Protein AF-0000000084981444 (afdb_homodimer)

pLDDT: mean 94.71, std 4.65, range [71.19, 98.75]

Radius of gyration: 26.25 Å; Cα contacts (8 Å, |Δi|>4): 1243; chains: 2; bounding box: 57×78×50 Å

Solvent-accessible surface area (backbone atoms only — not comparable to full-atom values): 28716 Å² total; per-residue (Å²): 121,27,35,38,21,33,27,54,42,71,67,37,26,37,32,31,52,38,44,94,94,38,68,62,78,48,71,46,71,42,58,94,42,55,70,53,40,53,51,50,52,35,53,52,50,56,62,46,51,75,81,39,60,64,66,28,37,13,26,10,29,69,39,39,58,36,73,93,72,28,24,25,38,81,75,48,85,55,62,72,64,40,76,45,56,49,50,59,53,48,23,64,69,60,70,38,57,64,40,73,38,25,34,51,47,11,31,37,43,22,26,36,67,73,32,79,32,48,87,48,59,26,33,34,29,39,31,31,32,81,34,33,38,28,20,36,34,49,77,87,33,78,47,43,40,69,78,60,38,21,16,39,47,19,65,25,59,46,29,71,97,59,28,24,31,16,58,31,38,8,48,53,30,42,19,49,54,49,17,72,75,71,68,51,86,55,56,37,71,52,40,55,52,38,24,75,73,61,38,65,67,34,39,51,48,51,50,47,18,47,49,22,44,22,45,47,52,53,29,48,44,29,48,48,13,49,54,29,40,33,33,29,50,72,57,51,70,45,81,63,44,68,59,51,43,50,51,43,35,52,49,50,32,61,75,54,71,53,87,68,96,64,82,79,46,73,41,63,49,67,57,63,90,50,15,26,37,49,4,13,44,52,51,36,55,59,68,72,101,120,25,35,38,22,33,28,52,43,70,68,37,28,36,33,31,51,38,44,94,92,37,67,62,77,48,72,48,71,42,56,96,42,53,69,52,41,53,51,52,52,37,54,51,50,56,61,47,49,75,80,38,61,64,67,28,36,13,27,10,29,70,39,38,60,36,75,92,73,28,23,26,38,79,74,49,85,56,64,73,64,42,76,44,56,50,49,59,53,47,23,62,69,61,72,36,56,62,39,74,39,25,35,51,48,11,31,35,42,21,27,37,66,73,32,78,32,48,87,49,59,25,32,33,30,39,30,30,32,81,35,33,38,27,21,36,35,49,77,87,33,79,46,42,41,68,77,59,39,20,16,40,47,19,65,26,59,46,29,72,95,59,29,24,30,16,59,32,38,9,49,53,30,41,19,49,55,49,16,74,75,70,68,52,87,54,56,38,72,53,41,54,51,38,24,74,72,62,37,64,67,34,42,52,48,51,49,48,18,47,48,22,44,23,46,47,52,53,28,48,44,29,46,48,14,48,56,28,41,32,32,30,50,70,56,51,70,43,81,62,44,68,59,52,42,51,51,42,36,51,48,50,32,61,77,55,70,52,89,69,96,64,83,79,47,74,41,64,50,64,57,66,91,50,15,26,37,50,5,13,44,51,52,37,56,58,69,72,102

Sequence (578 aa):
MAILAFDIGGTSVKYGVWTDESITVQSFATPDTWAEMKETMVEIKESFAVDYDLEGVAISAPGTVDKRLGQIVGVSAIEYIHFFPIFDELEYALGLPVTIENDANCAALAEYWRGVGKDADSMLLVVIGTGIGGALIHQGKLYRGANLSAGEFGMMLVGQAGDNWSQSGSPVNLAKRYANRTGETVEATEVYKQAEQGDAVAIEEVAYQFESLARGLYNLTFVFDPEIIAIGGGFSNKPDLIDSLYDTMYDLVDRYNLLFPYRPNLQTCHFKNDANLIGAVYHFKQEQKMAILAFDIGGTSVKYGVWTDESITVQSFATPDTWAEMKETMVEIKESFAVDYDLEGVAISAPGTVDKRLGQIVGVSAIEYIHFFPIFDELEYALGLPVTIENDANCAALAEYWRGVGKDADSMLLVVIGTGIGGALIHQGKLYRGANLSAGEFGMMLVGQAGDNWSQSGSPVNLAKRYANRTGETVEATEVYKQAEQGDAVAIEEVAYQFESLARGLYNLTFVFDPEIIAIGGGFSNKPDLIDSLYDTMYDLVDRYNLLFPYRPNLQTCHFKNDANLIGAVYHFKQEQK

Nearest PDB structures (foldseek):
  4htl-assembly1_A  TM=8.744E-01  e=3.884E-28  Listeria monocytogenes EGD-e
  6jdb-assembly1_A-2  TM=8.104E-01  e=3.151E-23  Haemophilus influenzae 86-028NP
  6jdo-assembly1_A  TM=8.429E-01  e=1.468E-22  Pasteurella multocida
  5f7r-assembly1_E  TM=7.902E-01  e=3.381E-21  Listeria monocytogenes EGD-e
  1z6r-assembly1_A  TM=7.712E-01  e=3.399E-20  Escherichia coli

Foldseek 3Di:
DKEWEWEDDLFKIKIFIDDPNDTDIDIDGHDPAPVVVLVVVQVVLVVCVVPDDHQAYFYAYAAQQDVVQCFGDDDDSRRRRGDDNNQVVNCVSNVHHYDYDYQQQLLVLLCCVPNVNVPWQKEKEWEAALFTWIWIHHRNDTDQDPVRCPGRLQQCQQAPPRHGLRCQAHLNNLQVQLCVVPVDRDGSVVLCVVLVVPNPSSVVSVLRNLLSVLRSVVVCCVVPVTQEYEYAYPCLPDPCSVVSSQVSNVVVCVVVVHDDPDDHHYHYIDCHPCSSRSSSVSVVVVVVD/DKEWEWEDDLFKIKIFIDDPNDTDIDIDGHDPAPVVVLVVVQVVLVVCVVPDDHQAYFYAYAAQQDVVQCFGDDDDSRRRRGDDNNQVVNCVSNVHHYDYDYQQQLLVQLCCVPNVNVPWQKEKEWEAALFIWIWIHHRNDTDQDPVRCPGRLQQCQQAPPRHGLRCQAHLNNLQVQLCVVPVDRDGSVVLVVCLVVPNPSSVVSVLRNLLSVLRSVVVCCVVPVTQEYEYAYPCLPDPCSVVSSQVSNVVVCVVVVHDDPDDHHYHYIDCHPCSSRSSSVSVVVVVVD

Secondary structure (DSSP, 8-state):
-EEEEEEE-SSEEEEEEEETTEEEEEEEEPPSSHHHHHHHHHHHHHHHHTT--EEEEEEEESSEEETTTTEEES--S-GGGSSS-HHHHHHHHHTS-EEEEEHHHHHHHHHHHHSTTTT-SEEEEEEESSSEEEEEEETTEE---TTS-TT-GGGSB-SGGG-BHHHHH-HHHHHHHHHHHHS----HHHHHHHHHTT-HHHHHHHHHHHHHHHHHHHHHHHHH--SEEEEESGGGGSTTHHHHHHHHHHHHHHHHT----S---EEE-SSGGGHHHHHHHHHHHHHH-/-EEEEEEE-SSEEEEEEEETTEEEEEEEEPPSSHHHHHHHHHHHHHHHHTTS-EEEEEEEESSEEETTTTEEES--S-GGGSSS-HHHHHHHHHTS-EEEEEHHHHHHHHHHHHSTTTT-SEEEEEEESSSEEEEEEETTEE---TTS-TT-GGGSB-SGGG-BHHHHH-HHHHHHHHHHHHS----HHHHHHHHHTT-HHHHHHHHHHHHHHHHHHHHHHHHH--SEEEEESGGGGSTTHHHHHHHHHHHHHHHHT----S---EEE-SSGGGHHHHHHHHHHHHHH-

InterPro domains:
  IPR000600 ROK family [PF00480] (4-286)
  IPR000600 ROK family [PTHR18964] (3-284)
  IPR043129 ATPase, nucleotide binding domain [SSF53067] (1-286)

Structure (mmCIF, N/CA/C/O backbone):
data_AF-0000000084981444-model_v1
#
loop_
_entity.id
_entity.type
_entity.pdbx_description
1 polymer 'ROK family protein'
#
loop_
_atom_site.group_PDB
_atom_site.id
_atom_site.type_symbol
_atom_site.label_atom_id
_atom_site.label_alt_id
_atom_site.label_comp_id
_atom_site.label_asym_id
_atom_site.label_entity_id
_atom_site.label_seq_id
_atom_site.pdbx_PDB_ins_code
_atom_site.Cartn_x
_atom_site.Cartn_y
_atom_site.Cartn_z
_atom_site.occupancy
_atom_site.B_iso_or_equiv
_atom_site.auth_seq_id
_atom_site.auth_comp_id
_atom_site.auth_asym_id
_atom_site.auth_atom_id
_atom_site.pdbx_PDB_model_num
ATOM 1 N N . MET A 1 1 ? 25.797 25.281 13.516 1 86.31 1 MET A N 1
ATOM 2 C CA . MET A 1 1 ? 24.984 25.609 12.344 1 86.31 1 MET A CA 1
ATOM 3 C C . MET A 1 1 ? 23.516 25.328 12.609 1 86.31 1 MET A C 1
ATOM 5 O O . MET A 1 1 ? 23.172 24.438 13.391 1 86.31 1 MET A O 1
ATOM 9 N N . ALA A 1 2 ? 22.703 26.297 12.195 1 96.25 2 ALA A N 1
ATOM 10 C CA . ALA A 1 2 ? 21.281 26.281 12.523 1 96.25 2 ALA A CA 1
ATOM 11 C C . ALA A 1 2 ? 20.438 26.172 11.258 1 96.25 2 ALA A C 1
ATOM 13 O O . ALA A 1 2 ? 20.891 26.5 10.164 1 96.25 2 ALA A O 1
ATOM 14 N N . ILE A 1 3 ? 19.266 25.594 11.383 1 98 3 ILE A N 1
ATOM 15 C CA . ILE A 1 3 ? 18.312 25.484 10.281 1 98 3 ILE A CA 1
ATOM 16 C C . ILE A 1 3 ? 17.016 26.219 10.641 1 98 3 ILE A C 1
ATOM 18 O O . ILE A 1 3 ? 16.438 25.969 11.703 1 98 3 ILE A O 1
ATOM 22 N N . LEU A 1 4 ? 16.641 27.156 9.844 1 98.44 4 LEU A N 1
ATOM 23 C CA . LEU A 1 4 ? 15.344 27.812 10.008 1 98.44 4 LEU A CA 1
ATOM 24 C C . LEU A 1 4 ? 14.234 27 9.344 1 98.44 4 LEU A C 1
ATOM 26 O O . LEU A 1 4 ? 14.336 26.656 8.172 1 98.44 4 LEU A O 1
ATOM 30 N N . ALA A 1 5 ? 13.227 26.656 10.148 1 98.5 5 ALA A N 1
ATOM 31 C CA . ALA A 1 5 ? 12.148 25.812 9.633 1 98.5 5 ALA A CA 1
ATOM 32 C C . ALA A 1 5 ? 10.828 26.578 9.602 1 98.5 5 ALA A C 1
ATOM 34 O O . ALA A 1 5 ? 10.539 27.359 10.508 1 98.5 5 ALA A O 1
ATOM 35 N N . PHE A 1 6 ? 10.039 26.391 8.539 1 98.69 6 PHE A N 1
ATOM 36 C CA . PHE A 1 6 ? 8.68 26.906 8.414 1 98.69 6 PHE A CA 1
ATOM 37 C C . PHE A 1 6 ? 7.695 25.766 8.172 1 98.69 6 PHE A C 1
ATOM 39 O O . PHE A 1 6 ? 7.992 24.828 7.438 1 98.69 6 PHE A O 1
ATOM 46 N N . ASP A 1 7 ? 6.582 25.797 8.781 1 98 7 ASP A N 1
ATOM 47 C CA . ASP A 1 7 ? 5.418 24.953 8.5 1 98 7 ASP A CA 1
ATOM 48 C C . ASP A 1 7 ? 4.23 25.797 8.047 1 98 7 ASP A C 1
ATOM 50 O O . ASP A 1 7 ? 3.574 26.453 8.867 1 98 7 ASP A O 1
ATOM 54 N N . ILE A 1 8 ? 3.988 25.734 6.789 1 97.25 8 ILE A N 1
ATOM 55 C CA . ILE A 1 8 ? 2.975 26.594 6.195 1 97.25 8 ILE A CA 1
ATOM 56 C C . ILE A 1 8 ? 1.599 25.953 6.336 1 97.25 8 ILE A C 1
ATOM 58 O O . ILE A 1 8 ? 1.328 24.906 5.727 1 97.25 8 ILE A O 1
ATOM 62 N N . GLY A 1 9 ? 0.771 26.562 7.113 1 92.62 9 GLY A N 1
ATOM 63 C CA . GLY A 1 9 ? -0.615 26.141 7.254 1 92.62 9 GLY A CA 1
ATOM 64 C C . GLY A 1 9 ? -1.601 27.141 6.688 1 92.62 9 GLY A C 1
ATOM 65 O O . GLY A 1 9 ? -1.229 28.281 6.371 1 92.62 9 GLY A O 1
ATOM 66 N N . GLY A 1 10 ? -2.805 26.734 6.555 1 89.06 10 GLY A N 1
ATOM 67 C CA . GLY A 1 10 ? -3.838 27.594 5.996 1 89.06 10 GLY A CA 1
ATOM 68 C C . GLY A 1 10 ? -4.148 28.797 6.863 1 89.06 10 GLY A C 1
ATOM 69 O O . GLY A 1 10 ? -4.422 29.891 6.352 1 89.06 10 GLY A O 1
ATOM 70 N N . THR A 1 11 ? -4.098 28.641 8.156 1 90.25 11 THR A N 1
ATOM 71 C CA . THR A 1 11 ? -4.465 29.703 9.086 1 90.25 11 THR A CA 1
ATOM 72 C C . THR A 1 11 ? -3.221 30.359 9.68 1 90.25 11 THR A C 1
ATOM 74 O O . THR A 1 11 ? -3.18 31.578 9.852 1 90.25 11 THR A O 1
ATOM 77 N N . SER A 1 12 ? -2.256 29.578 9.922 1 95.38 12 SER A N 1
ATOM 78 C CA . SER A 1 12 ? -1.028 30.094 10.516 1 95.38 12 SER A CA 1
ATOM 79 C C . SER A 1 12 ? 0.203 29.406 9.93 1 95.38 12 SER A C 1
ATOM 81 O O . SER A 1 12 ? 0.104 28.312 9.375 1 95.38 12 SER A O 1
ATOM 83 N N . VAL A 1 13 ? 1.245 30.094 10 1 97.62 13 VAL A N 1
ATOM 84 C CA . VAL A 1 13 ? 2.559 29.562 9.664 1 97.62 13 VAL A CA 1
ATOM 85 C C . VAL A 1 13 ? 3.422 29.469 10.914 1 97.62 13 VAL A C 1
ATOM 87 O O . VAL A 1 13 ? 3.635 30.469 11.609 1 97.62 13 VAL A O 1
ATOM 90 N N . LYS A 1 14 ? 3.865 28.266 11.188 1 97.62 14 LYS A N 1
ATOM 91 C CA . LYS A 1 14 ? 4.781 28.062 12.305 1 97.62 14 LYS A CA 1
ATOM 92 C C . LYS A 1 14 ? 6.234 28.125 11.844 1 97.62 14 LYS A C 1
ATOM 94 O O . LYS A 1 14 ? 6.539 27.766 10.703 1 97.62 14 LYS A O 1
ATOM 99 N N . TYR A 1 15 ? 7.047 28.609 12.734 1 98.25 15 TYR A N 1
ATOM 100 C CA . TYR A 1 15 ? 8.461 28.656 12.383 1 98.25 15 TYR A CA 1
ATOM 101 C C . TYR A 1 15 ? 9.336 28.594 13.625 1 98.25 15 TYR A C 1
ATOM 103 O O . TYR A 1 15 ? 8.859 28.797 14.742 1 98.25 15 TYR A O 1
ATOM 111 N N . GLY A 1 16 ? 10.555 28.203 13.414 1 96.81 16 GLY A N 1
ATOM 112 C CA . GLY A 1 16 ? 11.547 28.125 14.469 1 96.81 16 GLY A CA 1
ATOM 113 C C . GLY A 1 16 ? 12.938 27.766 13.961 1 96.81 16 GLY A C 1
ATOM 114 O O . GLY A 1 16 ? 13.094 27.359 12.812 1 96.81 16 GLY A O 1
ATOM 115 N N . VAL A 1 17 ? 13.898 28.016 14.812 1 97.06 17 VAL A N 1
ATOM 116 C CA . VAL A 1 17 ? 15.281 27.688 14.477 1 97.06 17 VAL A CA 1
ATOM 117 C C . VAL A 1 17 ? 15.688 26.391 15.172 1 97.06 17 VAL A C 1
ATOM 119 O O . VAL A 1 17 ? 15.523 26.25 16.391 1 97.06 17 VAL A O 1
ATOM 122 N N . TRP A 1 18 ? 16.047 25.422 14.336 1 96.56 18 TRP A N 1
ATOM 123 C CA . TRP A 1 18 ? 16.578 24.172 14.859 1 96.56 18 TRP A CA 1
ATOM 124 C C . TRP A 1 18 ? 18.062 24.297 15.188 1 96.56 18 TRP A C 1
ATOM 126 O O . TRP A 1 18 ? 18.891 24.516 14.305 1 96.56 18 TRP A O 1
ATOM 136 N N . THR A 1 19 ? 18.328 24.188 16.484 1 92.56 19 THR A N 1
ATOM 137 C CA . THR A 1 19 ? 19.688 24.172 17 1 92.56 19 THR A CA 1
ATOM 138 C C . THR A 1 19 ? 19.812 23.188 18.156 1 92.56 19 THR A C 1
ATOM 140 O O . THR A 1 19 ? 18.891 23.047 18.969 1 92.56 19 THR A O 1
ATOM 143 N N . ASP A 1 20 ? 20.891 22.5 18.281 1 86.62 20 ASP A N 1
ATOM 144 C CA . ASP A 1 20 ? 21.156 21.625 19.406 1 86.62 20 ASP A CA 1
ATOM 145 C C . ASP A 1 20 ? 20.031 20.625 19.625 1 86.62 20 ASP A C 1
ATOM 147 O O . ASP A 1 20 ? 19.562 20.438 20.75 1 86.62 20 ASP A O 1
ATOM 151 N N . GLU A 1 21 ? 19.453 20.188 18.594 1 85.12 21 GLU A N 1
ATOM 152 C CA . GLU A 1 21 ? 18.453 19.141 18.594 1 85.12 21 GLU A CA 1
ATOM 153 C C . GLU A 1 21 ? 17.141 19.609 19.219 1 85.12 21 GLU A C 1
ATOM 155 O O . GLU A 1 21 ? 16.406 18.828 19.812 1 85.12 21 GLU A O 1
ATOM 160 N N . SER A 1 22 ? 16.969 20.859 19.156 1 88.25 22 SER A N 1
ATOM 161 C CA . SER A 1 22 ? 15.734 21.438 19.672 1 88.25 22 SER A CA 1
ATOM 162 C C . SER A 1 22 ? 15.227 22.562 18.766 1 88.25 22 SER A C 1
ATOM 164 O O . SER A 1 22 ? 15.977 23.094 17.953 1 88.25 22 SER A O 1
ATOM 166 N N . ILE A 1 23 ? 13.922 22.875 18.969 1 91.38 23 ILE A N 1
ATOM 167 C CA . ILE A 1 23 ? 13.328 23.953 18.188 1 91.38 23 ILE A CA 1
ATOM 168 C C . ILE A 1 23 ? 12.305 24.703 19.047 1 91.38 23 ILE A C 1
ATOM 170 O O . ILE A 1 23 ? 11.484 24.078 19.734 1 91.38 23 ILE A O 1
ATOM 174 N N . THR A 1 24 ? 12.453 26.047 19.141 1 90.75 24 THR A N 1
ATOM 175 C CA . THR A 1 24 ? 11.43 26.906 19.734 1 90.75 24 THR A CA 1
ATOM 176 C C . THR A 1 24 ? 10.492 27.438 18.656 1 90.75 24 THR A C 1
ATOM 178 O O . THR A 1 24 ? 10.938 28.141 17.734 1 90.75 24 THR A O 1
ATOM 181 N N . VAL A 1 25 ? 9.25 27.188 18.891 1 95.75 25 VAL A N 1
ATOM 182 C CA . VAL A 1 25 ? 8.297 27.422 17.797 1 95.75 25 VAL A CA 1
ATOM 183 C C . VAL A 1 25 ? 7.555 28.719 18.047 1 95.75 25 VAL A C 1
ATOM 185 O O . VAL A 1 25 ? 7.156 29.031 19.172 1 95.75 25 VAL A O 1
ATOM 188 N N . GLN A 1 26 ? 7.453 29.531 17.062 1 96.62 26 GLN A N 1
ATOM 189 C CA . GLN A 1 26 ? 6.617 30.719 16.953 1 96.62 26 GLN A CA 1
ATOM 190 C C . GLN A 1 26 ? 5.68 30.625 15.75 1 96.62 26 GLN A C 1
ATOM 192 O O . GLN A 1 26 ? 5.688 29.609 15.031 1 96.62 26 GLN A O 1
ATOM 197 N N . SER A 1 27 ? 4.766 31.594 15.68 1 97.62 27 SER A N 1
ATOM 198 C CA . SER A 1 27 ? 3.85 31.531 14.547 1 97.62 27 SER A CA 1
ATOM 199 C C . SER A 1 27 ? 3.416 32.906 14.109 1 97.62 27 SER A C 1
ATOM 201 O O . SER A 1 27 ? 3.594 33.906 14.852 1 97.62 27 SER A O 1
ATOM 203 N N . PHE A 1 28 ? 3.002 33.094 12.914 1 97.81 28 PHE A N 1
ATOM 204 C CA . PHE A 1 28 ? 2.33 34.25 12.375 1 97.81 28 PHE A CA 1
ATOM 205 C C . PHE A 1 28 ? 1.147 33.844 11.5 1 97.81 28 PHE A C 1
ATOM 207 O O . PHE A 1 28 ? 1.057 32.688 11.07 1 97.81 28 PHE A O 1
ATOM 214 N N . ALA A 1 29 ? 0.212 34.719 11.328 1 97.69 29 ALA A N 1
ATOM 215 C CA . ALA A 1 29 ? -0.963 34.469 10.508 1 97.69 29 ALA A CA 1
ATOM 216 C C . ALA A 1 29 ? -0.575 34.281 9.047 1 97.69 29 ALA A C 1
ATOM 218 O O . ALA A 1 29 ? 0.259 35 8.516 1 97.69 29 ALA A O 1
ATOM 219 N N . THR A 1 30 ? -1.136 33.281 8.422 1 97.56 30 THR A N 1
ATOM 220 C CA . THR A 1 30 ? -0.854 33.031 7.008 1 97.56 30 THR A CA 1
ATOM 221 C C . THR A 1 30 ? -1.272 34.25 6.172 1 97.56 30 THR A C 1
ATOM 223 O O . THR A 1 30 ? -2.443 34.625 6.172 1 97.56 30 THR A O 1
ATOM 226 N N . PRO A 1 31 ? -0.33 34.781 5.434 1 97.88 31 PRO A N 1
ATOM 227 C CA . PRO A 1 31 ? -0.663 35.969 4.621 1 97.88 31 PRO A CA 1
ATOM 228 C C . PRO A 1 31 ? -1.639 35.625 3.492 1 97.88 31 PRO A C 1
ATOM 230 O O . PRO A 1 31 ? -1.75 34.469 3.076 1 97.88 31 PRO A O 1
ATOM 233 N N . ASP A 1 32 ? -2.23 36.656 2.936 1 96.5 32 ASP A N 1
ATOM 234 C CA . ASP A 1 32 ? -3.223 36.5 1.875 1 96.5 32 ASP A CA 1
ATOM 235 C C . ASP A 1 32 ? -2.551 36.375 0.512 1 96.5 32 ASP A C 1
ATOM 237 O O . ASP A 1 32 ? -3.178 35.906 -0.448 1 96.5 32 ASP A O 1
ATOM 241 N N . THR A 1 33 ? -1.297 36.781 0.474 1 97.44 33 THR A N 1
ATOM 242 C CA . THR A 1 33 ? -0.64 36.781 -0.829 1 97.44 33 THR A CA 1
ATOM 243 C C . THR A 1 33 ? 0.752 36.156 -0.728 1 97.44 33 THR A C 1
ATOM 245 O O . THR A 1 33 ? 1.35 36.125 0.35 1 97.44 33 THR A O 1
ATOM 248 N N . TRP A 1 34 ? 1.216 35.719 -1.86 1 97.75 34 TRP A N 1
ATOM 249 C CA . TRP A 1 34 ? 2.562 35.156 -1.927 1 97.75 34 TRP A CA 1
ATOM 250 C C . TRP A 1 34 ? 3.605 36.219 -1.574 1 97.75 34 TRP A C 1
ATOM 252 O O . TRP A 1 34 ? 4.566 35.938 -0.855 1 97.75 34 TRP A O 1
ATOM 262 N N . ALA A 1 35 ? 3.422 37.438 -2.07 1 98.06 35 ALA A N 1
ATOM 263 C CA . ALA A 1 35 ? 4.359 38.531 -1.805 1 98.06 35 ALA A CA 1
ATOM 264 C C . ALA A 1 35 ? 4.512 38.75 -0.305 1 98.06 35 ALA A C 1
ATOM 266 O O . ALA A 1 35 ? 5.629 38.938 0.193 1 98.06 35 ALA A O 1
ATOM 267 N N . GLU A 1 36 ? 3.418 38.719 0.393 1 98.44 36 GLU A N 1
ATOM 268 C CA . GLU A 1 36 ? 3.432 38.938 1.839 1 98.44 36 GLU A CA 1
ATOM 269 C C . GLU A 1 36 ? 4.094 37.75 2.555 1 98.44 36 GLU A C 1
ATOM 271 O O . GLU A 1 36 ? 4.844 37.938 3.516 1 98.44 36 GLU A O 1
ATOM 276 N N . MET A 1 37 ? 3.775 36.594 2.127 1 98.5 37 MET A N 1
ATOM 277 C CA . MET A 1 37 ? 4.398 35.406 2.691 1 98.5 37 MET A CA 1
ATOM 278 C C . MET A 1 37 ? 5.918 35.469 2.568 1 98.5 37 MET A C 1
ATOM 280 O O . MET A 1 37 ? 6.633 35.312 3.561 1 98.5 37 MET A O 1
ATOM 284 N N . LYS A 1 38 ? 6.344 35.719 1.375 1 98.38 38 LYS A N 1
ATOM 285 C CA . LYS A 1 38 ? 7.773 35.781 1.082 1 98.38 38 LYS A CA 1
ATOM 286 C C . LYS A 1 38 ? 8.461 36.844 1.912 1 98.38 38 LYS A C 1
ATOM 288 O O . LYS A 1 38 ? 9.516 36.625 2.496 1 98.38 38 LYS A O 1
ATOM 293 N N . GLU A 1 39 ? 7.867 38.031 1.933 1 98.38 39 GLU A N 1
ATOM 294 C CA . GLU A 1 39 ? 8.422 39.125 2.691 1 98.38 39 GLU A CA 1
ATOM 295 C C . GLU A 1 39 ? 8.555 38.781 4.172 1 98.38 39 GLU A C 1
ATOM 297 O O . GLU A 1 39 ? 9.578 39.062 4.793 1 98.38 39 GLU A O 1
ATOM 302 N N . THR A 1 40 ? 7.5 38.188 4.699 1 98.62 40 THR A N 1
ATOM 303 C CA . THR A 1 40 ? 7.5 37.812 6.105 1 98.62 40 THR A CA 1
ATOM 304 C C . THR A 1 40 ? 8.594 36.781 6.387 1 98.62 40 THR A C 1
ATOM 306 O O . THR A 1 40 ? 9.297 36.875 7.395 1 98.62 40 THR A O 1
ATOM 309 N N . MET A 1 41 ? 8.742 35.812 5.527 1 98.75 41 MET A N 1
ATOM 310 C CA . MET A 1 41 ? 9.766 34.781 5.695 1 98.75 41 MET A CA 1
ATOM 311 C C . MET A 1 41 ? 11.156 35.406 5.672 1 98.75 41 MET A C 1
ATOM 313 O O . MET A 1 41 ? 12.031 35 6.441 1 98.75 41 MET A O 1
ATOM 317 N N . VAL A 1 42 ? 11.391 36.375 4.801 1 98.69 42 VAL A N 1
ATOM 318 C CA . VAL A 1 42 ? 12.68 37.031 4.699 1 98.69 42 VAL A CA 1
ATOM 319 C C . VAL A 1 42 ? 12.961 37.812 5.98 1 98.69 42 VAL A C 1
ATOM 321 O O . VAL A 1 42 ? 14.07 37.781 6.512 1 98.69 42 VAL A O 1
ATOM 324 N N . GLU A 1 43 ? 11.93 38.531 6.453 1 98.62 43 GLU A N 1
ATOM 325 C CA . GLU A 1 43 ? 12.078 39.281 7.688 1 98.62 43 GLU A CA 1
ATOM 326 C C . GLU A 1 43 ? 12.461 38.375 8.852 1 98.62 43 GLU A C 1
ATOM 328 O O . GLU A 1 43 ? 13.328 38.719 9.656 1 98.62 43 GLU A O 1
ATOM 333 N N . ILE A 1 44 ? 11.812 37.281 8.898 1 98.5 44 ILE A N 1
ATOM 334 C CA . ILE A 1 44 ? 12.07 36.312 9.969 1 98.5 44 ILE A CA 1
ATOM 335 C C . ILE A 1 44 ? 13.492 35.781 9.836 1 98.5 44 ILE A C 1
ATOM 337 O O . ILE A 1 44 ? 14.234 35.688 10.82 1 98.5 44 ILE A O 1
ATOM 341 N N . LYS A 1 45 ? 13.836 35.375 8.625 1 98.56 45 LYS A N 1
ATOM 342 C CA . LYS A 1 45 ? 15.188 34.875 8.383 1 98.56 45 LYS A CA 1
ATOM 343 C C . LYS A 1 45 ? 16.234 35.906 8.82 1 98.56 45 LYS A C 1
ATOM 345 O O . LYS A 1 45 ? 17.203 35.562 9.492 1 98.56 45 LYS A O 1
ATOM 350 N N . GLU A 1 46 ? 16.062 37.188 8.477 1 98.25 46 GLU A N 1
ATOM 351 C CA . GLU A 1 46 ? 17.016 38.25 8.812 1 98.25 46 GLU A CA 1
ATOM 352 C C . GLU A 1 46 ? 17.109 38.469 10.32 1 98.25 46 GLU A C 1
ATOM 354 O O . GLU A 1 46 ? 18.188 38.688 10.852 1 98.25 46 GLU A O 1
ATOM 359 N N . SER A 1 47 ? 15.953 38.375 10.922 1 97.81 47 SER A N 1
ATOM 360 C CA . SER A 1 47 ? 15.938 38.531 12.367 1 97.81 47 SER A CA 1
ATOM 361 C C . SER A 1 47 ? 16.75 37.438 13.062 1 97.81 47 SER A C 1
ATOM 363 O O . SER A 1 47 ? 17.469 37.719 14.031 1 97.81 47 SER A O 1
ATOM 365 N N . PHE A 1 48 ? 16.688 36.219 12.609 1 97 48 PHE A N 1
ATOM 366 C CA . PHE A 1 48 ? 17.375 35.094 13.242 1 97 48 PHE A CA 1
ATOM 367 C C . PHE A 1 48 ? 18.844 35.062 12.82 1 97 48 PHE A C 1
ATOM 369 O O . PHE A 1 48 ? 19.703 34.562 13.562 1 97 48 PHE A O 1
ATOM 376 N N . ALA A 1 49 ? 19.078 35.562 11.672 1 96.44 49 ALA A N 1
ATOM 377 C CA . ALA A 1 49 ? 20.453 35.531 11.148 1 96.44 49 ALA A CA 1
ATOM 378 C C . ALA A 1 49 ? 21.391 36.375 12.016 1 96.44 49 ALA A C 1
ATOM 380 O O . ALA A 1 49 ? 22.609 36.219 11.938 1 96.44 49 ALA A O 1
ATOM 381 N N . VAL A 1 50 ? 20.828 37.281 12.805 1 96.62 50 VAL A N 1
ATOM 382 C CA . VAL A 1 50 ? 21.609 38.094 13.719 1 96.62 50 VAL A CA 1
ATOM 383 C C . VAL A 1 50 ? 22.219 37.219 14.812 1 96.62 50 VAL A C 1
ATOM 385 O O . VAL A 1 50 ? 23.344 37.469 15.242 1 96.62 50 VAL A O 1
ATOM 388 N N . ASP A 1 51 ? 21.547 36.25 15.188 1 95.62 51 ASP A N 1
ATOM 389 C CA . ASP A 1 51 ? 21.922 35.438 16.359 1 95.62 51 ASP A CA 1
ATOM 390 C C . ASP A 1 51 ? 22.438 34.062 15.953 1 95.62 51 ASP A C 1
ATOM 392 O O . ASP A 1 51 ? 23.125 33.406 16.719 1 95.62 51 ASP A O 1
ATOM 396 N N . TYR A 1 52 ? 22.078 33.656 14.727 1 95.88 52 TYR A N 1
ATOM 397 C CA . TYR A 1 52 ? 22.406 32.281 14.32 1 95.88 52 TYR A CA 1
ATOM 398 C C . TYR A 1 52 ? 23.125 32.281 12.977 1 95.88 52 TYR A C 1
ATOM 400 O O . TYR A 1 52 ? 22.797 33.062 12.094 1 95.88 52 TYR A O 1
ATOM 408 N N . ASP A 1 53 ? 24.016 31.375 12.859 1 96.31 53 ASP A N 1
ATOM 409 C CA . ASP A 1 53 ? 24.578 31.016 11.555 1 96.31 53 ASP A CA 1
ATOM 410 C C . ASP A 1 53 ? 23.672 30.031 10.828 1 96.31 53 ASP A C 1
ATOM 412 O O . ASP A 1 53 ? 23.766 28.812 11.047 1 96.31 53 ASP A O 1
ATOM 416 N N . LEU A 1 54 ? 22.844 30.531 9.984 1 97.5 54 LEU A N 1
ATOM 417 C CA . LEU A 1 54 ? 21.844 29.719 9.305 1 97.5 54 LEU A CA 1
ATOM 418 C C . LEU A 1 54 ? 22.453 29 8.094 1 97.5 54 LEU A C 1
ATOM 420 O O . LEU A 1 54 ? 22.984 29.656 7.195 1 97.5 54 LEU A O 1
ATOM 424 N N . GLU A 1 55 ? 22.359 27.672 8.094 1 96.56 55 GLU A N 1
ATOM 425 C CA . GLU A 1 55 ? 22.891 26.906 6.969 1 96.56 55 GLU A CA 1
ATOM 426 C C . GLU A 1 55 ? 21.844 26.75 5.867 1 96.56 55 GLU A C 1
ATOM 428 O O . GLU A 1 55 ? 22.172 26.438 4.723 1 96.56 55 GLU A O 1
ATOM 433 N N . GLY A 1 56 ? 20.578 26.859 6.23 1 97.88 56 GLY A N 1
ATOM 434 C CA . GLY A 1 56 ? 19.516 26.719 5.254 1 97.88 56 GLY A CA 1
ATOM 435 C C . GLY A 1 56 ? 18.125 26.891 5.855 1 97.88 56 GLY A C 1
ATOM 436 O O . GLY A 1 56 ? 17.984 27.219 7.035 1 97.88 56 GLY A O 1
ATOM 437 N N . VAL A 1 57 ? 17.109 26.781 4.984 1 98.5 57 VAL A N 1
ATOM 438 C CA . VAL A 1 57 ? 15.703 26.906 5.355 1 98.5 57 VAL A CA 1
ATOM 439 C C . VAL A 1 57 ? 14.945 25.656 4.957 1 98.5 57 VAL A C 1
ATOM 441 O O . VAL A 1 57 ? 15.047 25.188 3.816 1 98.5 57 VAL A O 1
ATOM 444 N N . ALA A 1 58 ? 14.258 25.062 5.945 1 98.62 58 ALA A N 1
ATOM 445 C CA . ALA A 1 58 ? 13.438 23.859 5.738 1 98.62 58 ALA A CA 1
ATOM 446 C C . ALA A 1 58 ? 11.953 24.203 5.812 1 98.62 58 ALA A C 1
ATOM 448 O O . ALA A 1 58 ? 11.492 24.812 6.773 1 98.62 58 ALA A O 1
ATOM 449 N N . ILE A 1 59 ? 11.195 23.734 4.789 1 98.69 59 ILE A N 1
ATOM 450 C CA . ILE A 1 59 ? 9.812 24.172 4.723 1 98.69 59 ILE A CA 1
ATOM 451 C C . ILE A 1 59 ? 8.891 22.953 4.594 1 98.69 59 ILE A C 1
ATOM 453 O O . ILE A 1 59 ? 9.094 22.109 3.729 1 98.69 59 ILE A O 1
ATOM 457 N N . SER A 1 60 ? 7.973 22.797 5.48 1 98.25 60 SER A N 1
ATOM 458 C CA . SER A 1 60 ? 6.797 21.953 5.363 1 98.25 60 SER A CA 1
ATOM 459 C C . SER A 1 60 ? 5.625 22.703 4.738 1 98.25 60 SER A C 1
ATOM 461 O O . SER A 1 60 ? 5.27 23.797 5.195 1 98.25 60 SER A O 1
ATOM 463 N N . ALA A 1 61 ? 5.086 22.219 3.703 1 97.19 61 ALA A N 1
ATOM 464 C CA . ALA A 1 61 ? 4.023 22.938 2.998 1 97.19 61 ALA A CA 1
ATOM 465 C C . ALA A 1 61 ? 2.891 21.984 2.609 1 97.19 61 ALA A C 1
ATOM 467 O O . ALA A 1 61 ? 3.109 20.781 2.443 1 97.19 61 ALA A O 1
ATOM 468 N N . PRO A 1 62 ? 1.673 22.5 2.51 1 94.12 62 PRO A N 1
ATOM 469 C CA . PRO A 1 62 ? 0.599 21.688 1.933 1 94.12 62 PRO A CA 1
ATOM 470 C C . PRO A 1 62 ? 0.754 21.484 0.427 1 94.12 62 PRO A C 1
ATOM 472 O O . PRO A 1 62 ? 1.5 22.219 -0.223 1 94.12 62 PRO A O 1
ATOM 475 N N . GLY A 1 63 ? 0.116 20.484 -0.061 1 92 63 GLY A N 1
ATOM 476 C CA . GLY A 1 63 ? 0.151 20.219 -1.489 1 92 63 GLY A CA 1
ATOM 477 C C . GLY A 1 63 ? 1.176 19.156 -1.872 1 92 63 GLY A C 1
ATOM 478 O O . GLY A 1 63 ? 1.811 18.562 -1.003 1 92 63 GLY A O 1
ATOM 479 N N . THR A 1 64 ? 1.259 18.922 -3.127 1 93.06 64 THR A N 1
ATOM 480 C CA . THR A 1 64 ? 2.201 17.953 -3.676 1 93.06 64 THR A CA 1
ATOM 481 C C . THR A 1 64 ? 3.494 18.641 -4.105 1 93.06 64 THR A C 1
ATOM 483 O O . THR A 1 64 ? 3.498 19.422 -5.059 1 93.06 64 THR A O 1
ATOM 486 N N . VAL A 1 65 ? 4.582 18.328 -3.441 1 96.31 65 VAL A N 1
ATOM 487 C CA . VAL A 1 65 ? 5.867 18.953 -3.719 1 96.31 65 VAL A CA 1
ATOM 488 C C . VAL A 1 65 ? 6.598 18.188 -4.816 1 96.31 65 VAL A C 1
ATOM 490 O O . VAL A 1 65 ? 6.934 17.016 -4.645 1 96.31 65 VAL A O 1
ATOM 493 N N . ASP A 1 66 ? 6.762 18.812 -5.906 1 96.12 66 ASP A N 1
ATOM 494 C CA . ASP A 1 66 ? 7.508 18.234 -7.023 1 96.12 66 ASP A CA 1
ATOM 495 C C . ASP A 1 66 ? 8.906 18.828 -7.117 1 96.12 66 ASP A C 1
ATOM 497 O O . ASP A 1 66 ? 9.102 19.875 -7.75 1 96.12 66 ASP A O 1
ATOM 501 N N . LYS A 1 67 ? 9.805 18.141 -6.551 1 93.56 67 LYS A N 1
ATOM 502 C CA . LYS A 1 67 ? 11.18 18.641 -6.492 1 93.56 67 LYS A CA 1
ATOM 503 C C . LYS A 1 67 ? 11.781 18.766 -7.891 1 93.56 67 LYS A C 1
ATOM 505 O O . LYS A 1 67 ? 12.578 19.672 -8.148 1 93.56 67 LYS A O 1
ATOM 510 N N . ARG A 1 68 ? 11.453 17.875 -8.805 1 92.38 68 ARG A N 1
ATOM 511 C CA . ARG A 1 68 ? 11.992 17.891 -10.156 1 92.38 68 ARG A CA 1
ATOM 512 C C . ARG A 1 68 ? 11.594 19.172 -10.891 1 92.38 68 ARG A C 1
ATOM 514 O O . ARG A 1 68 ? 12.414 19.781 -11.586 1 92.38 68 ARG A O 1
ATOM 521 N N . LEU A 1 69 ? 10.406 19.594 -10.602 1 94.5 69 LEU A N 1
ATOM 522 C CA . LEU A 1 69 ? 9.891 20.797 -11.242 1 94.5 69 LEU A CA 1
ATOM 523 C C . LEU A 1 69 ? 10.242 22.047 -10.414 1 94.5 69 LEU A C 1
ATOM 525 O O . LEU A 1 69 ? 10.141 23.172 -10.906 1 94.5 69 LEU A O 1
ATOM 529 N N . GLY A 1 70 ? 10.57 21.781 -9.18 1 96.5 70 GLY A N 1
ATOM 530 C CA . GLY A 1 70 ? 10.773 22.891 -8.266 1 96.5 70 GLY A CA 1
ATOM 531 C C . GLY A 1 70 ? 9.492 23.625 -7.922 1 96.5 70 GLY A C 1
ATOM 532 O O . GLY A 1 70 ? 9.492 24.859 -7.777 1 96.5 70 GLY A O 1
ATOM 533 N N . GLN A 1 71 ? 8.359 22.875 -7.906 1 97.38 71 GLN A N 1
ATOM 534 C CA . GLN A 1 71 ? 7.039 23.469 -7.703 1 97.38 71 GLN A CA 1
ATOM 535 C C . GLN A 1 71 ? 6.219 22.641 -6.711 1 97.38 71 GLN A C 1
ATOM 537 O O . GLN A 1 71 ? 6.547 21.484 -6.434 1 97.38 71 GLN A O 1
ATOM 542 N N . ILE A 1 72 ? 5.316 23.281 -6.121 1 96.5 72 ILE A N 1
ATOM 543 C CA . ILE A 1 72 ? 4.215 22.609 -5.449 1 96.5 72 ILE A CA 1
ATOM 544 C C . ILE A 1 72 ? 3.016 22.516 -6.391 1 96.5 72 ILE A C 1
ATOM 546 O O . ILE A 1 72 ? 2.467 23.531 -6.812 1 96.5 72 ILE A O 1
ATOM 550 N N . VAL A 1 73 ? 2.689 21.328 -6.668 1 92.62 73 VAL A N 1
ATOM 551 C CA . VAL A 1 73 ? 1.58 21.156 -7.602 1 92.62 73 VAL A CA 1
ATOM 552 C C . VAL A 1 73 ? 0.317 20.766 -6.836 1 92.62 73 VAL A C 1
ATOM 554 O O . VAL A 1 73 ? 0.312 20.75 -5.602 1 92.62 73 VAL A O 1
ATOM 557 N N . GLY A 1 74 ? -0.707 20.594 -7.609 1 85 74 GLY A N 1
ATOM 558 C CA . GLY A 1 74 ? -1.971 20.266 -6.977 1 8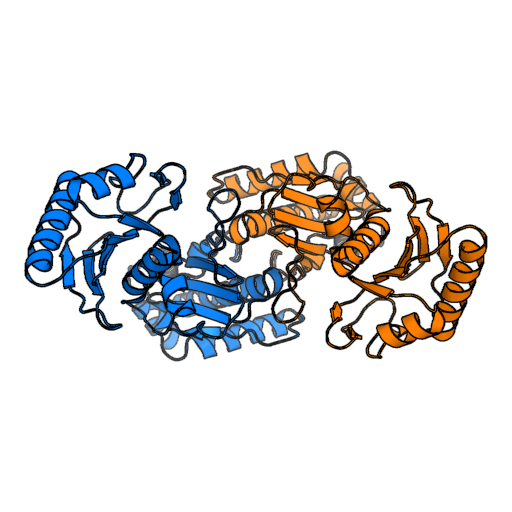5 74 GLY A CA 1
ATOM 559 C C . GLY A 1 74 ? -2.666 21.453 -6.352 1 85 74 GLY A C 1
ATOM 560 O O . GLY A 1 74 ? -2.523 22.578 -6.828 1 85 74 GLY A O 1
ATOM 561 N N . VAL A 1 75 ? -3.576 21.078 -5.359 1 79.75 75 VAL A N 1
ATOM 562 C CA . VAL A 1 75 ? -4.367 22.125 -4.723 1 79.75 75 VAL A CA 1
ATOM 563 C C . VAL A 1 75 ? -4.297 21.984 -3.205 1 79.75 75 VAL A C 1
ATOM 565 O O . VAL A 1 75 ? -4.133 20.875 -2.691 1 79.75 75 VAL A O 1
ATOM 568 N N . SER A 1 76 ? -4.266 23.109 -2.596 1 86.69 76 SER A N 1
ATOM 569 C CA . SER A 1 76 ? -4.316 23.156 -1.138 1 86.69 76 SER A CA 1
ATOM 570 C C . SER A 1 76 ? -5.07 24.391 -0.652 1 86.69 76 SER A C 1
ATOM 572 O O . SER A 1 76 ? -5.652 25.125 -1.454 1 86.69 76 SER A O 1
ATOM 574 N N . ALA A 1 77 ? -5.094 24.5 0.695 1 82.81 77 ALA A N 1
ATOM 575 C CA . ALA A 1 77 ? -5.777 25.641 1.301 1 82.81 77 ALA A CA 1
ATOM 576 C C . ALA A 1 77 ? -5.074 26.953 0.95 1 82.81 77 ALA A C 1
ATOM 578 O O . ALA A 1 77 ? -5.668 28.031 1.056 1 82.81 77 ALA A O 1
ATOM 579 N N . ILE A 1 78 ? -3.834 26.812 0.605 1 93.56 78 ILE A N 1
ATOM 580 C CA . ILE A 1 78 ? -3.064 27.984 0.22 1 93.56 78 ILE A CA 1
ATOM 581 C C . ILE A 1 78 ? -2.836 27.984 -1.29 1 93.56 78 ILE A C 1
ATOM 583 O O . ILE A 1 78 ? -1.839 27.438 -1.771 1 93.56 78 ILE A O 1
ATOM 587 N N . GLU A 1 79 ? -3.596 28.656 -1.988 1 93.69 79 GLU A N 1
ATOM 588 C CA . GLU A 1 79 ? -3.66 28.547 -3.443 1 93.69 79 GLU A CA 1
ATOM 589 C C . GLU A 1 79 ? -2.43 29.172 -4.098 1 93.69 79 GLU A C 1
ATOM 591 O O . GLU A 1 79 ? -1.938 28.672 -5.109 1 93.69 79 GLU A O 1
ATOM 596 N N . TYR A 1 80 ? -1.913 30.203 -3.465 1 96.5 80 TYR A N 1
ATOM 597 C CA . TYR A 1 80 ? -0.928 31.016 -4.16 1 96.5 80 TYR A CA 1
ATOM 598 C C . TYR A 1 80 ? 0.462 30.406 -4.062 1 96.5 80 TYR A C 1
ATOM 600 O O . TYR A 1 80 ? 1.43 30.953 -4.598 1 96.5 80 TYR A O 1
ATOM 608 N N . ILE A 1 81 ? 0.589 29.219 -3.514 1 97 81 ILE A N 1
ATOM 609 C CA . ILE A 1 81 ? 1.921 28.641 -3.416 1 97 81 ILE A CA 1
ATOM 610 C C . ILE A 1 81 ? 2.117 27.609 -4.535 1 97 81 ILE A C 1
ATOM 612 O O . ILE A 1 81 ? 3.146 26.938 -4.59 1 97 81 ILE A O 1
ATOM 616 N N . HIS A 1 82 ? 1.162 27.547 -5.445 1 96.44 82 HIS A N 1
ATOM 617 C CA . HIS A 1 82 ? 1.16 26.469 -6.422 1 96.44 82 HIS A CA 1
ATOM 618 C C . HIS A 1 82 ? 1.614 26.953 -7.793 1 96.44 82 HIS A C 1
ATOM 620 O O . HIS A 1 82 ? 1.376 28.109 -8.156 1 96.44 82 HIS A O 1
ATOM 626 N N . PHE A 1 83 ? 2.355 26.047 -8.516 1 96.44 83 PHE A N 1
ATOM 627 C CA . PHE A 1 83 ? 2.551 26.094 -9.961 1 96.44 83 PHE A CA 1
ATOM 628 C C . PHE A 1 83 ? 3.451 27.25 -10.352 1 96.44 83 PHE A C 1
ATOM 630 O O . PHE A 1 83 ? 3.182 27.953 -11.336 1 96.44 83 PHE A O 1
ATOM 637 N N . PHE A 1 84 ? 4.418 27.547 -9.656 1 97.06 84 PHE A N 1
ATOM 638 C CA . PHE A 1 84 ? 5.52 28.438 -9.984 1 97.06 84 PHE A CA 1
ATOM 639 C C . PHE A 1 84 ? 6.816 27.969 -9.336 1 97.06 84 PHE A C 1
ATOM 641 O O . PHE A 1 84 ? 6.797 27.125 -8.438 1 97.06 84 PHE A O 1
ATOM 648 N N . PRO A 1 85 ? 7.961 28.375 -9.805 1 97.88 85 PRO A N 1
ATOM 649 C CA . PRO A 1 85 ? 9.242 27.891 -9.281 1 97.88 85 PRO A CA 1
ATOM 650 C C . PRO A 1 85 ? 9.516 28.375 -7.859 1 97.88 85 PRO A C 1
ATOM 652 O O . PRO A 1 85 ? 10.438 29.172 -7.637 1 97.88 85 PRO A O 1
ATOM 655 N N . ILE A 1 86 ? 8.828 27.844 -6.957 1 98.38 86 ILE A N 1
ATOM 656 C CA . ILE A 1 86 ? 8.812 28.328 -5.578 1 98.38 86 ILE A CA 1
ATOM 657 C C . ILE A 1 86 ? 10.164 28.047 -4.922 1 98.38 86 ILE A C 1
ATOM 659 O O . ILE A 1 86 ? 10.617 28.812 -4.066 1 98.38 86 ILE A O 1
ATOM 663 N N . PHE A 1 87 ? 10.82 27.016 -5.273 1 97.81 87 PHE A N 1
ATOM 664 C CA . PHE A 1 87 ? 12.133 26.703 -4.73 1 97.81 87 PHE A CA 1
ATOM 665 C C . PHE A 1 87 ? 13.133 27.812 -5.066 1 97.81 87 PHE A C 1
ATOM 667 O O . PHE A 1 87 ? 13.781 28.359 -4.172 1 97.81 87 PHE A O 1
ATOM 674 N N . ASP A 1 88 ? 13.148 28.125 -6.316 1 97.75 88 ASP A N 1
ATOM 675 C CA . ASP A 1 88 ? 14.062 29.156 -6.785 1 97.75 88 ASP A CA 1
ATOM 676 C C . ASP A 1 88 ? 13.734 30.516 -6.164 1 97.75 88 ASP A C 1
ATOM 678 O O . ASP A 1 88 ? 14.633 31.25 -5.766 1 97.75 88 ASP A O 1
ATOM 682 N N . GLU A 1 89 ? 12.469 30.766 -6.113 1 98 89 GLU A N 1
ATOM 683 C CA . GLU A 1 89 ? 12.031 32.062 -5.57 1 98 89 GLU A CA 1
ATOM 684 C C . GLU A 1 89 ? 12.453 32.219 -4.113 1 98 89 GLU A C 1
ATOM 686 O O . GLU A 1 89 ? 12.945 33.281 -3.715 1 98 89 GLU A O 1
ATOM 691 N N . LEU A 1 90 ? 12.297 31.156 -3.393 1 98.56 90 LEU A N 1
ATOM 692 C CA . LEU A 1 90 ? 12.609 31.219 -1.968 1 98.56 90 LEU A CA 1
ATOM 693 C C . LEU A 1 90 ? 14.117 31.203 -1.738 1 98.56 90 LEU A C 1
ATOM 695 O O . LEU A 1 90 ? 14.617 31.906 -0.854 1 98.56 90 LEU A O 1
ATOM 699 N N . GLU A 1 91 ? 14.805 30.406 -2.475 1 98.25 91 GLU A N 1
ATOM 700 C CA . GLU A 1 91 ? 16.25 30.406 -2.354 1 98.25 91 GLU A CA 1
ATOM 701 C C . GLU A 1 91 ? 16.844 31.781 -2.65 1 98.25 91 GLU A C 1
ATOM 703 O O . GLU A 1 91 ? 17.75 32.25 -1.956 1 98.25 91 GLU A O 1
ATOM 708 N N . TYR A 1 92 ? 16.328 32.375 -3.707 1 98.25 92 TYR A N 1
ATOM 709 C CA . TYR A 1 92 ? 16.781 33.719 -4.078 1 98.25 92 TYR A CA 1
ATOM 710 C C . TYR A 1 92 ? 16.469 34.719 -2.984 1 98.25 92 TYR A C 1
ATOM 712 O O . TYR A 1 92 ? 17.328 35.5 -2.564 1 98.25 92 TYR A O 1
ATOM 720 N N . ALA A 1 93 ? 15.258 34.75 -2.508 1 98.38 93 ALA A N 1
ATOM 721 C CA . ALA A 1 93 ? 14.781 35.719 -1.537 1 98.38 93 ALA A CA 1
ATOM 722 C C . ALA A 1 93 ? 15.484 35.531 -0.193 1 98.38 93 ALA A C 1
ATOM 724 O O . ALA A 1 93 ? 15.789 36.531 0.483 1 98.38 93 ALA A O 1
ATOM 725 N N . LEU A 1 94 ? 15.727 34.312 0.174 1 98.56 94 LEU A N 1
ATOM 726 C CA . LEU A 1 94 ? 16.25 34 1.501 1 98.56 94 LEU A CA 1
ATOM 727 C C . LEU A 1 94 ? 17.781 33.969 1.479 1 98.56 94 LEU A C 1
ATOM 729 O O . LEU A 1 94 ? 18.422 34.062 2.525 1 98.56 94 LEU A O 1
ATOM 733 N N . GLY A 1 95 ? 18.359 33.75 0.381 1 98.06 95 GLY A N 1
ATOM 734 C CA . GLY A 1 95 ? 19.812 33.719 0.24 1 98.06 95 GLY A CA 1
ATOM 735 C C . GLY A 1 95 ? 20.422 32.5 0.871 1 98.06 95 GLY A C 1
ATOM 736 O O . GLY A 1 95 ? 21.562 32.531 1.334 1 98.06 95 GLY A O 1
ATOM 737 N N . LEU A 1 96 ? 19.734 31.453 0.996 1 98.06 96 LEU A N 1
ATOM 738 C CA . LEU A 1 96 ? 20.141 30.188 1.613 1 98.06 96 LEU A CA 1
ATOM 739 C C . LEU A 1 96 ? 19.578 29 0.851 1 98.06 96 LEU A C 1
ATOM 741 O O . LEU A 1 96 ? 18.578 29.141 0.137 1 98.06 96 LEU A O 1
ATOM 745 N N . PRO A 1 97 ? 20.25 27.766 0.979 1 97.75 97 PRO A N 1
ATOM 746 C CA . PRO A 1 97 ? 19.609 26.562 0.466 1 97.75 97 PRO A CA 1
ATOM 747 C C . PRO A 1 97 ? 18.219 26.328 1.071 1 97.75 97 PRO A C 1
ATOM 749 O O . PRO A 1 97 ? 18.016 26.578 2.266 1 97.75 97 PRO A O 1
ATOM 752 N N . VAL A 1 98 ? 17.234 25.953 0.217 1 98.38 98 VAL A N 1
ATOM 753 C CA . VAL A 1 98 ? 15.852 25.75 0.658 1 98.38 98 VAL A CA 1
ATOM 754 C C . VAL A 1 98 ? 15.383 24.344 0.283 1 98.38 98 VAL A C 1
ATOM 756 O O . VAL A 1 98 ? 15.656 23.875 -0.824 1 98.38 98 VAL A O 1
ATOM 759 N N . THR A 1 99 ? 14.812 23.625 1.256 1 98.25 99 THR A N 1
ATOM 760 C CA . THR A 1 99 ? 14.086 22.391 0.964 1 98.25 99 THR A CA 1
ATOM 761 C C . THR A 1 99 ? 12.609 22.531 1.319 1 98.25 99 THR A C 1
ATOM 763 O O . THR A 1 99 ? 12.258 23.234 2.266 1 98.25 99 THR A O 1
ATOM 766 N N . ILE A 1 100 ? 11.75 21.984 0.506 1 98.31 100 ILE A N 1
ATOM 767 C CA . ILE A 1 100 ? 10.305 21.969 0.723 1 98.31 100 ILE A CA 1
ATOM 768 C C . ILE A 1 100 ? 9.789 20.531 0.634 1 98.31 100 ILE A C 1
ATOM 770 O O . ILE A 1 100 ? 10.203 19.781 -0.243 1 98.31 100 ILE A O 1
ATOM 774 N N . GLU A 1 101 ? 8.984 20.156 1.58 1 97.38 101 GLU A N 1
ATOM 775 C CA . GLU A 1 101 ? 8.32 18.859 1.566 1 97.38 101 GLU A CA 1
ATOM 776 C C . GLU A 1 101 ? 6.879 18.969 2.059 1 97.38 101 GLU A C 1
ATOM 778 O O . GLU A 1 101 ? 6.535 19.922 2.77 1 97.38 101 GLU A O 1
ATOM 783 N N . ASN A 1 102 ? 6.059 18.062 1.595 1 96.12 102 ASN A N 1
ATOM 784 C CA . ASN A 1 102 ? 4.66 18 2.012 1 96.12 102 ASN A CA 1
ATOM 785 C C . ASN A 1 102 ? 4.535 17.844 3.525 1 96.12 102 ASN A C 1
ATOM 787 O O . ASN A 1 102 ? 5.336 17.141 4.148 1 96.12 102 ASN A O 1
ATOM 791 N N . ASP A 1 103 ? 3.5 18.406 4.043 1 94.88 103 ASP A N 1
ATOM 792 C CA . ASP A 1 103 ? 3.314 18.453 5.488 1 94.88 103 ASP A CA 1
ATOM 793 C C . ASP A 1 103 ? 3.174 17.047 6.074 1 94.88 103 ASP A C 1
ATOM 795 O O . ASP A 1 103 ? 3.822 16.719 7.07 1 94.88 103 ASP A O 1
ATOM 799 N N . ALA A 1 104 ? 2.381 16.172 5.457 1 94.5 104 ALA A N 1
ATOM 800 C CA . ALA A 1 104 ? 2.246 14.805 5.953 1 94.5 104 ALA A CA 1
ATOM 801 C C . ALA A 1 104 ? 3.574 14.055 5.879 1 94.5 104 ALA A C 1
ATOM 803 O O . ALA A 1 104 ? 3.908 13.273 6.773 1 94.5 104 ALA A O 1
ATOM 804 N N . ASN A 1 105 ? 4.289 14.273 4.844 1 97 105 ASN A N 1
ATOM 805 C CA . ASN A 1 105 ? 5.609 13.68 4.695 1 97 105 ASN A CA 1
ATOM 806 C C . ASN A 1 105 ? 6.57 14.172 5.777 1 97 105 ASN A C 1
ATOM 808 O O . ASN A 1 105 ? 7.324 13.383 6.348 1 97 105 ASN A O 1
ATOM 812 N N . CYS A 1 106 ? 6.531 15.453 6.043 1 97.12 106 CYS A N 1
ATOM 813 C CA . CYS A 1 106 ? 7.375 16 7.102 1 97.12 106 CYS A CA 1
ATOM 814 C C . CYS A 1 106 ? 7.016 15.383 8.453 1 97.12 106 CYS A C 1
ATOM 816 O O . CYS A 1 106 ? 7.898 15.023 9.234 1 97.12 106 CYS A O 1
ATOM 818 N N . ALA A 1 107 ? 5.711 15.297 8.688 1 96.88 107 ALA A N 1
ATOM 819 C CA . ALA A 1 107 ? 5.277 14.68 9.938 1 96.88 107 ALA A CA 1
ATOM 820 C C . ALA A 1 107 ? 5.809 13.258 10.062 1 96.88 107 ALA A C 1
ATOM 822 O O . ALA A 1 107 ? 6.293 12.852 11.125 1 96.88 107 ALA A O 1
ATOM 823 N N . ALA A 1 108 ? 5.727 12.539 8.992 1 97.81 108 ALA A N 1
ATOM 824 C CA . ALA A 1 108 ? 6.238 11.172 8.984 1 97.81 108 ALA A CA 1
ATOM 825 C C . ALA A 1 108 ? 7.742 11.148 9.234 1 97.81 108 ALA A C 1
ATOM 827 O O . ALA A 1 108 ? 8.234 10.32 10.008 1 97.81 108 ALA A O 1
ATOM 828 N N . LEU A 1 109 ? 8.414 12.031 8.617 1 97.62 109 LEU A N 1
ATOM 829 C CA . LEU A 1 109 ? 9.867 12.086 8.75 1 97.62 109 LEU A CA 1
ATOM 830 C C . LEU A 1 109 ? 10.266 12.383 10.188 1 97.62 109 LEU A C 1
ATOM 832 O O . LEU A 1 109 ? 11.234 11.812 10.695 1 97.62 109 LEU A O 1
ATOM 836 N N . ALA A 1 110 ? 9.539 13.281 10.836 1 96.94 110 ALA A N 1
ATOM 837 C CA . ALA A 1 110 ? 9.828 13.594 12.227 1 96.94 110 ALA A CA 1
ATOM 838 C C . ALA A 1 110 ? 9.711 12.352 13.102 1 96.94 110 ALA A C 1
ATOM 840 O O . ALA A 1 110 ? 10.609 12.055 13.898 1 96.94 110 ALA A O 1
ATOM 841 N N . GLU A 1 111 ? 8.617 11.641 12.922 1 97.88 111 GLU A N 1
ATOM 842 C CA . GLU A 1 111 ? 8.336 10.461 13.727 1 97.88 111 GLU A CA 1
ATOM 843 C C . GLU A 1 111 ? 9.328 9.344 13.438 1 97.88 111 GLU A C 1
ATOM 845 O O . GLU A 1 111 ? 9.688 8.57 14.328 1 97.88 111 GLU A O 1
ATOM 850 N N . TYR A 1 112 ? 9.727 9.258 12.203 1 97.62 112 TYR A N 1
ATOM 851 C CA . TYR A 1 112 ? 10.711 8.25 11.82 1 97.62 112 TYR A CA 1
ATOM 852 C C . TYR A 1 112 ? 12.086 8.594 12.383 1 97.62 112 TYR A C 1
ATOM 854 O O . TYR A 1 112 ? 12.828 7.707 12.812 1 97.62 112 TYR A O 1
ATOM 862 N N . TRP A 1 113 ? 12.406 9.82 12.383 1 96.06 113 TRP A N 1
ATOM 863 C CA . TRP A 1 113 ? 13.719 10.312 12.797 1 96.06 113 TRP A CA 1
ATOM 864 C C . TRP A 1 113 ? 13.883 10.203 14.305 1 96.06 113 TRP A C 1
ATOM 866 O O . TRP A 1 113 ? 14.875 9.648 14.789 1 96.06 113 TRP A O 1
ATOM 876 N N . ARG A 1 114 ? 12.852 10.656 15.094 1 95.69 114 ARG A N 1
ATOM 877 C CA . ARG A 1 114 ? 13.047 10.773 16.531 1 95.69 114 ARG A CA 1
ATOM 878 C C . ARG A 1 114 ? 11.773 10.406 17.297 1 95.69 114 ARG A C 1
ATOM 880 O O . ARG A 1 114 ? 11.727 10.516 18.516 1 95.69 114 ARG A O 1
ATOM 887 N N . GLY A 1 115 ? 10.781 10.062 16.609 1 96.75 115 GLY A N 1
ATOM 888 C CA . GLY A 1 115 ? 9.508 9.766 17.25 1 96.75 115 GLY A CA 1
ATOM 889 C C . GLY A 1 115 ? 9.242 8.281 17.391 1 96.75 115 GLY A C 1
ATOM 890 O O . GLY A 1 115 ? 10.133 7.516 17.781 1 96.75 115 GLY A O 1
ATOM 891 N N . VAL A 1 116 ? 8.078 7.832 17.094 1 97 116 VAL A N 1
ATOM 892 C CA . VAL A 1 116 ? 7.613 6.48 17.375 1 97 116 VAL A CA 1
ATOM 893 C C . VAL A 1 116 ? 8.211 5.504 16.375 1 97 116 VAL A C 1
ATOM 895 O O . VAL A 1 116 ? 8.273 4.297 16.625 1 97 116 VAL A O 1
ATOM 898 N N . GLY A 1 117 ? 8.688 6 15.234 1 96.81 117 GLY A N 1
ATOM 899 C CA . GLY A 1 117 ? 9.219 5.148 14.18 1 96.81 117 GLY A CA 1
ATOM 900 C C . GLY A 1 117 ? 10.734 5.066 14.18 1 96.81 117 GLY A C 1
ATOM 901 O O . GLY A 1 117 ? 11.328 4.543 13.242 1 96.81 117 GLY A O 1
ATOM 902 N N . LYS A 1 118 ? 11.453 5.609 15.156 1 95.62 118 LYS A N 1
ATOM 903 C CA . LYS A 1 118 ? 12.898 5.793 15.133 1 95.62 118 LYS A CA 1
ATOM 904 C C . LYS A 1 118 ? 13.617 4.453 15.016 1 95.62 118 LYS A C 1
ATOM 906 O O . LYS A 1 118 ? 14.742 4.395 14.516 1 95.62 118 LYS A O 1
ATOM 911 N N . ASP A 1 119 ? 13.125 3.293 15.32 1 94.69 119 ASP A N 1
ATOM 912 C CA . ASP A 1 119 ? 13.789 1.997 15.25 1 94.69 119 ASP A CA 1
ATOM 913 C C . ASP A 1 119 ? 13.133 1.095 14.211 1 94.69 119 ASP A C 1
ATOM 915 O O . ASP A 1 119 ? 13.484 -0.08 14.086 1 94.69 119 ASP A O 1
ATOM 919 N N . ALA A 1 120 ? 12.266 1.68 13.422 1 95.31 120 ALA A N 1
ATOM 920 C CA . ALA A 1 120 ? 11.516 0.875 12.461 1 95.31 120 ALA A CA 1
ATOM 921 C C . ALA A 1 120 ? 12.133 0.96 11.07 1 95.31 120 ALA A C 1
ATOM 923 O O . ALA A 1 120 ? 12.656 2.006 10.68 1 95.31 120 ALA A O 1
ATOM 924 N N . ASP A 1 121 ? 12.102 -0.1 10.328 1 93.69 121 ASP A N 1
ATOM 925 C CA . ASP A 1 121 ? 12.547 -0.11 8.938 1 93.69 121 ASP A CA 1
ATOM 926 C C . ASP A 1 121 ? 11.461 0.45 8.008 1 93.69 121 ASP A C 1
ATOM 928 O O . ASP A 1 121 ? 11.766 0.97 6.934 1 93.69 121 ASP A O 1
ATOM 932 N N . SER A 1 122 ? 10.203 0.249 8.438 1 95.62 122 SER A N 1
ATOM 933 C CA . SER A 1 122 ? 9.062 0.726 7.668 1 95.62 122 SER A CA 1
ATOM 934 C C . SER A 1 122 ? 7.988 1.316 8.57 1 95.62 122 SER A C 1
ATOM 936 O O . SER A 1 122 ? 7.738 0.799 9.664 1 95.62 122 SER A O 1
ATOM 938 N N . MET A 1 123 ? 7.406 2.443 8.086 1 97.62 123 MET A N 1
ATOM 939 C CA . MET A 1 123 ? 6.391 3.139 8.875 1 97.62 123 MET A CA 1
ATOM 940 C C . MET A 1 123 ? 5.359 3.803 7.965 1 97.62 123 MET A C 1
ATOM 942 O O . MET A 1 123 ? 5.715 4.391 6.941 1 97.62 123 MET A O 1
ATOM 946 N N . LEU A 1 124 ? 4.133 3.613 8.344 1 98.06 124 LEU A N 1
ATOM 947 C CA . LEU A 1 124 ? 3.066 4.438 7.785 1 98.06 124 LEU A CA 1
ATOM 948 C C . LEU A 1 124 ? 2.646 5.523 8.773 1 98.06 124 LEU A C 1
ATOM 950 O O . LEU A 1 124 ? 2.562 5.277 9.977 1 98.06 124 LEU A O 1
ATOM 954 N N . LEU A 1 125 ? 2.486 6.684 8.281 1 98.19 125 LEU A N 1
ATOM 955 C CA . LEU A 1 125 ? 1.798 7.73 9.023 1 98.19 125 LEU A CA 1
ATOM 956 C C . LEU A 1 125 ? 0.373 7.914 8.516 1 98.19 125 LEU A C 1
ATOM 958 O O . LEU A 1 125 ? 0.151 8.031 7.305 1 98.19 125 LEU A O 1
ATOM 962 N N . VAL A 1 126 ? -0.562 7.836 9.398 1 97.94 126 VAL A N 1
ATOM 963 C CA . VAL A 1 126 ? -1.954 8.172 9.117 1 97.94 126 VAL A CA 1
ATOM 964 C C . VAL A 1 126 ? -2.369 9.398 9.922 1 97.94 126 VAL A C 1
ATOM 966 O O . VAL A 1 126 ? -2.389 9.359 11.156 1 97.94 126 VAL A O 1
ATOM 969 N N . VAL A 1 127 ? -2.617 10.461 9.203 1 95.88 127 VAL A N 1
ATOM 970 C CA . VAL A 1 127 ? -3.031 11.703 9.852 1 95.88 127 VAL A CA 1
ATOM 971 C C . VAL A 1 127 ? -4.551 11.836 9.781 1 95.88 127 VAL A C 1
ATOM 973 O O . VAL A 1 127 ? -5.133 11.828 8.695 1 95.88 127 VAL A O 1
ATOM 976 N N . ILE A 1 128 ? -5.203 11.961 10.938 1 95.81 128 ILE A N 1
ATOM 977 C CA . ILE A 1 128 ? -6.656 12.031 11 1 95.81 128 ILE A CA 1
ATOM 978 C C . ILE A 1 128 ? -7.086 13.391 11.547 1 95.81 128 ILE A C 1
ATOM 980 O O . ILE A 1 128 ? -6.793 13.719 12.703 1 95.81 128 ILE A O 1
ATOM 984 N N . GLY A 1 129 ? -7.75 14.227 10.828 1 91.94 129 GLY A N 1
ATOM 985 C CA . GLY A 1 129 ? -8.25 15.539 11.195 1 91.94 129 GLY A CA 1
ATOM 986 C C . GLY A 1 129 ? -9.383 16.016 10.305 1 91.94 129 GLY A C 1
ATOM 987 O O . GLY A 1 129 ? -10.453 15.406 10.273 1 91.94 129 GLY A O 1
ATOM 988 N N . THR A 1 130 ? -9.055 17.078 9.453 1 88.69 130 THR A N 1
ATOM 989 C CA . THR A 1 130 ? -10.047 17.531 8.484 1 88.69 130 THR A CA 1
ATOM 990 C C . THR A 1 130 ? -10.352 16.422 7.477 1 88.69 130 THR A C 1
ATOM 992 O O . THR A 1 130 ? -11.508 16.266 7.059 1 88.69 130 THR A O 1
ATOM 995 N N . GLY A 1 131 ? -9.445 15.727 7.141 1 92.69 131 GLY A N 1
ATOM 996 C CA . GLY A 1 131 ? -9.453 14.5 6.359 1 92.69 131 GLY A CA 1
ATOM 997 C C . GLY A 1 131 ? -8.461 13.461 6.863 1 92.69 131 GLY A C 1
ATOM 998 O O . GLY A 1 131 ? -8.055 13.5 8.023 1 92.69 131 GLY A O 1
ATOM 999 N N . ILE A 1 132 ? -8.25 12.531 6.043 1 95.12 132 ILE A N 1
ATOM 1000 C CA . ILE A 1 132 ? -7.234 11.523 6.344 1 95.12 132 ILE A CA 1
ATOM 1001 C C . ILE A 1 132 ? -6.113 11.602 5.309 1 95.12 132 ILE A C 1
ATOM 1003 O O . ILE A 1 132 ? -6.371 11.656 4.105 1 95.12 132 ILE A O 1
ATOM 1007 N N . GLY A 1 133 ? -4.926 11.805 5.754 1 93.88 133 GLY A N 1
ATOM 1008 C CA . GLY A 1 133 ? -3.729 11.766 4.93 1 93.88 133 GLY A CA 1
ATOM 1009 C C . GLY A 1 133 ? -2.732 10.719 5.375 1 93.88 133 GLY A C 1
ATOM 1010 O O . GLY A 1 133 ? -3.016 9.922 6.277 1 93.88 133 GLY A O 1
ATOM 1011 N N . GLY A 1 134 ? -1.64 10.766 4.691 1 96.19 134 GLY A N 1
ATOM 1012 C CA . GLY A 1 134 ? -0.657 9.781 5.113 1 96.19 134 GLY A CA 1
ATOM 1013 C C . GLY A 1 134 ? 0.667 9.906 4.383 1 96.19 134 GLY A C 1
ATOM 1014 O O . GLY A 1 134 ? 0.854 10.828 3.584 1 96.19 134 GLY A O 1
ATOM 1015 N N . ALA A 1 135 ? 1.534 9.109 4.797 1 97.5 135 ALA A N 1
ATOM 1016 C CA . ALA A 1 135 ? 2.875 8.984 4.23 1 97.5 135 ALA A CA 1
ATOM 1017 C C . ALA A 1 135 ? 3.465 7.602 4.52 1 97.5 135 ALA A C 1
ATOM 1019 O O . ALA A 1 135 ? 3.035 6.918 5.449 1 97.5 135 ALA A O 1
ATOM 1020 N N . LEU A 1 136 ? 4.344 7.262 3.664 1 96.19 136 LEU A N 1
ATOM 1021 C CA . LEU A 1 136 ? 5.016 5.973 3.783 1 96.19 136 LEU A CA 1
ATOM 1022 C C . LEU A 1 136 ? 6.531 6.148 3.801 1 96.19 136 LEU A C 1
ATOM 1024 O O . LEU A 1 136 ? 7.086 6.855 2.957 1 96.19 136 LEU A O 1
ATOM 1028 N N . ILE A 1 137 ? 7.145 5.59 4.809 1 96.38 137 ILE A N 1
ATOM 1029 C CA . ILE A 1 137 ? 8.602 5.547 4.887 1 96.38 137 ILE A CA 1
ATOM 1030 C C . ILE A 1 137 ? 9.078 4.098 4.836 1 96.38 137 ILE A C 1
ATOM 1032 O O . ILE A 1 137 ? 8.555 3.24 5.547 1 96.38 137 ILE A O 1
ATOM 1036 N N . HIS A 1 138 ? 9.961 3.84 3.969 1 92.06 138 HIS A N 1
ATOM 1037 C CA . HIS A 1 138 ? 10.586 2.529 3.836 1 92.06 138 HIS A CA 1
ATOM 1038 C C . HIS A 1 138 ? 12.109 2.654 3.738 1 92.06 138 HIS A C 1
ATOM 1040 O O . HIS A 1 138 ? 12.617 3.389 2.891 1 92.06 138 HIS A O 1
ATOM 1046 N N . GLN A 1 139 ? 12.797 1.928 4.535 1 88.19 139 GLN A N 1
ATOM 1047 C CA . GLN A 1 139 ? 14.258 1.923 4.57 1 88.19 139 GLN A CA 1
ATOM 1048 C C . GLN A 1 139 ? 14.812 3.342 4.688 1 88.19 139 GLN A C 1
ATOM 1050 O O . GLN A 1 139 ? 15.711 3.729 3.938 1 88.19 139 GLN A O 1
ATOM 1055 N N . GLY A 1 140 ? 14.141 4.145 5.441 1 86.12 140 GLY A N 1
ATOM 1056 C CA . GLY A 1 140 ? 14.617 5.469 5.816 1 86.12 140 GLY A CA 1
ATOM 1057 C C . GLY A 1 140 ? 14.281 6.535 4.789 1 86.12 140 GLY A C 1
ATOM 1058 O O . GLY A 1 140 ? 14.648 7.699 4.957 1 86.12 140 GLY A O 1
ATOM 1059 N N . LYS A 1 141 ? 13.586 6.129 3.799 1 91.31 141 LYS A N 1
ATO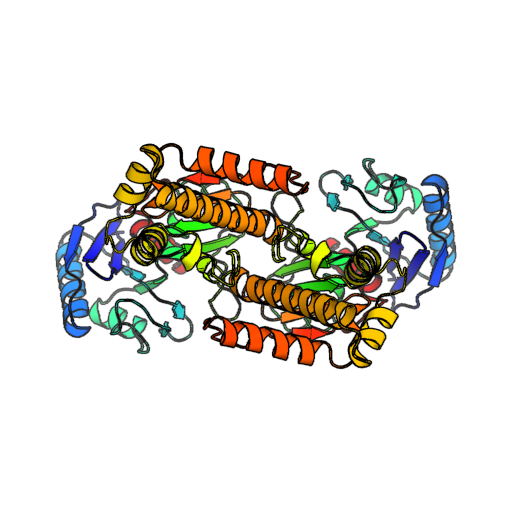M 1060 C CA . LYS A 1 141 ? 13.258 7.09 2.754 1 91.31 141 LYS A CA 1
ATOM 1061 C C . LYS A 1 141 ? 11.742 7.207 2.574 1 91.31 141 LYS A C 1
ATOM 1063 O O . LYS A 1 141 ? 11.016 6.223 2.738 1 91.31 141 LYS A O 1
ATOM 1068 N N . LEU A 1 142 ? 11.352 8.422 2.203 1 95.31 142 LEU A N 1
ATOM 1069 C CA . LEU A 1 142 ? 9.961 8.633 1.82 1 95.31 142 LEU A CA 1
ATOM 1070 C C . LEU A 1 142 ? 9.633 7.895 0.525 1 95.31 142 LEU A C 1
ATOM 1072 O O . LEU A 1 142 ? 10.414 7.938 -0.43 1 95.31 142 LEU A O 1
ATOM 1076 N N . TYR A 1 143 ? 8.602 7.199 0.577 1 94 143 TYR A N 1
ATOM 1077 C CA . TYR A 1 143 ? 8.055 6.625 -0.649 1 94 143 TYR A CA 1
ATOM 1078 C C . TYR A 1 143 ? 6.992 7.535 -1.252 1 94 143 TYR A C 1
ATOM 1080 O O . TYR A 1 143 ? 5.891 7.656 -0.712 1 94 143 TYR A O 1
ATOM 1088 N N . ARG A 1 144 ? 7.27 8.109 -2.393 1 93.19 144 ARG A N 1
ATOM 1089 C CA . ARG A 1 144 ? 6.41 9.164 -2.928 1 93.19 144 ARG A CA 1
ATOM 1090 C C . ARG A 1 144 ? 5.508 8.625 -4.031 1 93.19 144 ARG A C 1
ATOM 1092 O O . ARG A 1 144 ? 4.477 9.219 -4.344 1 93.19 144 ARG A O 1
ATOM 1099 N N . GLY A 1 145 ? 5.898 7.48 -4.645 1 92.94 145 GLY A N 1
ATOM 1100 C CA . GLY A 1 145 ? 5.145 6.914 -5.75 1 92.94 145 GLY A CA 1
ATOM 1101 C C . GLY A 1 145 ? 5.504 7.527 -7.094 1 92.94 145 GLY A C 1
ATOM 1102 O O . GLY A 1 145 ? 6.262 8.492 -7.156 1 92.94 145 GLY A O 1
ATOM 1103 N N . ALA A 1 146 ? 4.996 6.965 -8.148 1 92.5 146 ALA A N 1
ATOM 1104 C CA . ALA A 1 146 ? 5.34 7.332 -9.523 1 92.5 146 ALA A CA 1
ATOM 1105 C C . ALA A 1 146 ? 4.824 8.727 -9.859 1 92.5 146 ALA A C 1
ATOM 1107 O O . ALA A 1 146 ? 5.441 9.453 -10.641 1 92.5 146 ALA A O 1
ATOM 1108 N N . ASN A 1 147 ? 3.713 9.109 -9.25 1 91.62 147 ASN A N 1
ATOM 1109 C CA . ASN A 1 147 ? 3.072 10.383 -9.555 1 91.62 147 ASN A CA 1
ATOM 1110 C C . ASN A 1 147 ? 2.986 11.273 -8.32 1 91.62 147 ASN A C 1
ATOM 1112 O O . ASN A 1 147 ? 2.148 12.18 -8.258 1 91.62 147 ASN A O 1
ATOM 1116 N N . LEU A 1 148 ? 3.754 10.922 -7.273 1 91.44 148 LEU A N 1
ATOM 1117 C CA . LEU A 1 148 ? 3.836 11.688 -6.031 1 91.44 148 LEU A CA 1
ATOM 1118 C C . LEU A 1 148 ? 2.525 11.609 -5.258 1 91.44 148 LEU A C 1
ATOM 1120 O O . LEU A 1 148 ? 2.143 12.562 -4.582 1 91.44 148 LEU A O 1
ATOM 1124 N N . SER A 1 149 ? 1.832 10.477 -5.414 1 91.06 149 SER A N 1
ATOM 1125 C CA . SER A 1 149 ? 0.511 10.359 -4.805 1 91.06 149 SER A CA 1
ATOM 1126 C C . SER A 1 149 ? 0.483 9.258 -3.752 1 91.06 149 SER A C 1
ATOM 1128 O O . SER A 1 149 ? -0.548 9.023 -3.119 1 91.06 149 SER A O 1
ATOM 1130 N N . ALA A 1 150 ? 1.655 8.648 -3.559 1 93 150 ALA A N 1
ATOM 1131 C CA . ALA A 1 150 ? 1.679 7.598 -2.539 1 93 150 ALA A CA 1
ATOM 1132 C C . ALA A 1 150 ? 1.317 8.156 -1.168 1 93 150 ALA A C 1
ATOM 1134 O O . ALA A 1 150 ? 1.761 9.25 -0.8 1 93 150 ALA A O 1
ATOM 1135 N N . GLY A 1 151 ? 0.458 7.43 -0.458 1 93.31 151 GLY A N 1
ATOM 1136 C CA . GLY A 1 151 ? 0.11 7.844 0.891 1 93.31 151 GLY A CA 1
ATOM 1137 C C . GLY A 1 151 ? -1.186 8.633 0.958 1 93.31 151 GLY A C 1
ATOM 1138 O O . GLY A 1 151 ? -1.628 9.016 2.043 1 93.31 151 GLY A O 1
ATOM 1139 N N . GLU A 1 152 ? -1.767 8.898 -0.161 1 92.5 152 GLU A N 1
ATOM 1140 C CA . GLU A 1 152 ? -3.08 9.531 -0.15 1 92.5 152 GLU A CA 1
ATOM 1141 C C . GLU A 1 152 ? -4.156 8.57 0.338 1 92.5 152 GLU A C 1
ATOM 1143 O O . GLU A 1 152 ? -5.152 8.344 -0.354 1 92.5 152 GLU A O 1
ATOM 1148 N N . PHE A 1 153 ? -3.988 8.125 1.549 1 96 153 PHE A N 1
ATOM 1149 C CA . PHE A 1 153 ? -4.824 7.086 2.133 1 96 153 PHE A CA 1
ATOM 1150 C C . PHE A 1 153 ? -6.277 7.539 2.209 1 96 153 PHE A C 1
ATOM 1152 O O . PHE A 1 153 ? -7.195 6.719 2.105 1 96 153 PHE A O 1
ATOM 1159 N N . GLY A 1 154 ? -6.461 8.797 2.369 1 95 154 GLY A N 1
ATOM 1160 C CA . GLY A 1 154 ? -7.801 9.344 2.516 1 95 154 GLY A CA 1
ATOM 1161 C C . GLY A 1 154 ? -8.688 9.086 1.31 1 95 154 GLY A C 1
ATOM 1162 O O . GLY A 1 154 ? -9.914 9.141 1.411 1 95 154 GLY A O 1
ATOM 1163 N N . MET A 1 155 ? -8.094 8.766 0.212 1 93.25 155 MET A N 1
ATOM 1164 C CA . MET A 1 155 ? -8.836 8.562 -1.032 1 93.25 155 MET A CA 1
ATOM 1165 C C . MET A 1 155 ? -9.344 7.129 -1.136 1 93.25 155 MET A C 1
ATOM 1167 O O . MET A 1 155 ? -10.18 6.82 -1.986 1 93.25 155 MET A O 1
ATOM 1171 N N . MET A 1 156 ? -8.898 6.25 -0.288 1 93.75 156 MET A N 1
ATOM 1172 C CA . MET A 1 156 ? -9.32 4.855 -0.354 1 93.75 156 MET A CA 1
ATOM 1173 C C . MET A 1 156 ? -10.836 4.738 -0.208 1 93.75 156 MET A C 1
ATOM 1175 O O . MET A 1 156 ? -11.438 5.422 0.62 1 93.75 156 MET A O 1
ATOM 1179 N N . LEU A 1 157 ? -11.328 3.926 -1.018 1 92.62 157 LEU A N 1
ATOM 1180 C CA . LEU A 1 157 ? -12.742 3.588 -0.883 1 92.62 157 LEU A CA 1
ATOM 1181 C C . LEU A 1 157 ? -12.945 2.529 0.195 1 92.62 157 LEU A C 1
ATOM 1183 O O . LEU A 1 157 ? -12.844 1.331 -0.077 1 92.62 157 LEU A O 1
ATOM 1187 N N . VAL A 1 158 ? -13.273 2.945 1.465 1 89.56 158 VAL A N 1
ATOM 1188 C CA . VAL A 1 158 ? -13.414 2.035 2.598 1 89.56 158 VAL A CA 1
ATOM 1189 C C . VAL A 1 158 ? -14.828 2.129 3.164 1 89.56 158 VAL A C 1
ATOM 1191 O O . VAL A 1 158 ? -15.297 1.209 3.84 1 89.56 158 VAL A O 1
ATOM 1194 N N . GLY A 1 159 ? -15.492 3.242 3.023 1 78.12 159 GLY A N 1
ATOM 1195 C CA . GLY A 1 159 ? -16.797 3.49 3.602 1 78.12 159 GLY A CA 1
ATOM 1196 C C . GLY A 1 159 ? -17.922 2.836 2.828 1 78.12 159 GLY A C 1
ATOM 1197 O O . GLY A 1 159 ? -17.703 2.229 1.779 1 78.12 159 GLY A O 1
ATOM 1198 N N . GLN A 1 160 ? -19.047 2.99 3.488 1 77.44 160 GLN A N 1
ATOM 1199 C CA . GLN A 1 160 ? -20.266 2.523 2.834 1 77.44 160 GLN A CA 1
ATOM 1200 C C . GLN A 1 160 ? -20.625 3.422 1.657 1 77.44 160 GLN A C 1
ATOM 1202 O O . GLN A 1 160 ? -20.188 4.57 1.582 1 77.44 160 GLN A O 1
ATOM 1207 N N . ALA A 1 161 ? -21.297 2.963 0.76 1 71.19 161 ALA A N 1
ATOM 1208 C CA . ALA A 1 161 ? -21.953 3.68 -0.328 1 71.19 161 ALA A CA 1
ATOM 1209 C C . ALA A 1 161 ? -20.938 4.449 -1.172 1 71.19 161 ALA A C 1
ATOM 1211 O O . ALA A 1 161 ? -21.25 5.508 -1.72 1 71.19 161 ALA A O 1
ATOM 1212 N N . GLY A 1 162 ? -19.594 4.223 -1.004 1 83.81 162 GLY A N 1
ATOM 1213 C CA . GLY A 1 162 ? -18.688 4.898 -1.91 1 83.81 162 GLY A CA 1
ATOM 1214 C C . GLY A 1 162 ? -17.891 6.004 -1.241 1 83.81 162 GLY A C 1
ATOM 1215 O O . GLY A 1 162 ? -17.125 6.715 -1.899 1 83.81 162 GLY A O 1
ATOM 1216 N N . ASP A 1 163 ? -18.141 6.203 0.022 1 91.06 163 ASP A N 1
ATOM 1217 C CA . ASP A 1 163 ? -17.344 7.188 0.755 1 91.06 163 ASP A CA 1
ATOM 1218 C C . ASP A 1 163 ? -15.875 6.797 0.786 1 91.06 163 ASP A C 1
ATOM 1220 O O . ASP A 1 163 ? -15.539 5.652 1.1 1 91.06 163 ASP A O 1
ATOM 1224 N N . ASN A 1 164 ? -15.078 7.762 0.462 1 93.69 164 ASN A N 1
ATOM 1225 C CA . ASN A 1 164 ? -13.656 7.508 0.688 1 93.69 164 ASN A CA 1
ATOM 1226 C C . ASN A 1 164 ? -13.297 7.621 2.166 1 93.69 164 ASN A C 1
ATOM 1228 O O . ASN A 1 164 ? -14.141 7.965 2.992 1 93.69 164 ASN A O 1
ATOM 1232 N N . TRP A 1 165 ? -12.195 7.312 2.482 1 96.12 165 TRP A N 1
ATOM 1233 C CA . TRP A 1 165 ? -11.781 7.152 3.873 1 96.12 165 TRP A CA 1
ATOM 1234 C C . TRP A 1 165 ? -11.852 8.477 4.621 1 96.12 165 TRP A C 1
ATOM 1236 O O . TRP A 1 165 ? -12.195 8.516 5.805 1 96.12 165 TRP A O 1
ATOM 1246 N N . SER A 1 166 ? -11.508 9.648 3.971 1 95.38 166 SER A N 1
ATOM 1247 C CA . SER A 1 166 ? -11.648 10.961 4.594 1 95.38 166 SER A CA 1
ATOM 1248 C C . SER A 1 166 ? -13.102 11.258 4.938 1 95.38 166 SER A C 1
ATOM 1250 O O . SER A 1 166 ? -13.414 11.703 6.043 1 95.38 166 SER A O 1
ATOM 1252 N N . GLN A 1 167 ? -13.977 10.953 4.039 1 94.62 167 GLN A N 1
ATOM 1253 C CA . GLN A 1 167 ? -15.398 11.242 4.199 1 94.62 167 GLN A CA 1
ATOM 1254 C C . GLN A 1 167 ? -16 10.391 5.316 1 94.62 167 GLN A C 1
ATOM 1256 O O . GLN A 1 167 ? -16.859 10.867 6.062 1 94.62 167 GLN A O 1
ATOM 1261 N N . SER A 1 168 ? -15.547 9.195 5.441 1 96.06 168 SER A N 1
ATOM 1262 C CA . SER A 1 168 ? -16.172 8.273 6.383 1 96.06 168 SER A CA 1
ATOM 1263 C C . SER A 1 168 ? -15.453 8.273 7.727 1 96.06 168 SER A C 1
ATOM 1265 O O . SER A 1 168 ? -16.047 7.984 8.758 1 96.06 168 SER A O 1
ATOM 1267 N N . GLY A 1 169 ? -14.18 8.594 7.719 1 96.62 169 GLY A N 1
ATOM 1268 C CA . GLY A 1 169 ? -13.391 8.305 8.898 1 96.62 169 GLY A CA 1
ATOM 1269 C C . GLY A 1 169 ? -12.977 9.547 9.672 1 96.62 169 GLY A C 1
ATOM 1270 O O . GLY A 1 169 ? -12.586 9.461 10.836 1 96.62 169 GLY A O 1
ATOM 1271 N N . SER A 1 170 ? -13.031 10.75 9.094 1 96.62 170 SER A N 1
ATOM 1272 C CA . SER A 1 170 ? -12.523 11.961 9.734 1 96.62 170 SER A CA 1
ATOM 1273 C C . SER A 1 170 ? -13.547 12.547 10.695 1 96.62 170 SER A C 1
ATOM 1275 O O . SER A 1 170 ? -14.75 12.523 10.422 1 96.62 170 SER A O 1
ATOM 1277 N N . PRO A 1 171 ? -13.094 13.141 11.789 1 96.75 171 PRO A N 1
ATOM 1278 C CA . PRO A 1 171 ? -14.023 13.758 12.742 1 96.75 171 PRO A CA 1
ATOM 1279 C C . PRO A 1 171 ? -14.797 14.922 12.133 1 96.75 171 PRO A C 1
ATOM 1281 O O . PRO A 1 171 ? -15.969 15.133 12.461 1 96.75 171 PRO A O 1
ATOM 1284 N N . VAL A 1 172 ? -14.125 15.711 11.289 1 95.69 172 VAL A N 1
ATOM 1285 C CA . VAL A 1 172 ? -14.797 16.828 10.641 1 95.69 172 VAL A CA 1
ATOM 1286 C C . VAL A 1 172 ? -15.961 16.312 9.789 1 95.69 172 VAL A C 1
ATOM 1288 O O . VAL A 1 172 ? -17.062 16.859 9.836 1 95.69 172 VAL A O 1
ATOM 1291 N N . ASN A 1 173 ? -15.711 15.258 9.094 1 96.12 173 ASN A N 1
ATOM 1292 C CA . ASN A 1 173 ? -16.766 14.703 8.25 1 96.12 173 ASN A CA 1
ATOM 1293 C C . ASN A 1 173 ? -17.812 13.969 9.078 1 96.12 173 ASN A C 1
ATOM 1295 O O . ASN A 1 173 ? -18.984 13.875 8.68 1 96.12 173 ASN A O 1
ATOM 1299 N N . LEU A 1 174 ? -17.438 13.422 10.242 1 97.56 174 LEU A N 1
ATOM 1300 C CA . LEU A 1 174 ? -18.422 12.906 11.188 1 97.56 174 LEU A CA 1
ATOM 1301 C C . LEU A 1 174 ? -19.438 13.984 11.562 1 97.56 174 LEU A C 1
ATOM 1303 O O . LEU A 1 174 ? -20.641 13.742 11.539 1 97.56 174 LEU A O 1
ATOM 1307 N N . ALA A 1 175 ? -18.891 15.148 11.898 1 98 175 ALA A N 1
ATOM 1308 C CA . ALA A 1 175 ? -19.75 16.266 12.281 1 98 175 ALA A CA 1
ATOM 1309 C C . ALA A 1 175 ? -20.672 16.656 11.133 1 98 175 ALA A C 1
ATOM 1311 O O . ALA A 1 175 ? -21.859 16.938 11.336 1 98 175 ALA A O 1
ATOM 1312 N N . LYS A 1 176 ? -20.156 16.656 9.953 1 97.5 176 LYS A N 1
ATOM 1313 C CA . LYS A 1 176 ? -20.938 17 8.773 1 97.5 176 LYS A CA 1
ATOM 1314 C C . LYS A 1 176 ? -22.062 15.992 8.539 1 97.5 176 LYS A C 1
ATOM 1316 O O . LYS A 1 176 ? -23.203 16.359 8.258 1 97.5 176 LYS A O 1
ATOM 1321 N N . ARG A 1 177 ? -21.734 14.711 8.609 1 96.38 177 ARG A N 1
ATOM 1322 C CA . ARG A 1 177 ? -22.734 13.672 8.422 1 96.38 177 ARG A CA 1
ATOM 1323 C C . ARG A 1 177 ? -23.844 13.773 9.469 1 96.38 177 ARG A C 1
ATOM 1325 O O . ARG A 1 177 ? -25.016 13.633 9.148 1 96.38 177 ARG A O 1
ATOM 1332 N N . TYR A 1 178 ? -23.438 14.016 10.727 1 98.25 178 TYR A N 1
ATOM 1333 C CA . TYR A 1 178 ? -24.406 14.203 11.797 1 98.25 178 TYR A CA 1
ATOM 1334 C C . TYR A 1 178 ? -25.312 15.398 11.516 1 98.25 178 TYR A C 1
ATOM 1336 O O . TYR A 1 178 ? -26.531 15.297 11.664 1 98.25 178 TYR A O 1
ATOM 1344 N N . ALA A 1 179 ? -24.734 16.484 11.102 1 98.19 179 ALA A N 1
ATOM 1345 C CA . ALA A 1 179 ? -25.484 17.703 10.773 1 98.19 179 ALA A CA 1
ATOM 1346 C C . ALA A 1 179 ? -26.484 17.438 9.648 1 98.19 179 ALA A C 1
ATOM 1348 O O . ALA A 1 179 ? -27.609 17.938 9.68 1 98.19 179 ALA A O 1
ATOM 1349 N N . ASN A 1 180 ? -26.062 16.734 8.68 1 97.44 180 ASN A N 1
ATOM 1350 C CA . ASN A 1 180 ? -26.938 16.422 7.547 1 97.44 180 ASN A CA 1
ATOM 1351 C C . ASN A 1 180 ? -28.156 15.633 7.98 1 97.44 180 ASN A C 1
ATOM 1353 O O . ASN A 1 180 ? -29.234 15.781 7.398 1 97.44 180 ASN A O 1
ATOM 1357 N N . ARG A 1 181 ? -28 14.797 8.992 1 97.5 181 ARG A N 1
ATOM 1358 C CA . ARG A 1 181 ? -29.078 13.922 9.43 1 97.5 181 ARG A CA 1
ATOM 1359 C C . ARG A 1 181 ? -29.969 14.609 10.453 1 97.5 181 ARG A C 1
ATOM 1361 O O . ARG A 1 181 ? -31.156 14.312 10.555 1 97.5 181 ARG A O 1
ATOM 1368 N N . THR A 1 182 ? -29.422 15.562 11.227 1 97.62 182 THR A N 1
ATOM 1369 C CA . THR A 1 182 ? -30.172 16.109 12.359 1 97.62 182 THR A CA 1
ATOM 1370 C C . THR A 1 182 ? -30.5 17.578 12.133 1 97.62 182 THR A C 1
ATOM 1372 O O . THR A 1 182 ? -31.375 18.141 12.805 1 97.62 182 THR A O 1
ATOM 1375 N N . GLY A 1 183 ? -29.672 18.219 11.281 1 97.25 183 GLY A N 1
ATOM 1376 C CA . GLY A 1 183 ? -29.797 19.656 11.094 1 97.25 183 GLY A CA 1
ATOM 1377 C C . GLY A 1 183 ? -29 20.453 12.086 1 97.25 183 GLY A C 1
ATOM 1378 O O . GLY A 1 183 ? -28.938 21.688 12.008 1 97.25 183 GLY A O 1
ATOM 1379 N N . GLU A 1 184 ? -28.344 19.812 12.992 1 96.69 184 GLU A N 1
ATOM 1380 C CA . GLU A 1 184 ? -27.547 20.484 14.016 1 96.69 184 GLU A CA 1
ATOM 1381 C C . GLU A 1 184 ? -26.078 20.547 13.617 1 96.69 184 GLU A C 1
ATOM 1383 O O . GLU A 1 184 ? -25.422 19.516 13.469 1 96.69 184 GLU A O 1
ATOM 1388 N N . THR A 1 185 ? -25.609 21.766 13.461 1 97.06 185 THR A N 1
ATOM 1389 C CA . THR A 1 185 ? -24.203 21.969 13.133 1 97.06 185 THR A CA 1
ATOM 1390 C C . THR A 1 185 ? -23.359 22.094 14.398 1 97.06 185 THR A C 1
ATOM 1392 O O . THR A 1 185 ? -23.406 23.125 15.078 1 97.06 185 THR A O 1
ATOM 1395 N N . VAL A 1 186 ? -22.672 21.047 14.742 1 96.62 186 VAL A N 1
ATOM 1396 C CA . VAL A 1 186 ? -21.828 21.016 15.93 1 96.62 186 VAL A CA 1
ATOM 1397 C C . VAL A 1 186 ? -20.453 20.438 15.578 1 96.62 186 VAL A C 1
ATOM 1399 O O . VAL A 1 186 ? -20.266 19.891 14.484 1 96.62 186 VAL A O 1
ATOM 1402 N N . GLU A 1 187 ? -19.5 20.609 16.453 1 96.44 187 GLU A N 1
ATOM 1403 C CA . GLU A 1 187 ? -18.188 20 16.281 1 96.44 187 GLU A CA 1
ATOM 1404 C C . GLU A 1 187 ? -18.219 18.5 16.609 1 96.44 187 GLU A C 1
ATOM 1406 O O . GLU A 1 187 ? -19.125 18.031 17.297 1 96.44 187 GLU A O 1
ATOM 1411 N N . ALA A 1 188 ? -17.203 17.844 16.156 1 96.5 188 ALA A N 1
ATOM 1412 C CA . ALA A 1 188 ? -17.125 16.406 16.359 1 96.5 188 ALA A CA 1
ATOM 1413 C C . ALA A 1 188 ? -17.172 16.047 17.844 1 96.5 188 ALA A C 1
ATOM 1415 O O . ALA A 1 188 ? -17.781 15.062 18.234 1 96.5 188 ALA A O 1
ATOM 1416 N N . THR A 1 189 ? -16.531 16.844 18.641 1 95.69 189 THR A N 1
ATOM 1417 C CA . THR A 1 189 ? -16.469 16.594 20.078 1 95.69 189 THR A CA 1
ATOM 1418 C C . THR A 1 189 ? -17.891 16.531 20.656 1 95.69 189 THR A C 1
ATOM 1420 O O . THR A 1 189 ? -18.156 15.719 21.547 1 95.69 189 THR A O 1
ATOM 1423 N N . GLU A 1 190 ? -18.703 17.328 20.141 1 97.31 190 GLU A N 1
ATOM 1424 C CA . GLU A 1 190 ? -20.094 17.328 20.609 1 97.31 190 GLU A CA 1
ATOM 1425 C C . GLU A 1 190 ? -20.844 16.094 20.109 1 97.31 190 GLU A C 1
ATOM 1427 O O . GLU A 1 190 ? -21.688 15.547 20.812 1 97.31 190 GLU A O 1
ATOM 1432 N N . VAL A 1 191 ? -20.562 15.648 18.938 1 97.94 191 VAL A N 1
ATOM 1433 C CA . VAL A 1 191 ? -21.188 14.438 18.406 1 97.94 191 VAL A CA 1
ATOM 1434 C C . VAL A 1 191 ? -20.828 13.242 19.281 1 97.94 191 VAL A C 1
ATOM 1436 O O . VAL A 1 191 ? -21.688 12.414 19.609 1 97.94 191 VAL A O 1
ATOM 1439 N N . TYR A 1 192 ? -19.562 13.148 19.688 1 96.56 192 TYR A N 1
ATOM 1440 C CA . TYR A 1 192 ? -19.125 12.07 20.562 1 96.56 192 TYR A CA 1
ATOM 1441 C C . TYR A 1 192 ? -19.875 12.117 21.891 1 96.56 192 TYR A C 1
ATOM 1443 O O . TYR A 1 192 ? -20.328 11.086 22.406 1 96.56 192 TYR A O 1
ATOM 1451 N N . LYS A 1 193 ? -20 13.32 22.391 1 96.94 193 LYS A N 1
ATOM 1452 C CA . LYS A 1 193 ? -20.734 13.492 23.656 1 96.94 193 LYS A CA 1
ATOM 1453 C C . LYS A 1 193 ? -22.188 13.039 23.516 1 96.94 193 LYS A C 1
ATOM 1455 O O . LYS A 1 193 ? -22.719 12.367 24.406 1 96.94 193 LYS A O 1
ATOM 1460 N N . GLN A 1 194 ? -22.812 13.422 22.453 1 97.75 194 GLN A N 1
ATOM 1461 C CA . GLN A 1 194 ? -24.203 13.047 22.203 1 97.75 194 GLN A CA 1
ATOM 1462 C C . GLN A 1 194 ? -24.344 11.531 22.078 1 97.75 194 GLN A C 1
ATOM 1464 O O . GLN A 1 194 ? -25.344 10.953 22.516 1 97.75 194 GLN A O 1
ATOM 1469 N N . ALA A 1 195 ? -23.391 10.883 21.469 1 97.81 195 ALA A N 1
ATOM 1470 C CA . ALA A 1 195 ? -23.406 9.43 21.359 1 97.81 195 ALA A CA 1
ATOM 1471 C C . ALA A 1 195 ? -23.359 8.781 22.75 1 97.81 195 ALA A C 1
ATOM 1473 O O . ALA A 1 195 ? -24.094 7.84 23.031 1 97.81 195 ALA A O 1
ATOM 1474 N N . GLU A 1 196 ? -22.516 9.305 23.547 1 96.5 196 GLU A N 1
ATOM 1475 C CA . GLU A 1 196 ? -22.391 8.797 24.922 1 96.5 196 GLU A CA 1
ATOM 1476 C C . GLU A 1 196 ? -23.688 8.984 25.703 1 96.5 196 GLU A C 1
ATOM 1478 O O . GLU A 1 196 ? -24 8.188 26.594 1 96.5 196 GLU A O 1
ATOM 1483 N N . GLN A 1 197 ? -24.359 9.945 25.359 1 97.81 197 GLN A N 1
ATOM 1484 C CA . GLN A 1 197 ? -25.594 10.273 26.047 1 97.81 197 GLN A CA 1
ATOM 1485 C C . GLN A 1 197 ? -26.781 9.523 25.453 1 97.81 197 GLN A C 1
ATOM 1487 O O . GLN A 1 197 ? -27.922 9.695 25.891 1 97.81 197 GLN A O 1
ATOM 1492 N N . GLY A 1 198 ? -26.531 8.789 24.359 1 97.75 198 GLY A N 1
ATOM 1493 C CA . GLY A 1 198 ? -27.547 7.883 23.875 1 97.75 198 GLY A CA 1
ATOM 1494 C C . GLY A 1 198 ? -28.266 8.391 22.641 1 97.75 198 GLY A C 1
ATOM 1495 O O . GLY A 1 198 ? -29.266 7.809 22.219 1 97.75 198 GLY A O 1
ATOM 1496 N N . ASP A 1 199 ? -27.812 9.492 22.078 1 97.88 199 ASP A N 1
ATOM 1497 C CA . ASP A 1 199 ? -28.406 9.953 20.812 1 97.88 199 ASP A CA 1
ATOM 1498 C C . ASP A 1 199 ? -28.219 8.914 19.719 1 97.88 199 ASP A C 1
ATOM 1500 O O . ASP A 1 199 ? -27.078 8.562 19.375 1 97.88 199 ASP A O 1
ATOM 1504 N N . ALA A 1 200 ? -29.266 8.516 19.109 1 98.25 200 ALA A N 1
ATOM 1505 C CA . ALA A 1 200 ? -29.234 7.391 18.172 1 98.25 200 ALA A CA 1
ATOM 1506 C C . ALA A 1 200 ? -28.438 7.734 16.922 1 98.25 200 ALA A C 1
ATOM 1508 O O . ALA A 1 200 ? -27.672 6.91 16.422 1 98.25 200 ALA A O 1
ATOM 1509 N N . VAL A 1 201 ? -28.672 8.93 16.453 1 98.25 201 VAL A N 1
ATOM 1510 C CA . VAL A 1 201 ? -27.984 9.344 15.234 1 98.25 201 VAL A CA 1
ATOM 1511 C C . VAL A 1 201 ? -26.484 9.453 15.5 1 98.25 201 VAL A C 1
ATOM 1513 O O . VAL A 1 201 ? -25.656 8.992 14.703 1 98.25 201 VAL A O 1
ATOM 1516 N N . ALA A 1 202 ? -26.094 10.023 16.625 1 98.44 202 ALA A N 1
ATOM 1517 C CA . ALA A 1 202 ? -24.688 10.164 17 1 98.44 202 ALA A CA 1
ATOM 1518 C C . ALA A 1 202 ? -24.016 8.797 17.156 1 98.44 202 ALA A C 1
ATOM 1520 O O . ALA A 1 202 ? -22.906 8.594 16.688 1 98.44 202 ALA A O 1
ATOM 1521 N N . ILE A 1 203 ? -24.75 7.91 17.781 1 98.31 203 ILE A N 1
ATOM 1522 C CA . ILE A 1 203 ? -24.234 6.566 18 1 98.31 203 ILE A CA 1
ATOM 1523 C C . ILE A 1 203 ? -23.938 5.906 16.641 1 98.31 203 ILE A C 1
ATOM 1525 O O . ILE A 1 203 ? -22.875 5.332 16.438 1 98.31 203 ILE A O 1
ATOM 1529 N N . GLU A 1 204 ? -24.844 6.031 15.734 1 97.94 204 GLU A N 1
ATOM 1530 C CA . GLU A 1 204 ? -24.688 5.43 14.414 1 97.94 204 GLU A CA 1
ATOM 1531 C C . GLU A 1 204 ? -23.516 6.047 13.648 1 97.94 204 GLU A C 1
ATOM 1533 O O . GLU A 1 204 ? -22.734 5.332 13.039 1 97.94 204 GLU A O 1
ATOM 1538 N N . GLU A 1 205 ? -23.422 7.355 13.711 1 97.75 205 GLU A N 1
ATOM 1539 C CA . GLU A 1 205 ? -22.375 8.047 12.953 1 97.75 205 GLU A CA 1
ATOM 1540 C C . GLU A 1 205 ? -21 7.777 13.539 1 97.75 205 GLU A C 1
ATOM 1542 O O . GLU A 1 205 ? -20.016 7.645 12.805 1 97.75 205 GLU A O 1
ATOM 1547 N N . VAL A 1 206 ? -20.938 7.691 14.82 1 97.75 206 VAL A N 1
ATOM 1548 C CA . VAL A 1 206 ? -19.672 7.387 15.477 1 97.75 206 VAL A CA 1
ATOM 1549 C C . VAL A 1 206 ? -19.266 5.953 15.164 1 97.75 206 VAL A C 1
ATOM 1551 O O . VAL A 1 206 ? -18.094 5.688 14.852 1 97.75 206 VAL A O 1
ATOM 1554 N N . ALA A 1 207 ? -20.188 5.086 15.188 1 96.81 207 ALA A N 1
ATOM 1555 C CA . ALA A 1 207 ? -19.922 3.693 14.844 1 96.81 207 ALA A CA 1
ATOM 1556 C C . ALA A 1 207 ? -19.422 3.574 13.398 1 96.81 207 ALA A C 1
ATOM 1558 O O . ALA A 1 207 ? -18.484 2.83 13.117 1 96.81 207 ALA A O 1
ATOM 1559 N N . TYR A 1 208 ? -20.078 4.305 12.57 1 95.94 208 TYR A N 1
ATOM 1560 C CA . TYR A 1 208 ? -19.688 4.312 11.164 1 95.94 208 TYR A CA 1
ATOM 1561 C C . TYR A 1 208 ? -18.266 4.832 10.984 1 95.94 208 TYR A C 1
ATOM 1563 O O . TYR A 1 208 ? -17.484 4.262 10.227 1 95.94 208 TYR A O 1
ATOM 1571 N N . GLN A 1 209 ? -17.922 5.879 11.656 1 96.94 209 GLN A N 1
ATOM 1572 C CA . GLN A 1 209 ? -16.578 6.449 11.594 1 96.94 209 GLN A CA 1
ATOM 1573 C C . GLN A 1 209 ? -15.531 5.43 12.031 1 96.94 209 GLN A C 1
ATOM 1575 O O . GLN A 1 209 ? -14.547 5.203 11.328 1 96.94 209 GLN A O 1
ATOM 1580 N N . PHE A 1 210 ? -15.758 4.82 13.148 1 97.06 210 PHE A N 1
ATOM 1581 C CA . PHE A 1 210 ? -14.766 3.914 13.719 1 97.06 210 PHE A CA 1
ATOM 1582 C C . PHE A 1 210 ? -14.641 2.648 12.875 1 97.06 210 PHE A C 1
ATOM 1584 O O . PHE A 1 210 ? -13.547 2.109 12.711 1 97.06 210 PHE A O 1
ATOM 1591 N N . GLU A 1 211 ? -15.734 2.207 12.375 1 95.31 211 GLU A N 1
ATOM 1592 C CA . GLU A 1 211 ? -15.648 1.064 11.469 1 95.31 211 GLU A CA 1
ATOM 1593 C C . GLU A 1 211 ? -14.828 1.401 10.227 1 95.31 211 GLU A C 1
ATOM 1595 O O . GLU A 1 211 ? -14.016 0.591 9.773 1 95.31 211 GLU A O 1
ATOM 1600 N N . SER A 1 212 ? -15.102 2.564 9.719 1 95.75 212 SER A N 1
ATOM 1601 C CA . SER A 1 212 ? -14.344 3.027 8.562 1 95.75 212 SER A CA 1
ATOM 1602 C C . SER A 1 212 ? -12.852 3.109 8.875 1 95.75 212 SER A C 1
ATOM 1604 O O . SER A 1 212 ? -12.023 2.637 8.094 1 95.75 212 SER A O 1
ATOM 1606 N N . LEU A 1 213 ? -12.539 3.678 9.992 1 97 213 LEU A N 1
ATOM 1607 C CA . LEU A 1 213 ? -11.148 3.785 10.414 1 97 213 LEU A CA 1
ATOM 1608 C C . LEU A 1 213 ? -10.516 2.404 10.547 1 97 213 LEU A C 1
ATOM 1610 O O . LEU A 1 213 ? -9.406 2.178 10.07 1 97 213 LEU A O 1
ATOM 1614 N N . ALA A 1 214 ? -11.227 1.527 11.141 1 95.06 214 ALA A N 1
ATOM 1615 C CA . ALA A 1 214 ? -10.734 0.166 11.336 1 95.06 214 ALA A CA 1
ATOM 1616 C C . ALA A 1 214 ? -10.508 -0.528 9.992 1 95.06 214 ALA A C 1
ATOM 1618 O O . ALA A 1 214 ? -9.492 -1.19 9.797 1 95.06 214 ALA A O 1
ATOM 1619 N N . ARG A 1 215 ? -11.414 -0.393 9.086 1 94.69 215 ARG A N 1
ATOM 1620 C CA . ARG A 1 215 ? -11.297 -1.004 7.766 1 94.69 215 ARG A CA 1
ATOM 1621 C C . ARG A 1 215 ? -10.062 -0.487 7.027 1 94.69 215 ARG A C 1
ATOM 1623 O O . ARG A 1 215 ? -9.32 -1.266 6.426 1 94.69 215 ARG A O 1
ATOM 1630 N N . GLY A 1 216 ? -9.898 0.824 7.051 1 96.06 216 GLY A N 1
ATOM 1631 C CA . GLY A 1 216 ? -8.734 1.405 6.402 1 96.06 216 GLY A CA 1
ATOM 1632 C C . GLY A 1 216 ? -7.426 0.905 6.977 1 96.06 216 GLY A C 1
ATOM 1633 O O . GLY A 1 216 ? -6.516 0.534 6.227 1 96.06 216 GLY A O 1
ATOM 1634 N N . LEU A 1 217 ? -7.367 0.873 8.281 1 96.5 217 LEU A N 1
ATOM 1635 C CA . LEU A 1 217 ? -6.156 0.411 8.953 1 96.5 217 LEU A CA 1
ATOM 1636 C C . LEU A 1 217 ? -5.922 -1.072 8.688 1 96.5 217 LEU A C 1
ATOM 1638 O O . LEU A 1 217 ? -4.781 -1.499 8.492 1 96.5 217 LEU A O 1
ATOM 1642 N N . TYR A 1 218 ? -6.977 -1.818 8.711 1 94.62 218 TYR A N 1
ATOM 1643 C CA . TYR A 1 218 ? -6.906 -3.234 8.375 1 94.62 218 TYR A CA 1
ATOM 1644 C C . TYR A 1 218 ? -6.344 -3.428 6.969 1 94.62 218 TYR A C 1
ATOM 1646 O O . TYR A 1 218 ? -5.426 -4.23 6.766 1 94.62 218 TYR A O 1
ATOM 1654 N N . ASN A 1 219 ? -6.824 -2.697 6.027 1 94.81 219 ASN A N 1
ATOM 1655 C CA . ASN A 1 219 ? -6.363 -2.797 4.648 1 94.81 219 ASN A CA 1
ATOM 1656 C C . ASN A 1 219 ? -4.887 -2.438 4.523 1 94.81 219 ASN A C 1
ATOM 1658 O O . ASN A 1 219 ? -4.117 -3.158 3.883 1 94.81 219 ASN A O 1
ATOM 1662 N N . LEU A 1 220 ? -4.469 -1.372 5.16 1 96 220 LEU A N 1
ATOM 1663 C CA . LEU A 1 220 ? -3.08 -0.925 5.086 1 96 220 LEU A CA 1
ATOM 1664 C C . LEU A 1 220 ? -2.141 -1.965 5.688 1 96 220 LEU A C 1
ATOM 1666 O O . LEU A 1 220 ? -1.003 -2.113 5.234 1 96 220 LEU A O 1
ATOM 1670 N N . THR A 1 221 ? -2.637 -2.727 6.676 1 94.25 221 THR A N 1
ATOM 1671 C CA . THR A 1 221 ? -1.847 -3.764 7.328 1 94.25 221 THR A CA 1
ATOM 1672 C C . THR A 1 221 ? -1.474 -4.863 6.34 1 94.25 221 THR A C 1
ATOM 1674 O O . THR A 1 221 ? -0.331 -5.324 6.316 1 94.25 221 THR A O 1
ATOM 1677 N N . PHE A 1 222 ? -2.373 -5.184 5.461 1 91.44 222 PHE A N 1
ATOM 1678 C CA . PHE A 1 222 ? -2.119 -6.281 4.535 1 91.44 222 PHE A CA 1
ATOM 1679 C C . PHE A 1 222 ? -1.47 -5.773 3.254 1 91.44 222 PHE A C 1
ATOM 1681 O O . PHE A 1 222 ? -0.693 -6.492 2.619 1 91.44 222 PHE A O 1
ATOM 1688 N N . VAL A 1 223 ? -1.735 -4.57 2.947 1 93.5 223 VAL A N 1
ATOM 1689 C CA . VAL A 1 223 ? -1.198 -4.016 1.709 1 93.5 223 VAL A CA 1
ATOM 1690 C C . VAL A 1 223 ? 0.296 -3.744 1.87 1 93.5 223 VAL A C 1
ATOM 1692 O O . VAL A 1 223 ? 1.104 -4.176 1.044 1 93.5 223 VAL A O 1
ATOM 1695 N N . PHE A 1 224 ? 0.659 -3.18 3.041 1 93.88 224 PHE A N 1
ATOM 1696 C CA . PHE A 1 224 ? 2.039 -2.736 3.199 1 93.88 224 PHE A CA 1
ATOM 1697 C C . PHE A 1 224 ? 2.758 -3.57 4.254 1 93.88 224 PHE A C 1
ATOM 1699 O O . PHE A 1 224 ? 3.984 -3.682 4.234 1 93.88 224 PHE A O 1
ATOM 1706 N N . ASP A 1 225 ? 2.064 -4.043 5.23 1 95.06 225 ASP A N 1
ATOM 1707 C CA . ASP A 1 225 ? 2.652 -4.77 6.355 1 95.06 225 ASP A CA 1
ATOM 1708 C C . ASP A 1 225 ? 3.803 -3.982 6.973 1 95.06 225 ASP A C 1
ATOM 1710 O O . ASP A 1 225 ? 4.926 -4.488 7.074 1 95.06 225 ASP A O 1
ATOM 1714 N N . PRO A 1 226 ? 3.514 -2.75 7.406 1 95.75 226 PRO A N 1
ATOM 1715 C CA . PRO A 1 226 ? 4.566 -1.932 8.016 1 95.75 226 PRO A CA 1
ATOM 1716 C C . PRO A 1 226 ? 4.934 -2.393 9.422 1 95.75 226 PRO A C 1
ATOM 1718 O O . PRO A 1 226 ? 4.137 -3.064 10.086 1 95.75 226 PRO A O 1
ATOM 1721 N N . GLU A 1 227 ? 6.086 -2.02 9.867 1 96.94 227 GLU A N 1
ATOM 1722 C CA . GLU A 1 227 ? 6.473 -2.301 11.25 1 96.94 227 GLU A CA 1
ATOM 1723 C C . GLU A 1 227 ? 5.637 -1.483 12.227 1 96.94 227 GLU A C 1
ATOM 1725 O O . GLU A 1 227 ? 5.309 -1.958 13.32 1 96.94 227 GLU A O 1
ATOM 1730 N N . ILE A 1 228 ? 5.285 -0.272 11.75 1 97.5 228 ILE A N 1
ATOM 1731 C CA . ILE A 1 228 ? 4.516 0.611 12.625 1 97.5 228 ILE A CA 1
ATOM 1732 C C . ILE A 1 228 ? 3.531 1.427 11.781 1 97.5 228 ILE A C 1
ATOM 1734 O O . ILE A 1 228 ? 3.857 1.857 10.68 1 97.5 228 ILE A O 1
ATOM 1738 N N . ILE A 1 229 ? 2.35 1.595 12.32 1 98 229 ILE A N 1
ATOM 1739 C CA . ILE A 1 229 ? 1.41 2.602 11.844 1 98 229 ILE A CA 1
ATOM 1740 C C . ILE A 1 229 ? 1.258 3.705 12.883 1 98 229 ILE A C 1
ATOM 1742 O O . ILE A 1 229 ? 0.651 3.494 13.938 1 98 229 ILE A O 1
ATOM 1746 N N . ALA A 1 230 ? 1.843 4.875 12.586 1 97.94 230 ALA A N 1
ATOM 1747 C CA . ALA A 1 230 ? 1.737 6.035 13.469 1 97.94 230 ALA A CA 1
ATOM 1748 C C . ALA A 1 230 ? 0.466 6.828 13.18 1 97.94 230 ALA A C 1
ATOM 1750 O O . ALA A 1 230 ? 0.184 7.164 12.031 1 97.94 230 ALA A O 1
ATOM 1751 N N . ILE A 1 231 ? -0.313 7.062 14.211 1 97.88 231 ILE A N 1
ATOM 1752 C CA . ILE A 1 231 ? -1.555 7.82 14.086 1 97.88 231 ILE A CA 1
ATOM 1753 C C . ILE A 1 231 ? -1.342 9.25 14.578 1 97.88 231 ILE A C 1
ATOM 1755 O O . ILE A 1 231 ? -1.009 9.461 15.75 1 97.88 231 ILE A O 1
ATOM 1759 N N . GLY A 1 232 ? -1.497 10.172 13.641 1 96.19 232 GLY A N 1
ATOM 1760 C CA . GLY A 1 232 ? -1.362 11.578 13.984 1 96.19 232 GLY A CA 1
ATOM 1761 C C . GLY A 1 232 ? -2.609 12.391 13.688 1 96.19 232 GLY A C 1
ATOM 1762 O O . GLY A 1 232 ? -3.682 11.828 13.453 1 96.19 232 GLY A O 1
ATOM 1763 N N . GLY A 1 233 ? -2.465 13.734 13.805 1 92.31 233 GLY A N 1
ATOM 1764 C CA . GLY A 1 233 ? -3.594 14.625 13.625 1 92.31 233 GLY A CA 1
ATOM 1765 C C . GLY A 1 233 ? -4.352 14.898 14.914 1 92.31 233 GLY A C 1
ATOM 1766 O O . GLY A 1 233 ? -4.109 14.25 15.93 1 92.31 233 GLY A O 1
ATOM 1767 N N . GLY A 1 234 ? -5.195 15.867 14.844 1 88.75 234 GLY A N 1
ATOM 1768 C CA . GLY A 1 234 ? -5.938 16.266 16.031 1 88.75 234 GLY A CA 1
ATOM 1769 C C . GLY A 1 234 ? -6.723 15.133 16.656 1 88.75 234 GLY A C 1
ATOM 1770 O O . GLY A 1 234 ? -6.871 15.078 17.875 1 88.75 234 GLY A O 1
ATOM 1771 N N . PHE A 1 235 ? -7.176 14.203 15.898 1 90.88 235 PHE A N 1
ATOM 1772 C CA . PHE A 1 235 ? -7.988 13.086 16.359 1 90.88 235 PHE A CA 1
ATOM 1773 C C . PHE A 1 235 ? -7.168 12.148 17.25 1 90.88 235 PHE A C 1
ATOM 1775 O O . PHE A 1 235 ? -7.723 11.422 18.078 1 90.88 235 PHE A O 1
ATOM 1782 N N . SER A 1 236 ? -5.875 12.156 17.031 1 91.5 236 SER A N 1
ATOM 1783 C CA . SER A 1 236 ? -5 11.258 17.781 1 91.5 236 SER A CA 1
ATOM 1784 C C . SER A 1 236 ? -4.941 11.641 19.25 1 91.5 236 SER A C 1
ATOM 1786 O O . SER A 1 236 ? -4.453 10.867 20.078 1 91.5 236 SER A O 1
ATOM 1788 N N . ASN A 1 237 ? -5.492 12.812 19.578 1 87.88 237 ASN A N 1
ATOM 1789 C CA . ASN A 1 237 ? -5.52 13.273 20.953 1 87.88 237 ASN A CA 1
ATOM 1790 C C . ASN A 1 237 ? -6.691 12.664 21.734 1 87.88 237 ASN A C 1
ATOM 1792 O O . ASN A 1 237 ? -6.785 12.82 22.953 1 87.88 237 ASN A O 1
ATOM 1796 N N . LYS A 1 238 ? -7.582 12.039 21.047 1 87.56 238 LYS A N 1
ATOM 1797 C CA . LYS A 1 238 ? -8.695 11.367 21.719 1 87.56 238 LYS A CA 1
ATOM 1798 C C . LYS A 1 238 ? -8.188 10.305 22.688 1 87.56 238 LYS A C 1
ATOM 1800 O O . LYS A 1 238 ? -7.375 9.453 22.328 1 87.56 238 LYS A O 1
ATOM 1805 N N . PRO A 1 239 ? -8.766 10.422 23.891 1 88.31 239 PRO A N 1
ATOM 1806 C CA . PRO A 1 239 ? -8.359 9.398 24.859 1 88.31 239 PRO A CA 1
ATOM 1807 C C . PRO A 1 239 ? -8.719 7.984 24.422 1 88.31 239 PRO A C 1
ATOM 1809 O O . PRO A 1 239 ? -9.773 7.777 23.812 1 88.31 239 PRO A O 1
ATOM 1812 N N . ASP A 1 240 ? -7.91 7.047 24.562 1 92.88 240 ASP A N 1
ATOM 1813 C CA . ASP A 1 240 ? -8.125 5.621 24.328 1 92.88 240 ASP A CA 1
ATOM 1814 C C . ASP A 1 240 ? -8.328 5.328 22.844 1 92.88 240 ASP A C 1
ATOM 1816 O O . ASP A 1 240 ? -9.008 4.363 22.484 1 92.88 240 ASP A O 1
ATOM 1820 N N . LEU A 1 241 ? -7.93 6.238 22.031 1 94.94 241 LEU A N 1
ATOM 1821 C CA . LEU A 1 241 ? -8.125 6.09 20.594 1 94.94 241 LEU A CA 1
ATOM 1822 C C . LEU A 1 241 ? -7.59 4.75 20.109 1 94.94 241 LEU A C 1
ATOM 1824 O O . LEU A 1 241 ? -8.305 3.996 19.438 1 94.94 241 LEU A O 1
ATOM 1828 N N . ILE A 1 242 ? -6.383 4.41 20.484 1 97 242 ILE A N 1
ATOM 1829 C CA . ILE A 1 242 ? -5.711 3.211 20 1 97 242 ILE A CA 1
ATOM 1830 C C . ILE A 1 242 ? -6.488 1.973 20.453 1 97 242 ILE A C 1
ATOM 1832 O O . ILE A 1 242 ? -6.746 1.073 19.641 1 97 242 ILE A O 1
ATOM 1836 N N . ASP A 1 243 ? -6.879 1.985 21.688 1 96.94 243 ASP A N 1
ATOM 1837 C CA . ASP A 1 243 ? -7.656 0.86 22.188 1 96.94 243 ASP A CA 1
ATOM 1838 C C . ASP A 1 243 ? -8.984 0.726 21.438 1 96.94 243 ASP A C 1
ATOM 1840 O O . ASP A 1 243 ? -9.391 -0.382 21.094 1 96.94 243 ASP A O 1
ATOM 1844 N N . SER A 1 244 ? -9.602 1.852 21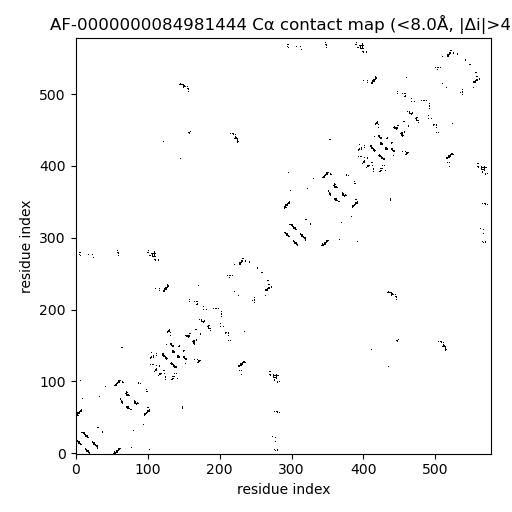.234 1 96.31 244 SER A N 1
ATOM 1845 C CA . SER A 1 244 ? -10.875 1.853 20.531 1 96.31 244 SER A CA 1
ATOM 1846 C C . SER A 1 244 ? -10.711 1.336 19.094 1 96.31 244 SER A C 1
ATOM 1848 O O . SER A 1 244 ? -11.578 0.626 18.594 1 96.31 244 SER A O 1
ATOM 1850 N N . LEU A 1 245 ? -9.602 1.693 18.5 1 97.19 245 LEU A N 1
ATOM 1851 C CA . LEU A 1 245 ? -9.328 1.229 17.141 1 97.19 245 LEU A CA 1
ATOM 1852 C C . LEU A 1 245 ? -9.094 -0.278 17.125 1 97.19 245 LEU A C 1
ATOM 1854 O O . LEU A 1 245 ? -9.633 -0.981 16.266 1 97.19 245 LEU A O 1
ATOM 1858 N N . TYR A 1 246 ? -8.336 -0.795 18.094 1 96.75 246 TYR A N 1
ATOM 1859 C CA . TYR A 1 246 ? -8.117 -2.234 18.188 1 96.75 246 TYR A CA 1
ATOM 1860 C C . TYR A 1 246 ? -9.43 -2.975 18.391 1 96.75 246 TYR A C 1
ATOM 1862 O O . TYR A 1 246 ? -9.711 -3.961 17.703 1 96.75 246 TYR A O 1
ATOM 1870 N N . ASP A 1 247 ? -10.195 -2.441 19.281 1 96.62 247 ASP A N 1
ATOM 1871 C CA . ASP A 1 247 ? -11.477 -3.074 19.594 1 96.62 247 ASP A CA 1
ATOM 1872 C C . ASP A 1 247 ? -12.352 -3.156 18.344 1 96.62 247 ASP A C 1
ATOM 1874 O O . ASP A 1 247 ? -12.945 -4.199 18.062 1 96.62 247 ASP A O 1
ATOM 1878 N N . THR A 1 248 ? -12.438 -2.059 17.672 1 95.94 248 THR A N 1
ATOM 1879 C CA . THR A 1 248 ? -13.266 -2.008 16.469 1 95.94 248 THR A CA 1
ATOM 1880 C C . THR A 1 248 ? -12.727 -2.953 15.398 1 95.94 248 THR A C 1
ATOM 1882 O O . THR A 1 248 ? -13.5 -3.621 14.703 1 95.94 248 THR A O 1
ATOM 1885 N N . MET A 1 249 ? -11.406 -3.021 15.188 1 94.44 249 MET A N 1
ATOM 1886 C CA . MET A 1 249 ? -10.797 -3.922 14.211 1 94.44 249 MET A CA 1
ATOM 1887 C C . MET A 1 249 ? -11.102 -5.379 14.555 1 94.44 249 MET A C 1
ATOM 1889 O O . MET A 1 249 ? -11.445 -6.164 13.672 1 94.44 249 MET A O 1
ATOM 1893 N N . TYR A 1 250 ? -10.984 -5.715 15.797 1 94.19 250 TYR A N 1
ATOM 1894 C CA . TYR A 1 250 ? -11.234 -7.094 16.203 1 94.19 250 TYR A CA 1
ATOM 1895 C C . TYR A 1 250 ? -12.711 -7.441 16.078 1 94.19 250 TYR A C 1
ATOM 1897 O O . TYR A 1 250 ? -13.062 -8.57 15.719 1 94.19 250 TYR A O 1
ATOM 1905 N N . ASP A 1 251 ? -13.539 -6.484 16.375 1 94.12 251 ASP A N 1
ATOM 1906 C CA . ASP A 1 251 ? -14.969 -6.68 16.141 1 94.12 251 ASP A CA 1
ATOM 1907 C C . ASP A 1 251 ? -15.25 -6.973 14.672 1 94.12 251 ASP A C 1
ATOM 1909 O O . ASP A 1 251 ? -16.062 -7.844 14.352 1 94.12 251 ASP A O 1
ATOM 1913 N N . LEU A 1 252 ? -14.625 -6.203 13.828 1 89.44 252 LEU A N 1
ATOM 1914 C CA . LEU A 1 252 ? -14.773 -6.402 12.391 1 89.44 252 LEU A CA 1
ATOM 1915 C C . LEU A 1 252 ? -14.32 -7.801 11.984 1 89.44 252 LEU A C 1
ATOM 1917 O O . LEU A 1 252 ? -15.016 -8.484 11.219 1 89.44 252 LEU A O 1
ATOM 1921 N N . VAL A 1 253 ? -13.156 -8.219 12.469 1 90.38 253 VAL A N 1
ATOM 1922 C CA . VAL A 1 253 ? -12.578 -9.516 12.156 1 90.38 253 VAL A CA 1
ATOM 1923 C C . VAL A 1 253 ? -13.516 -10.625 12.617 1 90.38 253 VAL A C 1
ATOM 1925 O O . VAL A 1 253 ? -13.75 -11.594 11.891 1 90.38 253 VAL A O 1
ATOM 1928 N N . ASP A 1 254 ? -14.07 -10.422 13.766 1 92.06 254 ASP A N 1
ATOM 1929 C CA . ASP A 1 254 ? -14.992 -11.414 14.312 1 92.06 254 ASP A CA 1
ATOM 1930 C C . ASP A 1 254 ? -16.297 -11.453 13.531 1 92.06 254 ASP A C 1
ATOM 1932 O O . ASP A 1 254 ? -16.781 -12.531 13.164 1 92.06 254 ASP A O 1
ATOM 1936 N N . ARG A 1 255 ? -16.828 -10.32 13.273 1 90.88 255 ARG A N 1
ATOM 1937 C CA . ARG A 1 255 ? -18.125 -10.195 12.609 1 90.88 255 ARG A CA 1
ATOM 1938 C C . ARG A 1 255 ? -18.094 -10.828 11.219 1 90.88 255 ARG A C 1
ATOM 1940 O O . ARG A 1 255 ? -19.078 -11.43 10.781 1 90.88 255 ARG A O 1
ATOM 1947 N N . TYR A 1 256 ? -16.938 -10.688 10.578 1 87.75 256 TYR A N 1
ATOM 1948 C CA . TYR A 1 256 ? -16.875 -11.117 9.188 1 87.75 256 TYR A CA 1
ATOM 1949 C C . TYR A 1 256 ? -15.992 -12.344 9.031 1 87.75 256 TYR A C 1
ATOM 1951 O O . TYR A 1 256 ? -15.648 -12.734 7.91 1 87.75 256 TYR A O 1
ATOM 1959 N N . ASN A 1 257 ? -15.484 -12.953 10.117 1 86.62 257 ASN A N 1
ATOM 1960 C CA . ASN A 1 257 ? -14.656 -14.156 10.133 1 86.62 257 ASN A CA 1
ATOM 1961 C C . ASN A 1 257 ? -13.414 -13.992 9.266 1 86.62 257 ASN A C 1
ATOM 1963 O O . ASN A 1 257 ? -13.141 -14.828 8.398 1 86.62 257 ASN A O 1
ATOM 1967 N N . LEU A 1 258 ? -12.82 -12.906 9.5 1 84.75 258 LEU A N 1
ATOM 1968 C CA . LEU A 1 258 ? -11.609 -12.578 8.75 1 84.75 258 LEU A CA 1
ATOM 1969 C C . LEU A 1 258 ? -10.375 -13.156 9.43 1 84.75 258 LEU A C 1
ATOM 1971 O O . LEU A 1 258 ? -10.438 -13.57 10.594 1 84.75 258 LEU A O 1
ATOM 1975 N N . LEU A 1 259 ? -9.305 -13.289 8.617 1 78.25 259 LEU A N 1
ATOM 1976 C CA . LEU A 1 259 ? -8 -13.68 9.148 1 78.25 259 LEU A CA 1
ATOM 1977 C C . LEU A 1 259 ? -7.18 -12.453 9.531 1 78.25 259 LEU A C 1
ATOM 1979 O O . LEU A 1 259 ? -7.137 -11.469 8.789 1 78.25 259 LEU A O 1
ATOM 1983 N N . PHE A 1 260 ? -6.727 -12.422 10.727 1 78.19 260 PHE A N 1
ATOM 1984 C CA . PHE A 1 260 ? -5.836 -11.383 11.234 1 78.19 260 PHE A CA 1
ATOM 1985 C C . PHE A 1 260 ? -4.637 -12 11.945 1 78.19 260 PHE A C 1
ATOM 1987 O O . PHE A 1 260 ? -4.598 -12.055 13.18 1 78.19 260 PHE A O 1
ATOM 1994 N N . PRO A 1 261 ? -3.699 -12.422 11.148 1 72.06 261 PRO A N 1
ATOM 1995 C CA . PRO A 1 261 ? -2.639 -13.281 11.688 1 72.06 261 PRO A CA 1
ATOM 1996 C C . PRO A 1 261 ? -1.776 -12.562 12.727 1 72.06 261 PRO A C 1
ATOM 1998 O O . PRO A 1 261 ? -1.068 -13.211 13.5 1 72.06 261 PRO A O 1
ATOM 2001 N N . TYR A 1 262 ? -1.793 -11.281 12.734 1 82 262 TYR A N 1
ATOM 2002 C CA . TYR A 1 262 ? -1.029 -10.531 13.727 1 82 262 TYR A CA 1
ATOM 2003 C C . TYR A 1 262 ? -1.702 -9.203 14.039 1 82 262 TYR A C 1
ATOM 2005 O O . TYR A 1 262 ? -2.475 -8.68 13.234 1 82 262 TYR A O 1
ATOM 2013 N N . ARG A 1 263 ? -1.422 -8.703 15.164 1 88.94 263 ARG A N 1
ATOM 2014 C CA . ARG A 1 263 ? -1.88 -7.375 15.578 1 88.94 263 ARG A CA 1
ATOM 2015 C C . ARG A 1 263 ? -0.965 -6.285 15.023 1 88.94 263 ARG A C 1
ATOM 2017 O O . ARG A 1 263 ? 0.23 -6.262 15.328 1 88.94 263 ARG A O 1
ATOM 2024 N N . PRO A 1 264 ? -1.555 -5.371 14.195 1 94.25 264 PRO A N 1
ATOM 2025 C CA . PRO A 1 264 ? -0.69 -4.285 13.719 1 94.25 264 PRO A CA 1
ATOM 2026 C C . PRO A 1 264 ? -0.179 -3.402 14.859 1 94.25 264 PRO A C 1
ATOM 2028 O O . PRO A 1 264 ? -0.849 -3.262 15.883 1 94.25 264 PRO A O 1
ATOM 2031 N N . ASN A 1 265 ? 0.979 -2.883 14.75 1 96.81 265 ASN A N 1
ATOM 2032 C CA . ASN A 1 265 ? 1.562 -1.979 15.734 1 96.81 265 ASN A CA 1
ATOM 2033 C C . ASN A 1 265 ? 1.095 -0.542 15.531 1 96.81 265 ASN A C 1
ATOM 2035 O O . ASN A 1 265 ? 1.725 0.219 14.789 1 96.81 265 ASN A O 1
ATOM 2039 N N . LEU A 1 266 ? -0.01 -0.199 16.172 1 97.5 266 LEU A N 1
ATOM 2040 C CA . LEU A 1 266 ? -0.545 1.158 16.141 1 97.5 266 LEU A CA 1
ATOM 2041 C C . LEU A 1 266 ? 0.018 1.995 17.281 1 97.5 266 LEU A C 1
ATOM 2043 O O . LEU A 1 266 ? -0.003 1.567 18.438 1 97.5 266 LEU A O 1
ATOM 2047 N N . GLN A 1 267 ? 0.51 3.186 16.922 1 96.75 267 GLN A N 1
ATOM 2048 C CA . GLN A 1 267 ? 1.002 4.109 17.953 1 96.75 267 GLN A CA 1
ATOM 2049 C C . GLN A 1 267 ? 0.582 5.543 17.641 1 96.75 267 GLN A C 1
ATOM 2051 O O . GLN A 1 267 ? 0.584 5.961 16.484 1 96.75 267 GLN A O 1
ATOM 2056 N N . THR A 1 268 ? 0.278 6.281 18.703 1 96.88 268 THR A N 1
ATOM 2057 C CA . THR A 1 268 ? 0.042 7.711 18.516 1 96.88 268 THR A CA 1
ATOM 2058 C C . THR A 1 268 ? 1.357 8.453 18.297 1 96.88 268 THR A C 1
ATOM 2060 O O . THR A 1 268 ? 2.355 8.164 18.953 1 96.88 268 THR A O 1
ATOM 2063 N N . CYS A 1 269 ? 1.35 9.383 17.438 1 96.44 269 CYS A N 1
ATOM 2064 C CA . CYS A 1 269 ? 2.541 10.164 17.125 1 96.44 269 CYS A CA 1
ATOM 2065 C C . CYS A 1 269 ? 3.092 10.828 18.375 1 96.44 269 CYS A C 1
ATOM 2067 O O . CYS A 1 269 ? 2.33 11.211 19.266 1 96.44 269 CYS A O 1
ATOM 2069 N N . HIS A 1 270 ? 4.348 10.992 18.391 1 94.56 270 HIS A N 1
ATOM 2070 C CA . HIS A 1 270 ? 5.074 11.555 19.531 1 94.56 270 HIS A CA 1
ATOM 2071 C C . HIS A 1 270 ? 5.086 13.078 19.469 1 94.56 270 HIS A C 1
ATOM 2073 O O . HIS A 1 270 ? 4.789 13.742 20.469 1 94.56 270 HIS A O 1
ATOM 2079 N N . PHE A 1 271 ? 5.375 13.727 18.328 1 91.31 271 PHE A N 1
ATOM 2080 C CA . PHE A 1 271 ? 5.723 15.141 18.234 1 91.31 271 PHE A CA 1
ATOM 2081 C C . PHE A 1 271 ? 4.469 16 18.078 1 91.31 271 PHE A C 1
ATOM 2083 O O . PHE A 1 271 ? 4.5 17.203 18.344 1 91.31 271 PHE A O 1
ATOM 2090 N N . LYS A 1 272 ? 3.342 15.422 17.641 1 87.69 272 LYS A N 1
ATOM 2091 C CA . LYS A 1 272 ? 2.064 16.109 17.5 1 87.69 272 LYS A CA 1
ATOM 2092 C C . LYS A 1 272 ? 2.221 17.391 16.672 1 87.69 272 LYS A C 1
ATOM 2094 O O . LYS A 1 272 ? 2.715 17.359 15.547 1 87.69 272 LYS A O 1
ATOM 2099 N N . ASN A 1 273 ? 2.107 18.562 17.312 1 83.62 273 ASN A N 1
ATOM 2100 C CA . ASN A 1 273 ? 2.02 19.828 16.609 1 83.62 273 ASN A CA 1
ATOM 2101 C C . ASN A 1 273 ? 3.381 20.266 16.062 1 83.62 273 ASN A C 1
ATOM 2103 O O . ASN A 1 273 ? 3.459 21.109 15.172 1 83.62 273 ASN A O 1
ATOM 2107 N N . ASP A 1 274 ? 4.41 19.719 16.531 1 90.31 274 ASP A N 1
ATOM 2108 C CA . ASP A 1 274 ? 5.75 20.141 16.125 1 90.31 274 ASP A CA 1
ATOM 2109 C C . ASP A 1 274 ? 6.309 19.234 15.031 1 90.31 274 ASP A C 1
ATOM 2111 O O . ASP A 1 274 ? 7.379 19.5 14.477 1 90.31 274 ASP A O 1
ATOM 2115 N N . ALA A 1 275 ? 5.598 18.234 14.688 1 94.12 275 ALA A N 1
ATOM 2116 C CA . ALA A 1 275 ? 6.113 17.188 13.805 1 94.12 275 ALA A CA 1
ATOM 2117 C C . ALA A 1 275 ? 6.547 17.75 12.461 1 94.12 275 ALA A C 1
ATOM 2119 O O . ALA A 1 275 ? 7.629 17.438 11.961 1 94.12 275 ALA A O 1
ATOM 2120 N N . ASN A 1 276 ? 5.727 18.625 11.953 1 96.62 276 ASN A N 1
ATOM 2121 C CA . ASN A 1 276 ? 5.977 19.141 10.609 1 96.62 276 ASN A CA 1
ATOM 2122 C C . ASN A 1 276 ? 7.285 19.922 10.539 1 96.62 276 ASN A C 1
ATOM 2124 O O . ASN A 1 276 ? 8.07 19.75 9.609 1 96.62 276 ASN A O 1
ATOM 2128 N N . LEU A 1 277 ? 7.555 20.766 11.57 1 97.19 277 LEU A N 1
ATOM 2129 C CA . LEU A 1 277 ? 8.781 21.547 11.609 1 97.19 277 LEU A CA 1
ATOM 2130 C C . LEU A 1 277 ? 10 20.641 11.758 1 97.19 277 LEU A C 1
ATOM 2132 O O . LEU A 1 277 ? 10.984 20.797 11.031 1 97.19 277 LEU A O 1
ATOM 2136 N N . ILE A 1 278 ? 9.883 19.75 12.633 1 96.44 278 ILE A N 1
ATOM 2137 C CA . ILE A 1 278 ? 10.977 18.828 12.906 1 96.44 278 ILE A CA 1
ATOM 2138 C C . ILE A 1 278 ? 11.25 17.969 11.68 1 96.44 278 ILE A C 1
ATOM 2140 O O . ILE A 1 278 ? 12.406 17.75 11.312 1 96.44 278 ILE A O 1
ATOM 2144 N N . GLY A 1 279 ? 10.164 17.516 11.078 1 97.38 279 GLY A N 1
ATOM 2145 C CA . GLY A 1 279 ? 10.305 16.719 9.867 1 97.38 279 GLY A CA 1
ATOM 2146 C C . GLY A 1 279 ? 10.945 17.5 8.719 1 97.38 279 GLY A C 1
ATOM 2147 O O . GLY A 1 279 ? 11.727 16.938 7.949 1 97.38 279 GLY A O 1
ATOM 2148 N N . ALA A 1 280 ? 10.578 18.719 8.609 1 98 280 ALA A N 1
ATOM 2149 C CA . ALA A 1 280 ? 11.188 19.578 7.59 1 98 280 ALA A CA 1
ATOM 2150 C C . ALA A 1 280 ? 12.695 19.672 7.797 1 98 280 ALA A C 1
ATOM 2152 O O . ALA A 1 280 ? 13.469 19.609 6.84 1 98 280 ALA A O 1
ATOM 2153 N N . VAL A 1 281 ? 13.109 19.828 9.039 1 97.56 281 VAL A N 1
ATOM 2154 C CA . VAL A 1 281 ? 14.523 19.906 9.375 1 97.56 281 VAL A CA 1
ATOM 2155 C C . VAL A 1 281 ? 15.227 18.609 8.961 1 97.56 281 VAL A C 1
ATOM 2157 O O . VAL A 1 281 ? 16.281 18.656 8.328 1 97.56 281 VAL A O 1
ATOM 2160 N N . TYR A 1 282 ? 14.625 17.547 9.328 1 96.81 282 TYR A N 1
ATOM 2161 C CA . TYR A 1 282 ? 15.219 16.266 8.977 1 96.81 282 TYR A CA 1
ATOM 2162 C C . TYR A 1 282 ? 15.328 16.109 7.461 1 96.81 282 TYR A C 1
ATOM 2164 O O . TYR A 1 282 ? 16.328 15.617 6.953 1 96.81 282 TYR A O 1
ATOM 2172 N N . HIS A 1 283 ? 14.281 16.484 6.766 1 97.25 283 HIS A N 1
ATOM 2173 C CA . HIS A 1 283 ? 14.305 16.469 5.305 1 97.25 283 HIS A CA 1
ATOM 2174 C C . HIS A 1 283 ? 15.477 17.266 4.758 1 97.25 283 HIS A C 1
ATOM 2176 O O . HIS A 1 283 ? 16.172 16.812 3.854 1 97.25 283 HIS A O 1
ATOM 2182 N N . PHE A 1 284 ? 15.688 18.438 5.27 1 97.56 284 PHE A N 1
ATOM 2183 C CA . PHE A 1 284 ? 16.797 19.297 4.859 1 97.56 284 PHE A CA 1
ATOM 2184 C C . PHE A 1 284 ? 18.125 18.594 5.078 1 97.56 284 PHE A C 1
ATOM 2186 O O . PHE A 1 284 ? 18.984 18.594 4.195 1 97.56 284 PHE A O 1
ATOM 2193 N N . LYS A 1 285 ? 18.281 18 6.199 1 95.75 285 LYS A N 1
ATOM 2194 C CA . LYS A 1 285 ? 19.516 17.312 6.539 1 95.75 285 LYS A CA 1
ATOM 2195 C C . LYS A 1 285 ? 19.781 16.156 5.574 1 95.75 285 LYS A C 1
ATOM 2197 O O . LYS A 1 285 ? 20.922 15.93 5.168 1 95.75 285 LYS A O 1
ATOM 2202 N N . GLN A 1 286 ? 18.75 15.43 5.211 1 94.44 286 GLN A N 1
ATOM 2203 C CA . GLN A 1 286 ? 18.906 14.305 4.297 1 94.44 286 GLN A CA 1
ATOM 2204 C C . GLN A 1 286 ? 19.328 14.773 2.908 1 94.44 286 GLN A C 1
ATOM 2206 O O . GLN A 1 286 ? 20.078 14.086 2.219 1 94.44 286 GLN A O 1
ATOM 2211 N N . GLU A 1 287 ? 18.812 15.906 2.553 1 92.69 287 GLU A N 1
ATOM 2212 C CA . GLU A 1 287 ? 19.078 16.422 1.215 1 92.69 287 GLU A CA 1
ATOM 2213 C C . GLU A 1 287 ? 20.5 16.984 1.111 1 92.69 287 GLU A C 1
ATOM 2215 O O . GLU A 1 287 ? 21.016 17.156 0.009 1 92.69 287 GLU A O 1
ATOM 2220 N N . GLN A 1 288 ? 21.047 17.359 2.223 1 86.62 288 GLN A N 1
ATOM 2221 C CA . GLN A 1 288 ? 22.422 17.875 2.225 1 86.62 288 GLN A CA 1
ATOM 2222 C C . GLN A 1 288 ? 23.438 16.734 2.176 1 86.62 288 GLN A C 1
ATOM 2224 O O . GLN A 1 288 ? 24.609 16.953 1.879 1 86.62 288 GLN A O 1
ATOM 2229 N N . LYS A 1 289 ? 23.125 15.547 2.41 1 73.12 289 LYS A N 1
ATOM 2230 C CA . LYS A 1 289 ? 24.031 14.414 2.344 1 73.12 289 LYS A CA 1
ATOM 2231 C C . LYS A 1 289 ? 24.141 13.867 0.921 1 73.12 289 LYS A C 1
ATOM 2233 O O . LYS A 1 289 ? 23.188 13.969 0.143 1 73.12 289 LYS A O 1
ATOM 2238 N N . MET B 1 1 ? 26.25 -22.094 -17.719 1 86.31 1 MET B N 1
ATOM 2239 C CA . MET B 1 1 ? 25.688 -22.516 -16.438 1 86.31 1 MET B CA 1
ATOM 2240 C C . MET B 1 1 ? 24.172 -22.422 -16.453 1 86.31 1 MET B C 1
ATOM 2242 O O . MET B 1 1 ? 23.609 -21.594 -17.172 1 86.31 1 MET B O 1
ATOM 2246 N N . ALA B 1 2 ? 23.578 -23.5 -15.922 1 96.19 2 ALA B N 1
ATOM 2247 C CA . ALA B 1 2 ? 22.125 -23.656 -16.016 1 96.19 2 ALA B CA 1
ATOM 2248 C C . ALA B 1 2 ? 21.469 -23.656 -14.641 1 96.19 2 ALA B C 1
ATOM 2250 O O . ALA B 1 2 ? 22.141 -23.891 -13.633 1 96.19 2 ALA B O 1
ATOM 2251 N N . ILE B 1 3 ? 20.234 -23.219 -14.57 1 98 3 ILE B N 1
ATOM 2252 C CA . ILE B 1 3 ? 19.469 -23.203 -13.336 1 98 3 ILE B CA 1
ATOM 2253 C C . ILE B 1 3 ? 18.234 -24.094 -13.492 1 98 3 ILE B C 1
ATOM 2255 O O . ILE B 1 3 ? 17.469 -23.953 -14.445 1 98 3 ILE B O 1
ATOM 2259 N N . LEU B 1 4 ? 18.094 -25.078 -12.648 1 98.44 4 LEU B N 1
ATOM 2260 C CA . LEU B 1 4 ? 16.875 -25.891 -12.617 1 98.44 4 LEU B CA 1
ATOM 2261 C C . LEU B 1 4 ? 15.797 -25.219 -11.781 1 98.44 4 LEU B C 1
ATOM 2263 O O . LEU B 1 4 ? 16.031 -24.828 -10.633 1 98.44 4 LEU B O 1
ATOM 2267 N N . ALA B 1 5 ? 14.648 -25 -12.414 1 98.56 5 ALA B N 1
ATOM 2268 C CA . ALA B 1 5 ? 13.57 -24.297 -11.727 1 98.56 5 ALA B CA 1
ATOM 2269 C C . ALA B 1 5 ? 12.367 -25.219 -11.5 1 98.56 5 ALA B C 1
ATOM 2271 O O . ALA B 1 5 ? 12.039 -26.047 -12.359 1 98.56 5 ALA B O 1
ATOM 2272 N N . PHE B 1 6 ? 11.734 -25.125 -10.328 1 98.69 6 PHE B N 1
ATOM 2273 C CA . PHE B 1 6 ? 10.492 -25.812 -9.992 1 98.69 6 PHE B CA 1
ATOM 2274 C C . PHE B 1 6 ? 9.422 -24.797 -9.594 1 98.69 6 PHE B C 1
ATOM 2276 O O . PHE B 1 6 ? 9.711 -23.828 -8.906 1 98.69 6 PHE B O 1
ATOM 2283 N N . ASP B 1 7 ? 8.242 -24.969 -10.023 1 97.94 7 ASP B N 1
ATOM 2284 C CA . ASP B 1 7 ? 7.039 -24.297 -9.555 1 97.94 7 ASP B CA 1
ATOM 2285 C C . ASP B 1 7 ? 6.055 -25.281 -8.93 1 97.94 7 ASP B C 1
ATOM 2287 O O . ASP B 1 7 ? 5.367 -26.016 -9.641 1 97.94 7 ASP B O 1
ATOM 2291 N N . ILE B 1 8 ? 5.996 -25.219 -7.656 1 97.25 8 ILE B N 1
ATOM 2292 C CA . ILE B 1 8 ? 5.203 -26.188 -6.918 1 97.25 8 ILE B CA 1
ATOM 2293 C C . ILE B 1 8 ? 3.754 -25.719 -6.836 1 97.25 8 ILE B C 1
ATOM 2295 O O . ILE B 1 8 ? 3.457 -24.719 -6.191 1 97.25 8 ILE B O 1
ATOM 2299 N N . GLY B 1 9 ? 2.896 -26.453 -7.48 1 92.69 9 GLY B N 1
ATOM 2300 C CA . GLY B 1 9 ? 1.465 -26.203 -7.398 1 92.69 9 GLY B CA 1
ATOM 2301 C C . GLY B 1 9 ? 0.713 -27.328 -6.691 1 92.69 9 GLY B C 1
ATOM 2302 O O . GLY B 1 9 ? 1.269 -28.391 -6.449 1 92.69 9 GLY B O 1
ATOM 2303 N N . GLY B 1 10 ? -0.492 -27.078 -6.367 1 89.25 10 GLY B N 1
ATOM 2304 C CA . GLY B 1 10 ? -1.308 -28.047 -5.66 1 89.25 10 GLY B CA 1
ATOM 2305 C C . GLY B 1 10 ? -1.597 -29.297 -6.48 1 89.25 10 GLY B C 1
ATOM 2306 O O . GLY B 1 10 ? -1.65 -30.391 -5.941 1 89.25 10 GLY B O 1
ATOM 2307 N N . THR B 1 11 ? -1.778 -29.141 -7.758 1 90.44 11 THR B N 1
ATOM 2308 C CA . THR B 1 11 ? -2.152 -30.234 -8.633 1 90.44 11 THR B CA 1
ATOM 2309 C C . THR B 1 11 ? -0.944 -30.734 -9.422 1 90.44 11 THR B C 1
ATOM 2311 O O . THR B 1 11 ? -0.775 -31.953 -9.602 1 90.44 11 THR B O 1
ATOM 2314 N N . SER B 1 12 ? -0.128 -29.844 -9.797 1 95.38 12 SER B N 1
ATOM 2315 C CA . SER B 1 12 ? 1.046 -30.219 -10.586 1 95.38 12 SER B CA 1
ATOM 2316 C C . SER B 1 12 ? 2.256 -29.375 -10.195 1 95.38 12 SER B C 1
ATOM 2318 O O . SER B 1 12 ? 2.109 -28.297 -9.617 1 95.38 12 SER B O 1
ATOM 2320 N N . VAL B 1 13 ? 3.359 -29.938 -10.43 1 97.69 13 VAL B N 1
ATOM 2321 C CA . VAL B 1 13 ? 4.633 -29.234 -10.297 1 97.69 13 VAL B CA 1
ATOM 2322 C C . VAL B 1 13 ? 5.27 -29.047 -11.672 1 97.69 13 VAL B C 1
ATOM 2324 O O . VAL B 1 13 ? 5.488 -30.016 -12.398 1 97.69 13 VAL B O 1
ATOM 2327 N N . LYS B 1 14 ? 5.5 -27.797 -12 1 97.62 14 LYS B N 1
ATOM 2328 C CA . LYS B 1 14 ? 6.199 -27.5 -13.242 1 97.62 14 LYS B CA 1
ATOM 2329 C C . LYS B 1 14 ? 7.703 -27.359 -13.016 1 97.62 14 LYS B C 1
ATOM 2331 O O . LYS B 1 14 ? 8.133 -26.953 -11.93 1 97.62 14 LYS B O 1
ATOM 2336 N N . TYR B 1 15 ? 8.43 -27.75 -14.023 1 98.25 15 TYR B N 1
ATOM 2337 C CA . TYR B 1 15 ? 9.875 -27.625 -13.891 1 98.25 15 TYR B CA 1
ATOM 2338 C C . TYR B 1 15 ? 10.531 -27.453 -15.258 1 98.25 15 TYR B C 1
ATOM 2340 O O . TYR B 1 15 ? 9.914 -27.719 -16.281 1 98.25 15 TYR B O 1
ATOM 2348 N N . GLY B 1 16 ? 11.703 -26.906 -15.234 1 96.75 16 GLY B N 1
ATOM 2349 C CA . GLY B 1 16 ? 12.508 -26.719 -16.438 1 96.75 16 GLY B CA 1
ATOM 2350 C C . GLY B 1 16 ? 13.898 -26.188 -16.141 1 96.75 16 GLY B C 1
ATOM 2351 O O . GLY B 1 16 ? 14.18 -25.75 -15.031 1 96.75 16 GLY B O 1
ATOM 2352 N N . VAL B 1 17 ? 14.742 -26.312 -17.141 1 97.06 17 VAL B N 1
ATOM 2353 C CA . VAL B 1 17 ? 16.109 -25.812 -17.016 1 97.06 17 VAL B CA 1
ATOM 2354 C C . VAL B 1 17 ? 16.234 -24.5 -17.766 1 97.06 17 VAL B C 1
ATOM 2356 O O . VAL B 1 17 ? 15.867 -24.391 -18.938 1 97.06 17 VAL B O 1
ATOM 2359 N N . TRP B 1 18 ? 16.594 -23.484 -16.984 1 96.56 18 TRP B N 1
ATOM 2360 C CA . TRP B 1 18 ? 16.875 -22.172 -17.578 1 96.56 18 TRP B CA 1
ATOM 2361 C C . TRP B 1 18 ? 18.297 -22.125 -18.125 1 96.56 18 TRP B C 1
ATOM 2363 O O . TRP B 1 18 ? 19.266 -22.234 -17.391 1 96.56 18 TRP B O 1
ATOM 2373 N N . THR B 1 19 ? 18.344 -22 -19.438 1 92.56 19 THR B N 1
ATOM 2374 C CA . THR B 1 19 ? 19.609 -21.828 -20.172 1 92.56 19 THR B CA 1
ATOM 2375 C C . THR B 1 19 ? 19.422 -20.844 -21.328 1 92.56 19 THR B C 1
ATOM 2377 O O . THR B 1 19 ? 18.375 -20.828 -21.969 1 92.56 19 THR B O 1
ATOM 2380 N N . ASP B 1 20 ? 20.375 -20.016 -21.609 1 86.62 20 ASP B N 1
ATOM 2381 C CA . ASP B 1 20 ? 20.359 -19.125 -22.766 1 86.62 20 ASP B CA 1
ATOM 2382 C C . ASP B 1 20 ? 19.078 -18.281 -22.781 1 86.62 20 ASP B C 1
ATOM 2384 O O . ASP B 1 20 ? 18.422 -18.172 -23.828 1 86.62 20 ASP B O 1
ATOM 2388 N N . GLU B 1 21 ? 18.625 -17.906 -21.656 1 85.06 21 GLU B N 1
ATOM 2389 C CA . GLU B 1 21 ? 17.516 -16.984 -21.484 1 85.06 21 GLU B CA 1
ATOM 2390 C C . GLU B 1 21 ? 16.203 -17.625 -21.906 1 85.06 21 GLU B C 1
ATOM 2392 O O . GLU B 1 21 ? 15.289 -16.938 -22.391 1 85.06 21 GLU B O 1
ATOM 2397 N N . SER B 1 22 ? 16.203 -18.891 -21.828 1 88.19 22 SER B N 1
ATOM 2398 C CA . SER B 1 22 ? 14.977 -19.609 -22.156 1 88.19 22 SER B CA 1
ATOM 2399 C C . SER B 1 22 ? 14.75 -20.781 -21.203 1 88.19 22 SER B C 1
ATOM 2401 O O . SER B 1 22 ? 15.68 -21.219 -20.516 1 88.19 22 SER B O 1
ATOM 2403 N N . ILE B 1 23 ? 13.484 -21.25 -21.203 1 91.38 23 ILE B N 1
ATOM 2404 C CA . ILE B 1 23 ? 13.156 -22.391 -20.344 1 91.38 23 ILE B CA 1
ATOM 2405 C C . ILE B 1 23 ? 12.117 -23.266 -21.031 1 91.38 23 ILE B C 1
ATOM 2407 O O . ILE B 1 23 ? 11.125 -22.766 -21.562 1 91.38 23 ILE B O 1
ATOM 2411 N N . THR B 1 24 ? 12.414 -24.594 -21.172 1 90.69 24 THR B N 1
ATOM 2412 C CA . THR B 1 24 ? 11.422 -25.562 -21.609 1 90.69 24 THR B CA 1
ATOM 2413 C C . THR B 1 24 ? 10.75 -26.219 -20.406 1 90.69 24 THR B C 1
ATOM 2415 O O . THR B 1 24 ? 11.414 -26.828 -19.562 1 90.69 24 THR B O 1
ATOM 2418 N N . VAL B 1 25 ? 9.461 -26.109 -20.422 1 95.75 25 VAL B N 1
ATOM 2419 C CA . VAL B 1 25 ? 8.727 -26.453 -19.203 1 95.75 25 VAL B CA 1
ATOM 2420 C C . VAL B 1 25 ? 8.125 -27.859 -19.344 1 95.75 25 VAL B C 1
ATOM 2422 O O . VAL B 1 25 ? 7.594 -28.203 -20.391 1 95.75 25 VAL B O 1
ATOM 2425 N N . GLN B 1 26 ? 8.273 -28.656 -18.375 1 96.56 26 GLN B N 1
ATOM 2426 C CA . GLN B 1 26 ? 7.617 -29.938 -18.141 1 96.56 26 GLN B CA 1
ATOM 2427 C C . GLN B 1 26 ? 6.871 -29.953 -16.812 1 96.56 26 GLN B C 1
ATOM 2429 O O . GLN B 1 26 ? 6.859 -28.938 -16.094 1 96.56 26 GLN B O 1
ATOM 2434 N N . SER B 1 27 ? 6.117 -31.016 -16.609 1 97.62 27 SER B N 1
ATOM 2435 C CA . SER B 1 27 ? 5.387 -31.062 -15.352 1 97.62 27 SER B CA 1
ATOM 2436 C C . SER B 1 27 ? 5.207 -32.5 -14.867 1 97.62 27 SER B C 1
ATOM 2438 O O . SER B 1 27 ? 5.383 -33.438 -15.633 1 97.62 27 SER B O 1
ATOM 2440 N N . PHE B 1 28 ? 4.996 -32.688 -13.617 1 97.88 28 PHE B N 1
ATOM 2441 C CA . PHE B 1 28 ? 4.57 -33.938 -12.984 1 97.88 28 PHE B CA 1
ATOM 2442 C C . PHE B 1 28 ? 3.498 -33.656 -11.938 1 97.88 28 PHE B C 1
ATOM 2444 O O . PHE B 1 28 ? 3.334 -32.531 -11.484 1 97.88 28 PHE B O 1
ATOM 2451 N N . ALA B 1 29 ? 2.719 -34.656 -11.625 1 97.69 29 ALA B N 1
ATOM 2452 C CA . ALA B 1 29 ? 1.663 -34.531 -10.625 1 97.69 29 ALA B CA 1
ATOM 2453 C C . ALA B 1 29 ? 2.25 -34.281 -9.242 1 97.69 29 ALA B C 1
ATOM 2455 O O . ALA B 1 29 ? 3.244 -34.906 -8.859 1 97.69 29 ALA B O 1
ATOM 2456 N N . THR B 1 30 ? 1.666 -33.344 -8.523 1 97.56 30 THR B N 1
ATOM 2457 C CA . THR B 1 30 ? 2.137 -33.094 -7.172 1 97.56 30 THR B CA 1
ATOM 2458 C C . THR B 1 30 ? 2.012 -34.312 -6.293 1 97.56 30 THR B C 1
ATOM 2460 O O . THR B 1 30 ? 0.913 -34.844 -6.113 1 97.56 30 THR B O 1
ATOM 2463 N N . PRO B 1 31 ? 3.123 -34.719 -5.723 1 97.88 31 PRO B N 1
ATOM 2464 C CA . PRO B 1 31 ? 3.074 -35.906 -4.883 1 97.88 31 PRO B CA 1
ATOM 2465 C C . PRO B 1 31 ? 2.256 -35.719 -3.607 1 97.88 31 PRO B C 1
ATOM 2467 O O . PRO B 1 31 ? 2.064 -34.562 -3.17 1 97.88 31 PRO B O 1
ATOM 2470 N N . ASP B 1 32 ? 1.886 -36.812 -2.975 1 96.5 32 ASP B N 1
ATOM 2471 C CA . ASP B 1 32 ? 1.06 -36.781 -1.771 1 96.5 32 ASP B CA 1
ATOM 2472 C C . ASP B 1 32 ? 1.911 -36.531 -0.529 1 96.5 32 ASP B C 1
ATOM 2474 O O . ASP B 1 32 ? 1.391 -36.125 0.519 1 96.5 32 ASP B O 1
ATOM 2478 N N . THR B 1 33 ? 3.201 -36.781 -0.691 1 97.44 33 THR B N 1
ATOM 2479 C CA . THR B 1 33 ? 4.047 -36.688 0.494 1 97.44 33 THR B CA 1
ATOM 2480 C C . THR B 1 33 ? 5.316 -35.906 0.183 1 97.44 33 THR B C 1
ATOM 2482 O O . THR B 1 33 ? 5.73 -35.812 -0.975 1 97.44 33 THR B O 1
ATOM 2485 N N . TRP B 1 34 ? 5.891 -35.375 1.232 1 97.69 34 TRP B N 1
ATOM 2486 C CA . TRP B 1 34 ? 7.148 -34.656 1.092 1 97.69 34 TRP B CA 1
ATOM 2487 C C . TRP B 1 34 ? 8.25 -35.594 0.572 1 97.69 34 TRP B C 1
ATOM 2489 O O . TRP B 1 34 ? 9.039 -35.188 -0.289 1 97.69 34 TRP B O 1
ATOM 2499 N N . ALA B 1 35 ? 8.305 -36.812 1.081 1 98.06 35 ALA B N 1
ATOM 2500 C CA . ALA B 1 35 ? 9.312 -37.781 0.663 1 98.06 35 ALA B CA 1
ATOM 2501 C C . ALA B 1 35 ? 9.266 -38 -0.844 1 98.06 35 ALA B C 1
ATOM 2503 O O . ALA B 1 35 ? 10.297 -38.031 -1.513 1 98.06 35 ALA B O 1
ATOM 2504 N N . GLU B 1 36 ? 8.07 -38.125 -1.363 1 98.44 36 GLU B N 1
ATOM 2505 C CA . GLU B 1 36 ? 7.887 -38.312 -2.795 1 98.44 36 GLU B CA 1
ATOM 2506 C C . GLU B 1 36 ? 8.273 -37.094 -3.596 1 98.44 36 GLU B C 1
ATOM 2508 O O . GLU B 1 36 ? 8.891 -37.188 -4.66 1 98.44 36 GLU B O 1
ATOM 2513 N N . MET B 1 37 ? 7.879 -35.969 -3.113 1 98.5 37 MET B N 1
ATOM 2514 C CA . MET B 1 37 ? 8.25 -34.719 -3.758 1 98.5 37 MET B CA 1
ATOM 2515 C C . MET B 1 37 ? 9.766 -34.594 -3.873 1 98.5 37 MET B C 1
ATOM 2517 O O . MET B 1 37 ? 10.297 -34.375 -4.965 1 98.5 37 MET B O 1
ATOM 2521 N N . LYS B 1 38 ? 10.406 -34.75 -2.762 1 98.38 38 LYS B N 1
ATOM 2522 C CA . LYS B 1 38 ? 11.859 -34.625 -2.697 1 98.38 38 LYS B CA 1
ATOM 2523 C C . LYS B 1 38 ? 12.539 -35.625 -3.631 1 98.38 38 LYS B C 1
ATOM 2525 O O . LYS B 1 38 ? 13.461 -35.281 -4.371 1 98.38 38 LYS B O 1
ATOM 2530 N N . GLU B 1 39 ? 12.094 -36.875 -3.574 1 98.38 39 GLU B N 1
ATOM 2531 C CA . GLU B 1 39 ? 12.664 -37.906 -4.418 1 98.38 39 GLU B CA 1
ATOM 2532 C C . GLU B 1 39 ? 12.516 -37.562 -5.898 1 98.38 39 GLU B C 1
ATOM 2534 O O . GLU B 1 39 ? 13.461 -37.719 -6.676 1 98.38 39 GLU B O 1
ATOM 2539 N N . THR B 1 40 ? 11.328 -37.125 -6.246 1 98.62 40 THR B N 1
ATOM 2540 C CA . THR B 1 40 ? 11.055 -36.75 -7.633 1 98.62 40 THR B CA 1
ATOM 2541 C C . THR B 1 40 ? 11.953 -35.594 -8.07 1 98.62 40 THR B C 1
ATOM 2543 O O . THR B 1 40 ? 12.5 -35.625 -9.18 1 98.62 40 THR B O 1
ATOM 2546 N N . MET B 1 41 ? 12.117 -34.594 -7.234 1 98.75 41 MET B N 1
ATOM 2547 C CA . MET B 1 41 ? 12.961 -33.469 -7.555 1 98.75 41 MET B CA 1
ATOM 2548 C C . MET B 1 41 ? 14.414 -33.875 -7.754 1 98.75 41 MET B C 1
ATOM 2550 O O . MET B 1 41 ? 15.094 -33.375 -8.648 1 98.75 41 MET B O 1
ATOM 2554 N N . VAL B 1 42 ? 14.898 -34.812 -6.938 1 98.69 42 VAL B N 1
ATOM 2555 C CA . VAL B 1 42 ? 16.266 -35.312 -7.047 1 98.69 42 VAL B CA 1
ATOM 2556 C C . VAL B 1 42 ? 16.438 -36.062 -8.359 1 98.69 42 VAL B C 1
ATOM 2558 O O . VAL B 1 42 ? 17.438 -35.906 -9.062 1 98.69 42 VAL B O 1
ATOM 2561 N N . GLU B 1 43 ? 15.445 -36.906 -8.68 1 98.69 43 GLU B N 1
ATOM 2562 C CA . GLU B 1 43 ? 15.5 -37.656 -9.93 1 98.69 43 GLU B CA 1
ATOM 2563 C C . GLU B 1 43 ? 15.578 -36.719 -11.133 1 98.69 43 GLU B C 1
ATOM 2565 O O . GLU B 1 43 ? 16.344 -36.938 -12.062 1 98.69 43 GLU B O 1
ATOM 2570 N N . ILE B 1 44 ? 14.789 -35.688 -11.055 1 98.5 44 ILE B N 1
ATOM 2571 C CA . ILE B 1 44 ? 14.758 -34.719 -12.141 1 98.5 44 ILE B CA 1
ATOM 2572 C C . ILE B 1 44 ? 16.109 -34 -12.227 1 98.5 44 ILE B C 1
ATOM 2574 O O . ILE B 1 44 ? 16.672 -33.844 -13.32 1 98.5 44 ILE B O 1
ATOM 2578 N N . LYS B 1 45 ? 16.578 -33.562 -11.086 1 98.56 45 LYS B N 1
ATOM 2579 C CA . LYS B 1 45 ? 17.875 -32.906 -11.055 1 98.56 45 LYS B CA 1
ATOM 2580 C C . LYS B 1 45 ? 18.953 -33.812 -11.664 1 98.56 45 LYS B C 1
ATOM 2582 O O . LYS B 1 45 ? 19.766 -33.344 -12.469 1 98.56 45 LYS B O 1
ATOM 2587 N N . GLU B 1 46 ? 19.016 -35.094 -11.312 1 98.25 46 GLU B N 1
ATOM 2588 C CA . GLU B 1 46 ? 20.016 -36.031 -11.797 1 98.25 46 GLU B CA 1
ATOM 2589 C C . GLU B 1 46 ? 19.906 -36.219 -13.305 1 98.25 46 GLU B C 1
ATOM 2591 O O . GLU B 1 46 ? 20.922 -36.344 -14 1 98.25 46 GLU B O 1
ATOM 2596 N N . SER B 1 47 ? 18.656 -36.281 -13.711 1 97.81 47 SER B N 1
ATOM 2597 C CA . SER B 1 47 ? 18.438 -36.469 -15.141 1 97.81 47 SER B CA 1
ATOM 2598 C C . SER B 1 47 ? 18.984 -35.281 -15.945 1 97.81 47 SER B C 1
ATOM 2600 O O . SER B 1 47 ? 19.578 -35.5 -17.016 1 97.81 47 SER B O 1
ATOM 2602 N N . PHE B 1 48 ? 18.844 -34.062 -15.484 1 97 48 PHE B N 1
ATOM 2603 C CA . PHE B 1 48 ? 19.281 -32.875 -16.219 1 97 48 PHE B CA 1
ATOM 2604 C C . PHE B 1 48 ? 20.781 -32.656 -16.031 1 97 48 PHE B C 1
ATOM 2606 O O . PHE B 1 48 ? 21.438 -32.062 -16.891 1 97 48 PHE B O 1
ATOM 2613 N N . ALA B 1 49 ? 21.266 -33.125 -14.922 1 96.44 49 ALA B N 1
ATOM 2614 C CA . ALA B 1 49 ? 22.672 -32.938 -14.617 1 96.44 49 ALA B CA 1
ATOM 2615 C C . ALA B 1 49 ? 23.562 -33.656 -15.633 1 96.44 49 ALA B C 1
ATOM 2617 O O . ALA B 1 49 ? 24.75 -33.344 -15.742 1 96.44 49 ALA B O 1
ATOM 2618 N N . VAL B 1 50 ? 23 -34.625 -16.328 1 96.69 50 VAL B N 1
ATOM 2619 C CA . VAL B 1 50 ? 23.734 -35.344 -17.359 1 96.69 50 VAL B CA 1
ATOM 2620 C C . VAL B 1 50 ? 24.047 -34.438 -18.531 1 96.69 50 VAL B C 1
ATOM 2622 O O . VAL B 1 50 ? 25.125 -34.531 -19.141 1 96.69 50 VAL B O 1
ATOM 2625 N N . ASP B 1 5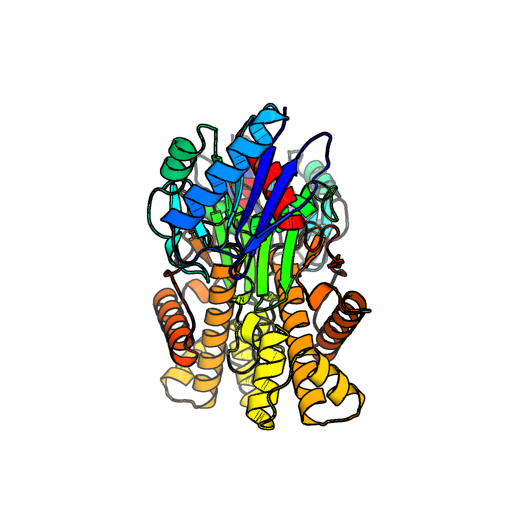1 ? 23.203 -33.531 -18.797 1 95.62 51 ASP B N 1
ATOM 2626 C CA . ASP B 1 51 ? 23.297 -32.719 -20 1 95.62 51 ASP B CA 1
ATOM 2627 C C . ASP B 1 51 ? 23.688 -31.281 -19.672 1 95.62 51 ASP B C 1
ATOM 2629 O O . ASP B 1 51 ? 24.172 -30.547 -20.531 1 95.62 51 ASP B O 1
ATOM 2633 N N . TYR B 1 52 ? 23.469 -30.891 -18.406 1 95.94 52 TYR B N 1
ATOM 2634 C CA . TYR B 1 52 ? 23.688 -29.484 -18.047 1 95.94 52 TYR B CA 1
ATOM 2635 C C . TYR B 1 52 ? 24.594 -29.375 -16.812 1 95.94 52 TYR B C 1
ATOM 2637 O O . TYR B 1 52 ? 24.516 -30.203 -15.906 1 95.94 52 TYR B O 1
ATOM 2645 N N . ASP B 1 53 ? 25.391 -28.359 -16.828 1 96.31 53 ASP B N 1
ATOM 2646 C CA . ASP B 1 53 ? 26.094 -27.938 -15.617 1 96.31 53 ASP B CA 1
ATOM 2647 C C . ASP B 1 53 ? 25.188 -27.062 -14.75 1 96.31 53 ASP B C 1
ATOM 2649 O O . ASP B 1 53 ? 25.109 -25.844 -14.969 1 96.31 53 ASP B O 1
ATOM 2653 N N . LEU B 1 54 ? 24.578 -27.656 -13.789 1 97.5 54 LEU B N 1
ATOM 2654 C CA . LEU B 1 54 ? 23.609 -26.969 -12.953 1 97.5 54 LEU B CA 1
ATOM 2655 C C . LEU B 1 54 ? 24.297 -26.172 -11.852 1 97.5 54 LEU B C 1
ATOM 2657 O O . LEU B 1 54 ? 25.047 -26.734 -11.055 1 97.5 54 LEU B O 1
ATOM 2661 N N . GLU B 1 55 ? 24.047 -24.859 -11.812 1 96.56 55 GLU B N 1
ATOM 2662 C CA . GLU B 1 55 ? 24.641 -24.016 -10.781 1 96.56 55 GLU B CA 1
ATOM 2663 C C . GLU B 1 55 ? 23.766 -23.969 -9.531 1 96.56 55 GLU B C 1
ATOM 2665 O O . GLU B 1 55 ? 24.234 -23.609 -8.453 1 96.56 55 GLU B O 1
ATOM 2670 N N . GLY B 1 56 ? 22.484 -24.266 -9.688 1 97.88 56 GLY B N 1
ATOM 2671 C CA . GLY B 1 56 ? 21.578 -24.25 -8.562 1 97.88 56 GLY B CA 1
ATOM 2672 C C . GLY B 1 56 ? 20.141 -24.594 -8.938 1 97.88 56 GLY B C 1
ATOM 2673 O O . GLY B 1 56 ? 19.875 -24.953 -10.086 1 97.88 56 GLY B O 1
ATOM 2674 N N . VAL B 1 57 ? 19.266 -24.594 -7.922 1 98.5 57 VAL B N 1
ATOM 2675 C CA . VAL B 1 57 ? 17.844 -24.906 -8.07 1 98.5 57 VAL B CA 1
ATOM 2676 C C . VAL B 1 57 ? 17 -23.75 -7.547 1 98.5 57 VAL B C 1
ATOM 2678 O O . VAL B 1 57 ? 17.219 -23.266 -6.43 1 98.5 57 VAL B O 1
ATOM 2681 N N . ALA B 1 58 ? 16.109 -23.25 -8.414 1 98.62 58 ALA B N 1
ATOM 2682 C CA . ALA B 1 58 ? 15.195 -22.172 -8.07 1 98.62 58 ALA B CA 1
ATOM 2683 C C . ALA B 1 58 ? 13.766 -22.688 -7.914 1 98.62 58 ALA B C 1
ATOM 2685 O O . ALA B 1 58 ? 13.25 -23.375 -8.797 1 98.62 58 ALA B O 1
ATOM 2686 N N . ILE B 1 59 ? 13.125 -22.297 -6.789 1 98.69 59 ILE B N 1
ATOM 2687 C CA . ILE B 1 59 ? 11.828 -22.906 -6.508 1 98.69 59 ILE B CA 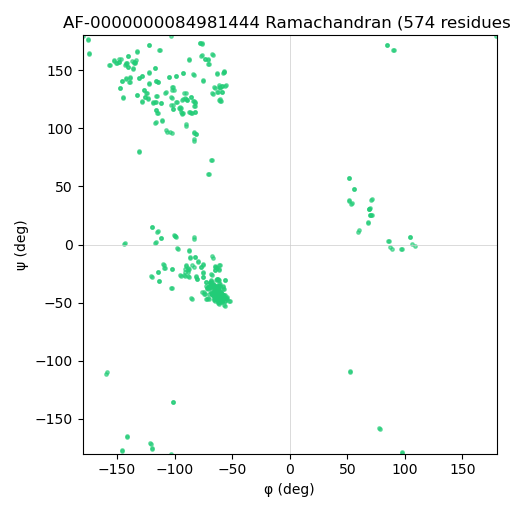1
ATOM 2688 C C . ILE B 1 59 ? 10.797 -21.828 -6.23 1 98.69 59 ILE B C 1
ATOM 2690 O O . ILE B 1 59 ? 11.023 -20.938 -5.402 1 98.69 59 ILE B O 1
ATOM 2694 N N . SER B 1 60 ? 9.742 -21.797 -6.957 1 98.19 60 SER B N 1
ATOM 2695 C CA . SER B 1 60 ? 8.5 -21.094 -6.648 1 98.19 60 SER B CA 1
ATOM 2696 C C . SER B 1 60 ? 7.547 -21.984 -5.859 1 98.19 60 SER B C 1
ATOM 2698 O O . SER B 1 60 ? 7.258 -23.109 -6.266 1 98.19 60 SER B O 1
ATOM 2700 N N . ALA B 1 61 ? 7.117 -21.562 -4.746 1 97.19 61 ALA B N 1
ATOM 2701 C CA . ALA B 1 61 ? 6.277 -22.391 -3.889 1 97.19 61 ALA B CA 1
ATOM 2702 C C . ALA B 1 61 ? 5.113 -21.594 -3.316 1 97.19 61 ALA B C 1
ATOM 2704 O O . ALA B 1 61 ? 5.207 -20.359 -3.17 1 97.19 61 ALA B O 1
ATOM 2705 N N . PRO B 1 62 ? 3.996 -22.25 -3.029 1 94.19 62 PRO B N 1
ATOM 2706 C CA . PRO B 1 62 ? 2.936 -21.578 -2.281 1 94.19 62 PRO B CA 1
ATOM 2707 C C . PRO B 1 62 ? 3.303 -21.344 -0.818 1 94.19 62 PRO B C 1
ATOM 2709 O O . PRO B 1 62 ? 4.227 -21.969 -0.302 1 94.19 62 PRO B O 1
ATOM 2712 N N . GLY B 1 63 ? 2.627 -20.406 -0.22 1 92 63 GLY B N 1
ATOM 2713 C CA . GLY B 1 63 ? 2.854 -20.125 1.188 1 92 63 GLY B CA 1
ATOM 2714 C C . GLY B 1 63 ? 3.789 -18.953 1.413 1 92 63 GLY B C 1
ATOM 2715 O O . GLY B 1 63 ? 4.203 -18.281 0.459 1 92 63 GLY B O 1
ATOM 2716 N N . THR B 1 64 ? 4.031 -18.672 2.643 1 93.12 64 THR B N 1
ATOM 2717 C CA . THR B 1 64 ? 4.922 -17.594 3.045 1 93.12 64 THR B CA 1
ATOM 2718 C C . THR B 1 64 ? 6.344 -18.109 3.262 1 93.12 64 THR B C 1
ATOM 2720 O O . THR B 1 64 ? 6.594 -18.875 4.195 1 93.12 64 THR B O 1
ATOM 2723 N N . VAL B 1 65 ? 7.27 -17.688 2.428 1 96.31 65 VAL B N 1
ATOM 2724 C CA . VAL B 1 65 ? 8.648 -18.141 2.49 1 96.31 65 VAL B CA 1
ATOM 2725 C C . VAL B 1 65 ? 9.445 -17.281 3.467 1 96.31 65 VAL B C 1
ATOM 2727 O O . VAL B 1 65 ? 9.594 -16.078 3.254 1 96.31 65 VAL B O 1
ATOM 2730 N N . ASP B 1 66 ? 9.859 -17.875 4.512 1 96.19 66 ASP B N 1
ATOM 2731 C CA . ASP B 1 66 ? 10.688 -17.188 5.5 1 96.19 66 ASP B CA 1
ATOM 2732 C C . ASP B 1 66 ? 12.148 -17.625 5.371 1 96.19 66 ASP B C 1
ATOM 2734 O O . ASP B 1 66 ? 12.57 -18.625 5.957 1 96.19 66 ASP B O 1
ATOM 2738 N N . LYS B 1 67 ? 12.859 -16.828 4.672 1 93.62 67 LYS B N 1
ATOM 2739 C CA . LYS B 1 67 ? 14.258 -17.141 4.395 1 93.62 67 LYS B CA 1
ATOM 2740 C C . LYS B 1 67 ? 15.078 -17.188 5.684 1 93.62 67 LYS B C 1
ATOM 2742 O O . LYS B 1 67 ? 16.016 -17.969 5.809 1 93.62 67 LYS B O 1
ATOM 2747 N N . ARG B 1 68 ? 14.789 -16.344 6.656 1 92.44 68 ARG B N 1
ATOM 2748 C CA . ARG B 1 68 ? 15.531 -16.281 7.91 1 92.44 68 ARG B CA 1
ATOM 2749 C C . ARG B 1 68 ? 15.414 -17.594 8.68 1 92.44 68 ARG B C 1
ATOM 2751 O O . ARG B 1 68 ? 16.406 -18.078 9.234 1 92.44 68 ARG B O 1
ATOM 2758 N N . LEU B 1 69 ? 14.25 -18.156 8.57 1 94.56 69 LEU B N 1
ATOM 2759 C CA . LEU B 1 69 ? 14 -19.406 9.266 1 94.56 69 LEU B CA 1
ATOM 2760 C C . LEU B 1 69 ? 14.359 -20.609 8.391 1 94.56 69 LEU B C 1
ATOM 2762 O O . LEU B 1 69 ? 14.484 -21.734 8.883 1 94.56 69 LEU B O 1
ATOM 2766 N N . GLY B 1 70 ? 14.461 -20.312 7.117 1 96.5 70 GLY B N 1
ATOM 2767 C CA . GLY B 1 70 ? 14.656 -21.406 6.172 1 96.5 70 GLY B CA 1
ATOM 2768 C C . GLY B 1 70 ? 13.438 -22.297 6.027 1 96.5 70 GLY B C 1
ATOM 2769 O O . GLY B 1 70 ? 13.57 -23.516 5.871 1 96.5 70 GLY B O 1
ATOM 2770 N N . GLN B 1 71 ? 12.234 -21.688 6.207 1 97.38 71 GLN B N 1
ATOM 2771 C CA . GLN B 1 71 ? 10.984 -22.438 6.207 1 97.38 71 GLN B CA 1
ATOM 2772 C C . GLN B 1 71 ? 9.922 -21.734 5.363 1 97.38 71 GLN B C 1
ATOM 2774 O O . GLN B 1 71 ? 10.055 -20.547 5.047 1 97.38 71 GLN B O 1
ATOM 2779 N N . ILE B 1 72 ? 9.016 -22.484 4.922 1 96.5 72 ILE B N 1
ATOM 2780 C CA . ILE B 1 72 ? 7.746 -21.953 4.441 1 96.5 72 ILE B CA 1
ATOM 2781 C C . ILE B 1 72 ? 6.711 -22 5.562 1 96.5 72 ILE B C 1
ATOM 2783 O O . ILE B 1 72 ? 6.367 -23.078 6.059 1 96.5 72 ILE B O 1
ATOM 2787 N N . VAL B 1 73 ? 6.281 -20.859 5.887 1 92.75 73 VAL B N 1
ATOM 2788 C CA . VAL B 1 73 ? 5.316 -20.812 6.98 1 92.75 73 VAL B CA 1
ATOM 2789 C C . VAL B 1 73 ? 3.914 -20.594 6.422 1 92.75 73 VAL B C 1
ATOM 2791 O O . VAL B 1 73 ? 3.715 -20.609 5.203 1 92.75 73 VAL B O 1
ATOM 2794 N N . GLY B 1 74 ? 3.01 -20.547 7.352 1 85.19 74 GLY B N 1
ATOM 2795 C CA . GLY B 1 74 ? 1.631 -20.375 6.918 1 85.19 74 GLY B CA 1
ATOM 2796 C C . GLY B 1 74 ? 1.01 -21.656 6.398 1 85.19 74 GLY B C 1
ATOM 2797 O O . GLY B 1 74 ? 1.375 -22.75 6.836 1 85.19 74 GLY B O 1
ATOM 2798 N N . VAL B 1 75 ? -0.093 -21.422 5.574 1 80.06 75 VAL B N 1
ATOM 2799 C CA . VAL B 1 75 ? -0.828 -22.578 5.059 1 80.06 75 VAL B CA 1
ATOM 2800 C C . VAL B 1 75 ? -1.024 -22.438 3.551 1 80.06 75 VAL B C 1
ATOM 2802 O O . VAL B 1 75 ? -1.1 -21.312 3.033 1 80.06 75 VAL B O 1
ATOM 2805 N N . SER B 1 76 ? -0.941 -23.547 2.926 1 86.69 76 SER B N 1
ATOM 2806 C CA . SER B 1 76 ? -1.222 -23.609 1.495 1 86.69 76 SER B CA 1
ATOM 2807 C C . SER B 1 76 ? -1.886 -24.938 1.124 1 86.69 76 SER B C 1
ATOM 2809 O O . SER B 1 76 ? -2.248 -25.719 2 1 86.69 76 SER B O 1
ATOM 2811 N N . ALA B 1 77 ? -2.109 -25.062 -0.208 1 82.81 77 ALA B N 1
ATOM 2812 C CA . ALA B 1 77 ? -2.732 -26.297 -0.708 1 82.81 77 ALA B CA 1
ATOM 2813 C C . ALA B 1 77 ? -1.829 -27.5 -0.479 1 82.81 77 ALA B C 1
ATOM 2815 O O . ALA B 1 77 ? -2.295 -28.641 -0.493 1 82.81 77 ALA B O 1
ATOM 2816 N N . ILE B 1 78 ? -0.575 -27.203 -0.332 1 93.5 78 ILE B N 1
ATOM 2817 C CA . ILE B 1 78 ? 0.386 -28.281 -0.082 1 93.5 78 ILE B CA 1
ATOM 2818 C C . ILE B 1 78 ? 0.849 -28.219 1.372 1 93.5 78 ILE B C 1
ATOM 2820 O O . ILE B 1 78 ? 1.822 -27.547 1.696 1 93.5 78 ILE B O 1
ATOM 2824 N N . GLU B 1 79 ? 0.306 -28.984 2.182 1 93.75 79 GLU B N 1
ATOM 2825 C CA . GLU B 1 79 ? 0.462 -28.875 3.629 1 93.75 79 GLU B CA 1
ATOM 2826 C C . GLU B 1 79 ? 1.852 -29.328 4.07 1 93.75 79 GLU B C 1
ATOM 2828 O O . GLU B 1 79 ? 2.432 -28.75 4.996 1 93.75 79 GLU B O 1
ATOM 2833 N N . TYR B 1 80 ? 2.391 -30.281 3.355 1 96.56 80 TYR B N 1
ATOM 2834 C CA . TYR B 1 80 ? 3.57 -30.969 3.877 1 96.56 80 TYR B CA 1
ATOM 2835 C C . TYR B 1 80 ? 4.836 -30.172 3.572 1 96.56 80 TYR B C 1
ATOM 2837 O O . TYR B 1 80 ? 5.938 -30.578 3.947 1 96.56 80 TYR B O 1
ATOM 2845 N N . ILE B 1 81 ? 4.723 -29.016 3.016 1 97.06 81 ILE B N 1
ATOM 2846 C CA . ILE B 1 81 ? 5.938 -28.25 2.713 1 97.06 81 ILE B CA 1
ATOM 2847 C C . ILE B 1 81 ? 6.176 -27.203 3.797 1 97.06 81 ILE B C 1
ATOM 2849 O O . ILE B 1 81 ? 7.105 -26.406 3.695 1 97.06 81 ILE B O 1
ATOM 2853 N N . HIS B 1 82 ? 5.379 -27.25 4.848 1 96.5 82 HIS B N 1
ATOM 2854 C CA . HIS B 1 82 ? 5.391 -26.172 5.82 1 96.5 82 HIS B CA 1
ATOM 2855 C C . HIS B 1 82 ? 6.109 -26.578 7.098 1 96.5 82 HIS B C 1
ATOM 2857 O O . HIS B 1 82 ? 6.066 -27.75 7.488 1 96.5 82 HIS B O 1
ATOM 2863 N N . PHE B 1 83 ? 6.84 -25.594 7.707 1 96.5 83 PHE B N 1
ATOM 2864 C CA . PHE B 1 83 ? 7.262 -25.594 9.102 1 96.5 83 PHE B CA 1
ATOM 2865 C C . PHE B 1 83 ? 8.352 -26.625 9.336 1 96.5 83 PHE B C 1
ATOM 2867 O O . PHE B 1 83 ? 8.328 -27.344 10.344 1 96.5 83 PHE B O 1
ATOM 2874 N N . PHE B 1 84 ? 9.227 -26.781 8.492 1 97.12 84 PHE B N 1
ATOM 2875 C CA . PHE B 1 84 ? 10.461 -27.531 8.641 1 97.12 84 PHE B CA 1
ATOM 2876 C C . PHE B 1 84 ? 11.578 -26.906 7.805 1 97.12 84 PHE B C 1
ATOM 2878 O O . PHE B 1 84 ? 11.312 -26.078 6.93 1 97.12 84 PHE B O 1
ATOM 2885 N N . PRO B 1 85 ? 12.828 -27.172 8.094 1 97.94 85 PRO B N 1
ATOM 2886 C CA . PRO B 1 85 ? 13.938 -26.547 7.375 1 97.94 85 PRO B CA 1
ATOM 2887 C C . PRO B 1 85 ? 14.039 -27 5.926 1 97.94 85 PRO B C 1
ATOM 2889 O O . PRO B 1 85 ? 15.008 -27.672 5.551 1 97.94 85 PRO B O 1
ATOM 2892 N N . ILE B 1 86 ? 13.164 -26.562 5.145 1 98.38 86 ILE B N 1
ATOM 2893 C CA . ILE B 1 86 ? 12.984 -27.047 3.777 1 98.38 86 ILE B CA 1
ATOM 2894 C C . ILE B 1 86 ? 14.172 -26.609 2.922 1 98.38 86 ILE B C 1
ATOM 2896 O O . ILE B 1 86 ? 14.578 -27.312 2.002 1 98.38 86 ILE B O 1
ATOM 2900 N N . PHE B 1 87 ? 14.734 -25.5 3.182 1 97.88 87 PHE B N 1
ATOM 2901 C CA . PHE B 1 87 ? 15.906 -25.031 2.441 1 97.88 87 PHE B CA 1
ATOM 2902 C C . PHE B 1 87 ? 17.078 -26 2.602 1 97.88 87 PHE B C 1
ATOM 2904 O O . PHE B 1 87 ? 17.625 -26.469 1.612 1 97.88 87 PHE B O 1
ATOM 2911 N N . ASP B 1 88 ? 17.312 -26.312 3.832 1 97.75 88 ASP B N 1
ATOM 2912 C CA . ASP B 1 88 ? 18.422 -27.203 4.145 1 97.75 88 ASP B CA 1
ATOM 2913 C C . ASP B 1 88 ? 18.172 -28.594 3.566 1 97.75 88 ASP B C 1
ATOM 2915 O O . ASP B 1 88 ? 19.078 -29.219 3.023 1 97.75 88 ASP B O 1
ATOM 2919 N N . GLU B 1 89 ? 16.953 -29.016 3.709 1 98 89 GLU B N 1
ATOM 2920 C CA . GLU B 1 89 ? 16.609 -30.359 3.232 1 98 89 GLU B CA 1
ATOM 2921 C C . GLU B 1 89 ? 16.812 -30.469 1.725 1 98 89 GLU B C 1
ATOM 2923 O O . GLU B 1 89 ? 17.359 -31.469 1.243 1 98 89 GLU B O 1
ATOM 2928 N N . LEU B 1 90 ? 16.406 -29.469 1.049 1 98.56 90 LEU B N 1
ATOM 2929 C CA . LEU B 1 90 ? 16.5 -29.5 -0.407 1 98.56 90 LEU B CA 1
ATOM 2930 C C . LEU B 1 90 ? 17.938 -29.297 -0.869 1 98.56 90 LEU B C 1
ATOM 2932 O O . LEU B 1 90 ? 18.391 -29.938 -1.826 1 98.56 90 LEU B O 1
ATOM 2936 N N . GLU B 1 91 ? 18.625 -28.406 -0.239 1 98.25 91 GLU B N 1
ATOM 2937 C CA . GLU B 1 91 ? 20.031 -28.219 -0.585 1 98.25 91 GLU B CA 1
ATOM 2938 C C . GLU B 1 91 ? 20.828 -29.516 -0.394 1 98.25 91 GLU B C 1
ATOM 2940 O O . GLU B 1 91 ? 21.672 -29.859 -1.225 1 98.25 91 GLU B O 1
ATOM 2945 N N . TYR B 1 92 ? 20.562 -30.156 0.73 1 98.25 92 TYR B N 1
ATOM 2946 C CA . TYR B 1 92 ? 21.234 -31.422 1.014 1 98.25 92 TYR B CA 1
ATOM 2947 C C . TYR B 1 92 ? 20.875 -32.469 -0.023 1 98.25 92 TYR B C 1
ATOM 2949 O O . TYR B 1 92 ? 21.75 -33.125 -0.578 1 98.25 92 TYR B O 1
ATOM 2957 N N . ALA B 1 93 ? 19.625 -32.656 -0.313 1 98.38 93 ALA B N 1
ATOM 2958 C C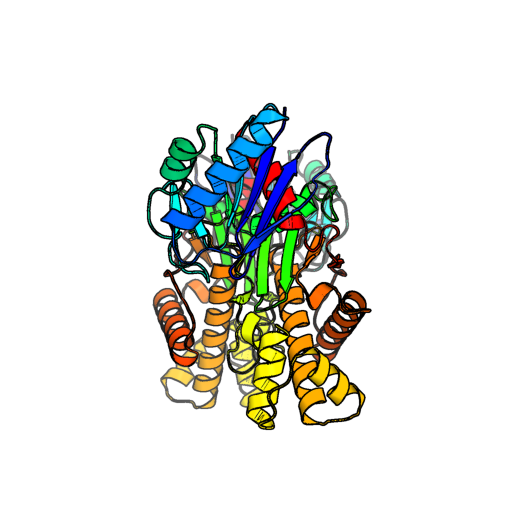A . ALA B 1 93 ? 19.125 -33.688 -1.206 1 98.38 93 ALA B CA 1
ATOM 2959 C C . ALA B 1 93 ? 19.594 -33.438 -2.641 1 98.38 93 ALA B C 1
ATOM 2961 O O . ALA B 1 93 ? 19.906 -34.406 -3.365 1 98.38 93 ALA B O 1
ATOM 2962 N N . LEU B 1 94 ? 19.609 -32.188 -3.031 1 98.56 94 LEU B N 1
ATOM 2963 C CA . LEU B 1 94 ? 19.891 -31.844 -4.422 1 98.56 94 LEU B CA 1
ATOM 2964 C C . LEU B 1 94 ? 21.375 -31.609 -4.637 1 98.56 94 LEU B C 1
ATOM 2966 O O . LEU B 1 94 ? 21.859 -31.641 -5.77 1 98.56 94 LEU B O 1
ATOM 2970 N N . GLY B 1 95 ? 22.094 -31.328 -3.627 1 98.06 95 GLY B N 1
ATOM 2971 C CA . GLY B 1 95 ? 23.531 -31.094 -3.711 1 98.06 95 GLY B CA 1
ATOM 2972 C C . GLY B 1 95 ? 23.891 -29.797 -4.422 1 98.06 95 GLY B C 1
ATOM 2973 O O . GLY B 1 95 ? 24.938 -29.703 -5.059 1 98.06 95 GLY B O 1
ATOM 2974 N N . LEU B 1 96 ? 23.047 -28.859 -4.43 1 98.06 96 LEU B N 1
ATOM 2975 C CA . LEU B 1 96 ? 23.203 -27.562 -5.094 1 98.06 96 LEU B CA 1
ATOM 2976 C C . LEU B 1 96 ? 22.609 -26.438 -4.242 1 98.06 96 LEU B C 1
ATOM 2978 O O . LEU B 1 96 ? 21.766 -26.688 -3.381 1 98.06 96 LEU B O 1
ATOM 2982 N N . PRO B 1 97 ? 23.109 -25.125 -4.461 1 97.75 97 PRO B N 1
ATOM 2983 C CA . PRO B 1 97 ? 22.391 -24 -3.844 1 97.75 97 PRO B CA 1
ATOM 2984 C C . PRO B 1 97 ? 20.906 -23.969 -4.223 1 97.75 97 PRO B C 1
ATOM 2986 O O . PRO B 1 97 ? 20.562 -24.25 -5.375 1 97.75 97 PRO B O 1
ATOM 2989 N N . VAL B 1 98 ? 20.031 -23.703 -3.227 1 98.38 98 VAL B N 1
ATOM 2990 C CA . VAL B 1 98 ? 18.594 -23.688 -3.445 1 98.38 98 VAL B CA 1
ATOM 2991 C C . VAL B 1 98 ? 18.016 -22.344 -2.988 1 98.38 98 VAL B C 1
ATOM 2993 O O . VAL B 1 98 ? 18.391 -21.828 -1.935 1 98.38 98 VAL B O 1
ATOM 2996 N N . THR B 1 99 ? 17.203 -21.703 -3.857 1 98.25 99 THR B N 1
ATOM 2997 C CA . THR B 1 99 ? 16.391 -20.562 -3.445 1 98.25 99 THR B CA 1
ATOM 2998 C C . THR B 1 99 ? 14.906 -20.906 -3.566 1 98.25 99 THR B C 1
ATOM 3000 O O . THR B 1 99 ? 14.5 -21.656 -4.457 1 98.25 99 THR B O 1
ATOM 3003 N N . ILE B 1 100 ? 14.117 -20.469 -2.631 1 98.31 100 ILE B N 1
ATOM 3004 C CA . ILE B 1 100 ? 12.672 -20.625 -2.619 1 98.31 100 ILE B CA 1
ATOM 3005 C C . ILE B 1 100 ? 12 -19.266 -2.438 1 98.31 100 ILE B C 1
ATOM 3007 O O . ILE B 1 100 ? 12.445 -18.453 -1.628 1 98.31 100 ILE B O 1
ATOM 3011 N N . GLU B 1 101 ? 11.016 -19 -3.24 1 97.38 101 GLU B N 1
ATOM 3012 C CA . GLU B 1 101 ? 10.203 -17.797 -3.109 1 97.38 101 GLU B CA 1
ATOM 3013 C C . GLU B 1 101 ? 8.727 -18.094 -3.369 1 97.38 101 GLU B C 1
ATOM 3015 O O . GLU B 1 101 ? 8.398 -19.094 -4.023 1 97.38 101 GLU B O 1
ATOM 3020 N N . ASN B 1 102 ? 7.875 -17.297 -2.771 1 96.12 102 ASN B N 1
ATOM 3021 C CA . ASN B 1 102 ? 6.434 -17.406 -2.965 1 96.12 102 ASN B CA 1
ATOM 3022 C C . ASN B 1 102 ? 6.055 -17.281 -4.438 1 96.12 102 ASN B C 1
ATOM 3024 O O . ASN B 1 102 ? 6.652 -16.5 -5.172 1 96.12 102 ASN B O 1
ATOM 3028 N N . ASP B 1 103 ? 5.027 -17.953 -4.793 1 94.81 103 ASP B N 1
ATOM 3029 C CA . ASP B 1 103 ? 4.625 -18.047 -6.191 1 94.81 103 ASP B CA 1
ATOM 3030 C C . ASP B 1 103 ? 4.223 -16.672 -6.734 1 94.81 103 ASP B C 1
ATOM 3032 O O . ASP B 1 103 ? 4.664 -16.281 -7.812 1 94.81 103 ASP B O 1
ATOM 3036 N N . ALA B 1 104 ? 3.432 -15.898 -5.988 1 94.5 104 ALA B N 1
ATOM 3037 C CA . ALA B 1 104 ? 3.055 -14.57 -6.445 1 94.5 104 ALA B CA 1
ATOM 3038 C C . ALA B 1 104 ? 4.277 -13.664 -6.57 1 94.5 104 ALA B C 1
ATOM 3040 O O . ALA B 1 104 ? 4.367 -12.859 -7.5 1 94.5 104 ALA B O 1
ATOM 3041 N N . ASN B 1 105 ? 5.164 -13.781 -5.668 1 97 105 ASN B N 1
ATOM 3042 C CA . ASN B 1 105 ? 6.41 -13.023 -5.727 1 97 105 ASN B CA 1
ATOM 3043 C C . ASN B 1 105 ? 7.242 -13.406 -6.945 1 97 105 ASN B C 1
ATOM 3045 O O . ASN B 1 105 ? 7.797 -12.539 -7.625 1 97 105 ASN B O 1
ATOM 3049 N N . CYS B 1 106 ? 7.324 -14.688 -7.219 1 97.12 106 CYS B N 1
ATOM 3050 C CA . CYS B 1 106 ? 8.047 -15.133 -8.398 1 97.12 106 CYS B CA 1
ATOM 3051 C C . CYS B 1 106 ? 7.41 -14.586 -9.672 1 97.12 106 CYS B C 1
ATOM 3053 O O . CYS B 1 106 ? 8.109 -14.125 -10.578 1 97.12 106 CYS B O 1
ATOM 3055 N N . ALA B 1 107 ? 6.09 -14.656 -9.703 1 96.88 107 ALA B N 1
ATOM 3056 C CA . ALA B 1 107 ? 5.391 -14.109 -10.859 1 96.88 107 ALA B CA 1
ATOM 3057 C C . ALA B 1 107 ? 5.723 -12.625 -11.055 1 96.88 107 ALA B C 1
ATOM 3059 O O . ALA B 1 107 ? 5.98 -12.18 -12.172 1 96.88 107 ALA B O 1
ATOM 3060 N N . ALA B 1 108 ? 5.715 -11.922 -9.977 1 97.81 108 ALA B N 1
ATOM 3061 C CA . ALA B 1 108 ? 6.051 -10.5 -10.031 1 97.81 108 ALA B CA 1
ATOM 3062 C C . ALA B 1 108 ? 7.484 -10.289 -10.516 1 97.81 108 ALA B C 1
ATOM 3064 O O . ALA B 1 108 ? 7.746 -9.422 -11.352 1 97.81 108 ALA B O 1
ATOM 3065 N N . LEU B 1 109 ? 8.344 -11.078 -10.023 1 97.62 109 LEU B N 1
ATOM 3066 C CA . LEU B 1 109 ? 9.758 -10.961 -10.383 1 97.62 109 LEU B CA 1
ATOM 3067 C C . LEU B 1 109 ? 9.961 -11.219 -11.875 1 97.62 109 LEU B C 1
ATOM 3069 O O . LEU B 1 109 ? 10.758 -10.539 -12.523 1 97.62 109 LEU B O 1
ATOM 3073 N N . ALA B 1 110 ? 9.258 -12.211 -12.398 1 96.88 110 ALA B N 1
ATOM 3074 C CA . ALA B 1 110 ? 9.359 -12.5 -13.828 1 96.88 110 ALA B CA 1
ATOM 3075 C C . ALA B 1 110 ? 8.953 -11.289 -14.664 1 96.88 110 ALA B C 1
ATOM 3077 O O . ALA B 1 110 ? 9.672 -10.891 -15.586 1 96.88 110 ALA B O 1
ATOM 3078 N N . GLU B 1 111 ? 7.82 -10.727 -14.305 1 97.88 111 GLU B N 1
ATOM 3079 C CA . GLU B 1 111 ? 7.273 -9.594 -15.047 1 97.88 111 GLU B CA 1
ATOM 3080 C C . GLU B 1 111 ? 8.156 -8.359 -14.898 1 97.88 111 GLU B C 1
ATOM 3082 O O . GLU B 1 111 ? 8.281 -7.562 -15.836 1 97.88 111 GLU B O 1
ATOM 3087 N N . TYR B 1 112 ? 8.734 -8.211 -13.75 1 97.62 112 TYR B N 1
ATOM 3088 C CA . TYR B 1 112 ? 9.633 -7.082 -13.523 1 97.62 112 TYR B CA 1
ATOM 3089 C C . TYR B 1 112 ? 10.938 -7.262 -14.289 1 97.62 112 TYR B C 1
ATOM 3091 O O . TYR B 1 112 ? 11.484 -6.293 -14.82 1 97.62 112 TYR B O 1
ATOM 3099 N N . TRP B 1 113 ? 11.398 -8.438 -14.352 1 96.06 113 TRP B N 1
ATOM 3100 C CA . TRP B 1 113 ? 12.68 -8.758 -14.969 1 96.06 113 TRP B CA 1
ATOM 3101 C C . TRP B 1 113 ? 12.594 -8.656 -16.484 1 96.06 113 TRP B C 1
ATOM 3103 O O . TRP B 1 113 ? 13.414 -7.988 -17.125 1 96.06 113 TRP B O 1
ATOM 3113 N N . ARG B 1 114 ? 11.516 -9.258 -17.094 1 95.62 114 ARG B N 1
ATOM 3114 C CA . ARG B 1 114 ? 11.492 -9.359 -18.562 1 95.62 114 ARG B CA 1
ATOM 3115 C C . ARG B 1 114 ? 10.086 -9.164 -19.109 1 95.62 114 ARG B C 1
ATOM 3117 O O . ARG B 1 114 ? 9.852 -9.297 -20.312 1 95.62 114 ARG B O 1
ATOM 3124 N N . GLY B 1 115 ? 9.18 -8.922 -18.281 1 96.75 115 GLY B N 1
ATOM 3125 C CA . GLY B 1 115 ? 7.801 -8.789 -18.703 1 96.75 115 GLY B CA 1
ATOM 3126 C C . GLY B 1 115 ? 7.34 -7.348 -18.797 1 96.75 115 GLY B C 1
ATOM 3127 O O . GLY B 1 115 ? 8.055 -6.492 -19.312 1 96.75 115 GLY B O 1
ATOM 3128 N N . VAL B 1 116 ? 6.188 -7.051 -18.312 1 97 116 VAL B N 1
ATOM 3129 C CA . VAL B 1 116 ? 5.523 -5.766 -18.5 1 97 116 VAL B CA 1
ATOM 3130 C C . VAL B 1 116 ? 6.148 -4.715 -17.594 1 97 116 VAL B C 1
ATOM 3132 O O . VAL B 1 116 ? 6.012 -3.514 -17.844 1 97 116 VAL B O 1
ATOM 3135 N N . GLY B 1 117 ? 6.855 -5.133 -16.547 1 96.81 117 GLY B N 1
ATOM 3136 C CA . GLY B 1 117 ? 7.434 -4.211 -15.594 1 96.81 117 GLY B CA 1
ATOM 3137 C C . GLY B 1 117 ? 8.906 -3.945 -15.828 1 96.81 117 GLY B C 1
ATOM 3138 O O . GLY B 1 117 ? 9.578 -3.342 -14.992 1 96.81 117 GLY B O 1
ATOM 3139 N N . LYS B 1 118 ? 9.523 -4.406 -16.906 1 95.62 118 LYS B N 1
ATOM 3140 C CA . LYS B 1 118 ? 10.969 -4.414 -17.109 1 95.62 118 LYS B CA 1
ATOM 3141 C C . LYS B 1 118 ? 11.531 -2.996 -17.094 1 95.62 118 LYS B C 1
ATOM 3143 O O . LYS B 1 118 ? 12.703 -2.793 -16.766 1 95.62 118 LYS B O 1
ATOM 3148 N N . ASP B 1 119 ? 10.859 -1.922 -17.328 1 94.69 119 ASP B N 1
ATOM 3149 C CA . ASP B 1 119 ? 11.375 -0.556 -17.344 1 94.69 119 ASP B CA 1
ATOM 3150 C C . ASP B 1 119 ? 10.781 0.276 -16.219 1 94.69 119 ASP B C 1
ATOM 3152 O O . ASP B 1 119 ? 11 1.487 -16.141 1 94.69 119 ASP B O 1
ATOM 3156 N N . ALA B 1 120 ? 10.117 -0.399 -15.305 1 95.38 120 ALA B N 1
ATOM 3157 C CA . ALA B 1 120 ? 9.43 0.321 -14.234 1 95.38 120 ALA B CA 1
ATOM 3158 C C . ALA B 1 120 ? 10.273 0.324 -12.953 1 95.38 120 ALA B C 1
ATOM 3160 O O . ALA B 1 120 ? 10.969 -0.647 -12.664 1 95.38 120 ALA B O 1
ATOM 3161 N N . ASP B 1 121 ? 10.227 1.382 -12.203 1 93.69 121 ASP B N 1
ATOM 3162 C CA . ASP B 1 121 ? 10.883 1.458 -10.898 1 93.69 121 ASP B CA 1
ATOM 3163 C C . ASP B 1 121 ? 10.031 0.782 -9.82 1 93.69 121 ASP B C 1
ATOM 3165 O O . ASP B 1 121 ? 10.562 0.323 -8.805 1 93.69 121 ASP B O 1
ATOM 3169 N N . SER B 1 122 ? 8.711 0.817 -10.039 1 95.69 122 SER B N 1
ATOM 3170 C CA . SER B 1 122 ? 7.77 0.213 -9.094 1 95.69 122 SER B CA 1
ATOM 3171 C C . SER B 1 122 ? 6.645 -0.513 -9.828 1 95.69 122 SER B C 1
ATOM 3173 O O . SER B 1 122 ? 6.164 -0.042 -10.859 1 95.69 122 SER B O 1
ATOM 3175 N N . MET B 1 123 ? 6.289 -1.694 -9.273 1 97.62 123 MET B N 1
ATOM 3176 C CA . MET B 1 123 ? 5.254 -2.514 -9.891 1 97.62 123 MET B CA 1
ATOM 3177 C C . MET B 1 123 ? 4.465 -3.289 -8.844 1 97.62 123 MET B C 1
ATOM 3179 O O . MET B 1 123 ? 5.047 -3.822 -7.895 1 97.62 123 MET B O 1
ATOM 3183 N N . LEU B 1 124 ? 3.178 -3.262 -9.016 1 98.06 124 LEU B N 1
ATOM 3184 C CA . LEU B 1 124 ? 2.32 -4.203 -8.305 1 98.06 124 LEU B CA 1
ATOM 3185 C C . LEU B 1 124 ? 1.888 -5.344 -9.219 1 98.06 124 LEU B C 1
ATOM 3187 O O . LEU B 1 124 ? 1.584 -5.121 -10.391 1 98.06 124 LEU B O 1
ATOM 3191 N N . LEU B 1 125 ? 1.945 -6.5 -8.719 1 98.19 125 LEU B N 1
ATOM 3192 C CA . LEU B 1 125 ? 1.279 -7.633 -9.359 1 98.19 125 LEU B CA 1
ATOM 3193 C C . LEU B 1 125 ? -0.016 -7.977 -8.625 1 98.19 125 LEU B C 1
ATOM 3195 O O . LEU B 1 125 ? -0.029 -8.102 -7.402 1 98.19 125 LEU B O 1
ATOM 3199 N N . VAL B 1 126 ? -1.079 -8.031 -9.359 1 97.94 126 VAL B N 1
ATOM 3200 C CA . VAL B 1 126 ? -2.357 -8.523 -8.859 1 97.94 126 VAL B CA 1
ATOM 3201 C C . VAL B 1 126 ? -2.744 -9.805 -9.602 1 97.94 126 VAL B C 1
ATOM 3203 O O . VAL B 1 126 ? -2.959 -9.781 -10.82 1 97.94 126 VAL B O 1
ATOM 3206 N N . VAL B 1 127 ? -2.758 -10.875 -8.867 1 95.81 127 VAL B N 1
ATOM 3207 C CA . VAL B 1 127 ? -3.111 -12.164 -9.453 1 95.81 127 VAL B CA 1
ATOM 3208 C C . VAL B 1 127 ? -4.574 -12.484 -9.148 1 95.81 127 VAL B C 1
ATOM 3210 O O . VAL B 1 127 ? -4.973 -12.539 -7.984 1 95.81 127 VAL B O 1
ATOM 3213 N N . ILE B 1 128 ? -5.375 -12.695 -10.188 1 95.81 128 ILE B N 1
ATOM 3214 C CA . ILE B 1 128 ? -6.801 -12.945 -10.023 1 95.81 128 ILE B CA 1
ATOM 3215 C C . ILE B 1 128 ? -7.141 -14.352 -10.508 1 95.81 128 ILE B C 1
ATOM 3217 O O . ILE B 1 128 ? -6.992 -14.656 -11.695 1 95.81 128 ILE B O 1
ATOM 3221 N N . GLY B 1 129 ? -7.586 -15.25 -9.711 1 91.88 129 GLY B N 1
ATOM 3222 C CA . GLY B 1 129 ? -7.969 -16.625 -10 1 91.88 129 GLY B CA 1
ATOM 3223 C C . GLY B 1 129 ? -8.883 -17.219 -8.945 1 91.88 129 GLY B C 1
ATOM 3224 O O . GLY B 1 129 ? -9.992 -16.75 -8.734 1 91.88 129 GLY B O 1
ATOM 3225 N N . THR B 1 130 ? -8.297 -18.234 -8.18 1 88.69 130 THR B N 1
ATOM 3226 C CA . THR B 1 130 ? -9.055 -18.797 -7.062 1 88.69 130 THR B CA 1
ATOM 3227 C C . THR B 1 130 ? -9.336 -17.734 -6.008 1 88.69 130 THR B C 1
ATOM 3229 O O . THR B 1 130 ? -10.414 -17.703 -5.41 1 88.69 130 THR B O 1
ATOM 3232 N N . GLY B 1 131 ? -8.484 -16.922 -5.82 1 92.75 131 GLY B N 1
ATOM 3233 C CA . GLY B 1 131 ? -8.516 -15.695 -5.031 1 92.75 131 GLY B CA 1
ATOM 3234 C C . GLY B 1 131 ? -7.754 -14.555 -5.672 1 92.75 131 GLY B C 1
ATOM 3235 O O . GLY B 1 131 ? -7.531 -14.547 -6.887 1 92.75 131 GLY B O 1
ATOM 3236 N N . ILE B 1 132 ? -7.52 -13.594 -4.883 1 95.19 132 ILE B N 1
ATOM 3237 C CA . ILE B 1 132 ? -6.695 -12.477 -5.328 1 95.19 132 ILE B CA 1
ATOM 3238 C C . ILE B 1 132 ? -5.426 -12.406 -4.484 1 95.19 132 ILE B C 1
ATOM 3240 O O . ILE B 1 132 ? -5.484 -12.477 -3.254 1 95.19 132 ILE B O 1
ATOM 3244 N N . GLY B 1 133 ? -4.305 -12.469 -5.109 1 93.94 133 GLY B N 1
ATOM 3245 C CA . GLY B 1 133 ? -3.004 -12.281 -4.484 1 93.94 133 GLY B CA 1
ATOM 3246 C C . GLY B 1 133 ? -2.227 -11.117 -5.07 1 93.94 133 GLY B C 1
ATOM 3247 O O . GLY B 1 133 ? -2.742 -10.383 -5.914 1 93.94 133 GLY B O 1
ATOM 3248 N N . GLY B 1 134 ? -1.043 -11.016 -4.57 1 96.19 134 GLY B N 1
ATOM 3249 C CA . GLY B 1 134 ? -0.268 -9.922 -5.129 1 96.19 134 GLY B CA 1
ATOM 3250 C C . GLY B 1 134 ? 1.158 -9.875 -4.613 1 96.19 134 GLY B C 1
ATOM 3251 O O . GLY B 1 134 ? 1.585 -10.766 -3.873 1 96.19 134 GLY B O 1
ATOM 3252 N N . ALA B 1 135 ? 1.843 -8.969 -5.141 1 97.5 135 ALA B N 1
ATOM 3253 C CA . ALA B 1 135 ? 3.23 -8.672 -4.793 1 97.5 135 ALA B CA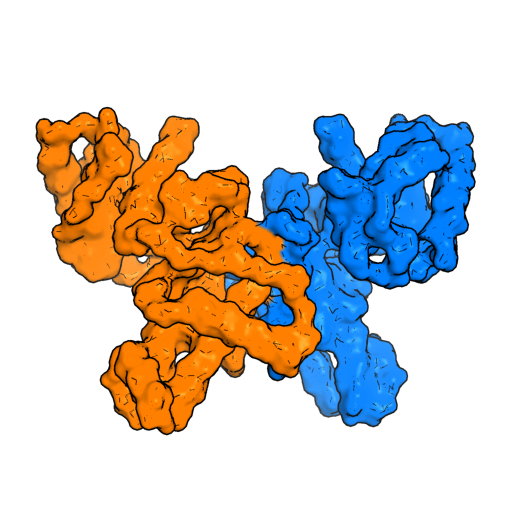 1
ATOM 3254 C C . ALA B 1 135 ? 3.596 -7.238 -5.16 1 97.5 135 ALA B C 1
ATOM 3256 O O . ALA B 1 135 ? 2.951 -6.625 -6.016 1 97.5 135 ALA B O 1
ATOM 3257 N N . LEU B 1 136 ? 4.547 -6.777 -4.453 1 96.19 136 LEU B N 1
ATOM 3258 C CA . LEU B 1 136 ? 5.035 -5.418 -4.68 1 96.19 136 LEU B CA 1
ATOM 3259 C C . LEU B 1 136 ? 6.539 -5.418 -4.93 1 96.19 136 LEU B C 1
ATOM 3261 O O . LEU B 1 136 ? 7.297 -6.039 -4.18 1 96.19 136 LEU B O 1
ATOM 3265 N N . ILE B 1 137 ? 6.922 -4.812 -6.016 1 96.38 137 ILE B N 1
ATOM 3266 C CA . ILE B 1 137 ? 8.336 -4.594 -6.312 1 96.38 137 ILE B CA 1
ATOM 3267 C C . ILE B 1 137 ? 8.633 -3.096 -6.328 1 96.38 137 ILE B C 1
ATOM 3269 O O . ILE B 1 137 ? 7.902 -2.316 -6.945 1 96.38 137 ILE B O 1
ATOM 3273 N N . HIS B 1 138 ? 9.602 -2.721 -5.605 1 92 138 HIS B N 1
ATOM 3274 C CA . HIS B 1 138 ? 10.07 -1.342 -5.562 1 92 138 HIS B CA 1
ATOM 3275 C C . HIS B 1 138 ? 11.594 -1.275 -5.703 1 92 138 HIS B C 1
ATOM 3277 O O . HIS B 1 138 ? 12.32 -1.932 -4.949 1 92 138 HIS B O 1
ATOM 3283 N N . GLN B 1 139 ? 12.047 -0.477 -6.594 1 88.06 139 GLN B N 1
ATOM 3284 C CA . GLN B 1 139 ? 13.469 -0.293 -6.852 1 88.06 139 GLN B CA 1
ATOM 3285 C C . GLN B 1 139 ? 14.164 -1.633 -7.066 1 88.06 139 GLN B C 1
ATOM 3287 O O . GLN B 1 139 ? 15.211 -1.898 -6.469 1 88.06 139 GLN B O 1
ATOM 3292 N N . GLY B 1 140 ? 13.5 -2.523 -7.719 1 86.19 140 GLY B N 1
ATOM 3293 C CA . GLY B 1 140 ? 14.07 -3.781 -8.172 1 86.19 140 GLY B CA 1
ATOM 3294 C C . GLY B 1 140 ? 14.031 -4.871 -7.117 1 86.19 140 GLY B C 1
ATOM 3295 O O . GLY B 1 140 ? 14.508 -5.984 -7.348 1 86.19 140 GLY B O 1
ATOM 3296 N N . LYS B 1 141 ? 13.461 -4.547 -6.023 1 91.31 141 LYS B N 1
ATOM 3297 C CA . LYS B 1 141 ? 13.422 -5.531 -4.949 1 91.31 141 LYS B CA 1
ATOM 3298 C C . LYS B 1 141 ? 11.977 -5.828 -4.535 1 91.31 141 LYS B C 1
ATOM 3300 O O . LYS B 1 141 ? 11.125 -4.945 -4.57 1 91.31 141 LYS B O 1
ATOM 3305 N N . LEU B 1 142 ? 11.797 -7.078 -4.121 1 95.38 142 LEU B N 1
ATOM 3306 C CA . LEU B 1 142 ? 10.523 -7.457 -3.527 1 95.38 142 LEU B CA 1
ATOM 3307 C C . LEU B 1 142 ? 10.312 -6.754 -2.189 1 95.38 142 LEU B C 1
ATOM 3309 O O . LEU B 1 142 ? 11.227 -6.695 -1.366 1 95.38 142 LEU B O 1
ATOM 3313 N N . TYR B 1 143 ? 9.203 -6.184 -2.08 1 94 143 TYR B N 1
ATOM 3314 C CA . TYR B 1 143 ? 8.797 -5.676 -0.776 1 94 143 TYR B CA 1
ATOM 3315 C C . TYR B 1 143 ? 7.961 -6.703 -0.026 1 94 143 TYR B C 1
ATOM 3317 O O . TYR B 1 143 ? 6.809 -6.965 -0.389 1 94 143 TYR B O 1
ATOM 3325 N N . ARG B 1 144 ? 8.477 -7.23 1.055 1 93.19 144 ARG B N 1
ATOM 3326 C CA . ARG B 1 144 ? 7.844 -8.375 1.707 1 93.19 144 ARG B CA 1
ATOM 3327 C C . ARG B 1 144 ? 7.066 -7.938 2.945 1 93.19 144 ARG B C 1
ATOM 3329 O O . ARG B 1 144 ? 6.172 -8.648 3.404 1 93.19 144 ARG B O 1
ATOM 3336 N N . GLY B 1 145 ? 7.41 -6.75 3.506 1 92.94 145 GLY B N 1
ATOM 3337 C CA . GLY B 1 145 ? 6.777 -6.27 4.723 1 92.94 145 GLY B CA 1
ATOM 3338 C C . GLY B 1 145 ? 7.414 -6.824 5.984 1 92.94 145 GLY B C 1
ATOM 3339 O O . GLY B 1 145 ? 8.273 -7.703 5.918 1 92.94 145 GLY B O 1
ATOM 3340 N N . ALA B 1 146 ? 7.02 -6.309 7.109 1 92.5 146 ALA B N 1
ATOM 3341 C CA . ALA B 1 146 ? 7.625 -6.617 8.406 1 92.5 146 ALA B CA 1
ATOM 3342 C C . ALA B 1 146 ? 7.34 -8.062 8.805 1 92.5 146 ALA B C 1
ATOM 3344 O O . ALA B 1 146 ? 8.164 -8.703 9.477 1 92.5 146 ALA B O 1
ATOM 3345 N N . ASN B 1 147 ? 6.207 -8.586 8.383 1 91.62 147 ASN B N 1
ATOM 3346 C CA . ASN B 1 147 ? 5.785 -9.922 8.773 1 91.62 147 ASN B CA 1
ATOM 3347 C C . ASN B 1 147 ? 5.613 -10.836 7.559 1 91.62 147 ASN B C 1
ATOM 3349 O O . ASN B 1 147 ? 4.902 -11.836 7.621 1 91.62 147 ASN B O 1
ATOM 3353 N N . LEU B 1 148 ? 6.156 -10.398 6.402 1 91.44 148 LEU B N 1
ATOM 3354 C CA . LEU B 1 148 ? 6.133 -11.164 5.16 1 91.44 148 LEU B CA 1
ATOM 3355 C C . LEU B 1 148 ? 4.719 -11.266 4.605 1 91.44 148 LEU B C 1
ATOM 3357 O O . LEU B 1 148 ? 4.355 -12.273 3.994 1 91.44 148 LEU B O 1
ATOM 3361 N N . SER B 1 149 ? 3.926 -10.219 4.879 1 91 149 SER B N 1
ATOM 3362 C CA . SER B 1 149 ? 2.521 -10.273 4.488 1 91 149 SER B CA 1
ATOM 3363 C C . SER B 1 149 ? 2.188 -9.195 3.461 1 91 149 SER B C 1
ATOM 3365 O O . SER B 1 149 ? 1.049 -9.109 2.998 1 91 149 SER B O 1
ATOM 3367 N N . ALA B 1 150 ? 3.229 -8.445 3.098 1 92.88 150 ALA B N 1
ATOM 3368 C CA . ALA B 1 150 ? 2.959 -7.414 2.1 1 92.88 150 ALA B CA 1
ATOM 3369 C C . ALA B 1 150 ? 2.457 -8.023 0.796 1 92.88 150 ALA B C 1
ATOM 3371 O O . ALA B 1 150 ? 2.971 -9.055 0.351 1 92.88 150 ALA B O 1
ATOM 3372 N N . GLY B 1 151 ? 1.406 -7.414 0.241 1 93.25 151 GLY B N 1
ATOM 3373 C CA . GLY B 1 151 ? 0.906 -7.879 -1.043 1 93.25 151 GLY B CA 1
ATOM 3374 C C . GLY B 1 151 ? -0.275 -8.82 -0.917 1 93.25 151 GLY B C 1
ATOM 3375 O O . GLY B 1 151 ? -0.828 -9.273 -1.923 1 93.25 151 GLY B O 1
ATOM 3376 N N . GLU B 1 152 ? -0.633 -9.156 0.27 1 92.5 152 GLU B N 1
ATOM 3377 C CA . GLU B 1 152 ? -1.844 -9.945 0.456 1 92.5 152 GLU B CA 1
ATOM 3378 C C . GLU B 1 152 ? -3.094 -9.125 0.154 1 92.5 152 GLU B C 1
ATOM 3380 O O . GLU B 1 152 ? -3.992 -9.023 0.993 1 92.5 152 GLU B O 1
ATOM 3385 N N . PHE B 1 153 ? -3.17 -8.68 -1.065 1 96 153 PHE B N 1
ATOM 3386 C CA . PHE B 1 153 ? -4.207 -7.746 -1.496 1 96 153 PHE B CA 1
ATOM 3387 C C . PHE B 1 153 ? -5.59 -8.375 -1.352 1 96 153 PHE B C 1
ATOM 3389 O O . PHE B 1 153 ? -6.57 -7.672 -1.1 1 96 153 PHE B O 1
ATOM 3396 N N . GLY B 1 154 ? -5.648 -9.641 -1.494 1 95 154 GLY B N 1
ATOM 3397 C CA . GLY B 1 154 ? -6.922 -10.344 -1.435 1 95 154 GLY B CA 1
ATOM 3398 C C . GLY B 1 154 ? -7.629 -10.188 -0.102 1 95 154 GLY B C 1
ATOM 3399 O O . GLY B 1 154 ? -8.844 -10.391 -0.01 1 95 154 GLY B O 1
ATOM 3400 N N . MET B 1 155 ? -6.922 -9.789 0.897 1 93.25 155 MET B N 1
ATOM 3401 C CA . MET B 1 155 ? -7.473 -9.664 2.244 1 93.25 155 MET B CA 1
ATOM 3402 C C . MET B 1 155 ? -8.125 -8.305 2.443 1 93.25 155 MET B C 1
ATOM 3404 O O . MET B 1 155 ? -8.844 -8.094 3.42 1 93.25 155 MET B O 1
ATOM 3408 N N . MET B 1 156 ? -7.926 -7.379 1.54 1 93.69 156 MET B N 1
ATOM 3409 C CA . MET B 1 156 ? -8.5 -6.047 1.688 1 93.69 156 MET B CA 1
ATOM 3410 C C . MET B 1 156 ? -10.023 -6.117 1.787 1 93.69 156 MET B C 1
ATOM 3412 O O . MET B 1 156 ? -10.656 -6.875 1.058 1 93.69 156 MET B O 1
ATOM 3416 N N . LEU B 1 157 ? -10.469 -5.367 2.68 1 92.56 157 LEU B N 1
ATOM 3417 C CA . LEU B 1 157 ? -11.914 -5.199 2.775 1 92.56 157 LEU B CA 1
ATOM 3418 C C . LEU B 1 157 ? -12.414 -4.18 1.756 1 92.56 157 LEU B C 1
ATOM 3420 O O . LEU B 1 157 ? -12.398 -2.977 2.02 1 92.56 157 LEU B O 1
ATOM 3424 N N . VAL B 1 158 ? -12.883 -4.641 0.549 1 89.56 158 VAL B N 1
ATOM 3425 C CA . VAL B 1 158 ? -13.305 -3.762 -0.534 1 89.56 158 VAL B CA 1
ATOM 3426 C C . VAL B 1 158 ? -14.773 -4.023 -0.869 1 89.56 158 VAL B C 1
ATOM 3428 O O . VAL B 1 158 ? -15.445 -3.172 -1.453 1 89.56 158 VAL B O 1
ATOM 3431 N N . GLY B 1 159 ? -15.258 -5.207 -0.639 1 77.75 159 GLY B N 1
ATOM 3432 C CA . GLY B 1 159 ? -16.609 -5.613 -1.006 1 77.75 159 GLY B CA 1
ATOM 3433 C C . GLY B 1 159 ? -17.672 -5.09 -0.058 1 77.75 159 GLY B C 1
ATOM 3434 O O . GLY B 1 159 ? -17.359 -4.453 0.947 1 77.75 159 GLY B O 1
ATOM 3435 N N . GLN B 1 160 ? -18.844 -5.379 -0.551 1 76.94 160 GLN B N 1
ATOM 3436 C CA . GLN B 1 160 ? -19.984 -5.055 0.294 1 76.94 160 GLN B CA 1
ATOM 3437 C C . GLN B 1 160 ? -20.062 -5.996 1.493 1 76.94 160 GLN B C 1
ATOM 3439 O O . GLN B 1 160 ? -19.469 -7.078 1.482 1 76.94 160 GLN B O 1
ATOM 3444 N N . ALA B 1 161 ? -20.625 -5.633 2.484 1 71.5 161 ALA B N 1
ATOM 3445 C CA . ALA B 1 161 ? -21.016 -6.426 3.646 1 71.5 161 ALA B CA 1
ATOM 3446 C C . ALA B 1 161 ? -19.797 -7.059 4.312 1 71.5 161 ALA B C 1
ATOM 3448 O O . ALA B 1 161 ? -19.891 -8.156 4.867 1 71.5 161 ALA B O 1
ATOM 3449 N N . GLY B 1 162 ? -18.547 -6.652 3.971 1 83.69 162 GLY B N 1
ATOM 3450 C CA . GLY B 1 162 ? -17.422 -7.203 4.715 1 83.69 162 GLY B CA 1
ATOM 3451 C C . GLY B 1 162 ? -16.625 -8.219 3.92 1 83.69 162 GLY B C 1
ATOM 3452 O O . GLY B 1 162 ? -15.688 -8.828 4.445 1 83.69 162 GLY B O 1
ATOM 3453 N N . ASP B 1 163 ? -17.031 -8.453 2.699 1 91 163 ASP B N 1
ATOM 3454 C CA . ASP B 1 163 ? -16.25 -9.344 1.845 1 91 163 ASP B CA 1
ATOM 3455 C C . ASP B 1 163 ? -14.852 -8.773 1.589 1 91 163 ASP B C 1
ATOM 3457 O O . ASP B 1 163 ? -14.703 -7.605 1.236 1 91 163 ASP B O 1
ATOM 3461 N N . ASN B 1 164 ? -13.906 -9.641 1.781 1 93.69 164 ASN B N 1
ATOM 3462 C CA . ASN B 1 164 ? -12.586 -9.219 1.337 1 93.69 164 ASN B CA 1
ATOM 3463 C C . ASN B 1 164 ? -12.445 -9.297 -0.181 1 93.69 164 ASN B C 1
ATOM 3465 O O . ASN B 1 164 ? -13.367 -9.758 -0.866 1 93.69 164 ASN B O 1
ATOM 3469 N N . TRP B 1 165 ? -11.461 -8.859 -0.68 1 96.12 165 TRP B N 1
ATOM 3470 C CA . TRP B 1 165 ? -11.297 -8.664 -2.115 1 96.12 165 TRP B CA 1
ATOM 3471 C C . TRP B 1 165 ? -11.328 -9.992 -2.857 1 96.12 165 TRP B C 1
ATOM 3473 O O . TRP B 1 165 ? -11.852 -10.078 -3.973 1 96.12 165 TRP B O 1
ATOM 3483 N N . SER B 1 166 ? -10.742 -11.109 -2.277 1 95.31 166 SER B N 1
ATOM 3484 C CA . SER B 1 166 ? -10.82 -12.43 -2.889 1 95.31 166 SER B CA 1
ATOM 3485 C C . SER B 1 166 ? -12.266 -12.906 -2.998 1 95.31 166 SER B C 1
ATOM 3487 O O . SER B 1 166 ? -12.68 -13.398 -4.047 1 95.31 166 SER B O 1
ATOM 3489 N N . GLN B 1 167 ? -13.008 -12.711 -1.978 1 94.62 167 GLN B N 1
ATOM 3490 C CA . GLN B 1 167 ? -14.391 -13.164 -1.913 1 94.62 167 GLN B CA 1
ATOM 3491 C C . GLN B 1 167 ? -15.273 -12.406 -2.908 1 94.62 167 GLN B C 1
ATOM 3493 O O . GLN B 1 167 ? -16.172 -12.992 -3.514 1 94.62 167 GLN B O 1
ATOM 3498 N N . SER B 1 168 ? -14.984 -11.164 -3.094 1 96 168 SER B N 1
ATOM 3499 C CA . SER B 1 168 ? -15.859 -10.336 -3.914 1 96 168 SER B CA 1
ATOM 3500 C C . SER B 1 168 ? -15.359 -10.258 -5.355 1 96 168 SER B C 1
ATOM 3502 O O . SER B 1 168 ? -16.156 -10.055 -6.281 1 96 168 SER B O 1
ATOM 3504 N N . GLY B 1 169 ? -14.078 -10.422 -5.551 1 96.62 169 GLY B N 1
ATOM 3505 C CA . GLY B 1 169 ? -13.523 -10.047 -6.836 1 96.62 169 GLY B CA 1
ATOM 3506 C C . GLY B 1 169 ? -13.086 -11.234 -7.676 1 96.62 169 GLY B C 1
ATOM 3507 O O . GLY B 1 169 ? -12.891 -11.109 -8.883 1 96.62 169 GLY B O 1
ATOM 3508 N N . SER B 1 170 ? -12.906 -12.43 -7.117 1 96.62 170 SER B N 1
ATOM 3509 C CA . SER B 1 170 ? -12.359 -13.562 -7.852 1 96.62 170 SER B CA 1
ATOM 3510 C C . SER B 1 170 ? -13.445 -14.281 -8.641 1 96.62 170 SER B C 1
ATOM 3512 O O . SER B 1 170 ? -14.586 -14.406 -8.18 1 96.62 170 SER B O 1
ATOM 3514 N N . PRO B 1 171 ? -13.102 -14.836 -9.805 1 96.75 171 PRO B N 1
ATOM 3515 C CA . PRO B 1 171 ? -14.086 -15.57 -10.594 1 96.75 171 PRO B CA 1
ATOM 3516 C C . PRO B 1 171 ? -14.609 -16.812 -9.883 1 96.75 171 PRO B C 1
ATOM 3518 O O . PRO B 1 171 ? -15.789 -17.156 -10.016 1 96.75 171 PRO B O 1
ATOM 3521 N N . VAL B 1 172 ? -13.734 -17.5 -9.164 1 95.75 172 VAL B N 1
ATOM 3522 C CA . VAL B 1 172 ? -14.156 -18.688 -8.43 1 95.75 172 VAL B CA 1
ATOM 3523 C C . VAL B 1 172 ? -15.219 -18.312 -7.402 1 95.75 172 VAL B C 1
ATOM 3525 O O . VAL B 1 172 ? -16.234 -18.984 -7.273 1 95.75 172 VAL B O 1
ATOM 3528 N N . ASN B 1 173 ? -15 -17.234 -6.75 1 96.12 173 ASN B N 1
ATOM 3529 C CA . ASN B 1 173 ? -15.961 -16.797 -5.742 1 96.12 173 ASN B CA 1
ATOM 3530 C C . ASN B 1 173 ? -17.219 -16.203 -6.383 1 96.12 173 ASN B C 1
ATOM 3532 O O . ASN B 1 173 ? -18.297 -16.234 -5.797 1 96.12 173 ASN B O 1
ATOM 3536 N N . LEU B 1 174 ? -17.078 -15.633 -7.582 1 97.56 174 LEU B N 1
ATOM 3537 C CA . LEU B 1 174 ? -18.266 -15.25 -8.359 1 97.56 174 LEU B CA 1
ATOM 3538 C C . LEU B 1 174 ? -19.188 -16.438 -8.57 1 97.56 174 LEU B C 1
ATOM 3540 O O . LEU B 1 174 ? -20.391 -16.344 -8.352 1 97.56 174 LEU B O 1
ATOM 3544 N N . ALA B 1 175 ? -18.578 -17.531 -9 1 98 175 ALA B N 1
ATOM 3545 C CA . ALA B 1 175 ? -19.344 -18.75 -9.242 1 98 175 ALA B CA 1
ATOM 3546 C C . ALA B 1 175 ? -20.016 -19.234 -7.965 1 98 175 ALA B C 1
ATOM 3548 O O . ALA B 1 175 ? -21.172 -19.656 -7.98 1 98 175 ALA B O 1
ATOM 3549 N N . LYS B 1 176 ? -19.312 -19.156 -6.891 1 97.5 176 LYS B N 1
ATOM 3550 C CA . LYS B 1 176 ? -19.859 -19.578 -5.605 1 97.5 176 LYS B CA 1
ATOM 3551 C C . LYS B 1 176 ? -21.031 -18.703 -5.184 1 97.5 176 LYS B C 1
ATOM 3553 O O . LYS B 1 176 ? -22.062 -19.219 -4.723 1 97.5 176 LYS B O 1
ATOM 3558 N N . ARG B 1 177 ? -20.875 -17.391 -5.289 1 96.38 177 ARG B N 1
ATOM 3559 C CA . ARG B 1 177 ? -21.953 -16.484 -4.934 1 96.38 177 ARG B CA 1
ATOM 3560 C C . ARG B 1 177 ? -23.188 -16.734 -5.793 1 96.38 177 ARG B C 1
ATOM 3562 O O . ARG B 1 177 ? -24.312 -16.719 -5.285 1 96.38 177 ARG B O 1
ATOM 3569 N N . TYR B 1 178 ? -22.969 -16.938 -7.102 1 98.25 178 TYR B N 1
ATOM 3570 C CA . TYR B 1 178 ? -24.062 -17.25 -8.016 1 98.25 178 TYR B CA 1
ATOM 3571 C C . TYR B 1 178 ? -24.766 -18.531 -7.598 1 98.25 178 TYR B C 1
ATOM 3573 O O . TYR B 1 178 ? -26 -18.594 -7.547 1 98.25 178 TYR B O 1
ATOM 3581 N N . ALA B 1 179 ? -24 -19.547 -7.281 1 98.19 179 ALA B N 1
ATOM 3582 C CA . ALA B 1 179 ? -24.547 -20.844 -6.852 1 98.19 179 ALA B CA 1
ATOM 3583 C C . ALA B 1 179 ? -25.359 -20.688 -5.574 1 98.19 179 ALA B C 1
ATOM 3585 O O . ALA B 1 179 ? -26.422 -21.312 -5.43 1 98.19 179 ALA B O 1
ATOM 3586 N N . ASN B 1 180 ? -24.891 -19.938 -4.676 1 97.44 180 ASN B N 1
ATOM 3587 C CA . ASN B 1 180 ? -25.594 -19.703 -3.414 1 97.44 180 ASN B CA 1
ATOM 3588 C C . ASN B 1 180 ? -26.953 -19.078 -3.639 1 97.44 180 ASN B C 1
ATOM 3590 O O . ASN B 1 180 ? -27.906 -19.344 -2.895 1 97.44 180 ASN B O 1
ATOM 3594 N N . ARG B 1 181 ? -27.062 -18.234 -4.66 1 97.44 181 ARG B N 1
ATOM 3595 C CA . ARG B 1 181 ? -28.297 -17.5 -4.902 1 97.44 181 ARG B CA 1
ATOM 3596 C C . ARG B 1 181 ? -29.25 -18.297 -5.785 1 97.44 181 ARG B C 1
ATOM 3598 O O . ARG B 1 181 ? -30.469 -18.156 -5.691 1 97.44 181 ARG B O 1
ATOM 3605 N N . THR B 1 182 ? -28.719 -19.188 -6.645 1 97.62 182 THR B N 1
ATOM 3606 C CA . THR B 1 182 ? -29.578 -19.828 -7.648 1 97.62 182 THR B CA 1
ATOM 3607 C C . THR B 1 182 ? -29.688 -21.328 -7.383 1 97.62 182 THR B C 1
ATOM 3609 O O . THR B 1 182 ? -30.578 -21.984 -7.922 1 97.62 182 THR B O 1
ATOM 3612 N N . GLY B 1 183 ? -28.656 -21.844 -6.684 1 97.25 183 GLY B N 1
ATOM 3613 C CA . GLY B 1 183 ? -28.594 -23.281 -6.492 1 97.25 183 GLY B CA 1
ATOM 3614 C C . GLY B 1 183 ? -27.859 -24 -7.613 1 97.25 183 GLY B C 1
ATOM 3615 O O . GLY B 1 183 ? -27.656 -25.219 -7.551 1 97.25 183 GLY B O 1
ATOM 3616 N N . GLU B 1 184 ? -27.453 -23.297 -8.602 1 96.69 184 GLU B N 1
ATOM 3617 C CA . GLU B 1 184 ? -26.75 -23.875 -9.75 1 96.69 184 GLU B CA 1
ATOM 3618 C C . GLU B 1 184 ? -25.234 -23.766 -9.586 1 96.69 184 GLU B C 1
ATOM 3620 O O . GLU B 1 184 ? -24.688 -22.656 -9.539 1 96.69 184 GLU B O 1
ATOM 3625 N N . THR B 1 185 ? -24.609 -24.922 -9.516 1 97 185 THR B N 1
ATOM 3626 C CA . THR B 1 185 ? -23.156 -24.938 -9.414 1 97 185 THR B CA 1
ATOM 3627 C C . THR B 1 185 ? -22.516 -24.984 -10.797 1 97 185 THR B C 1
ATOM 3629 O O . THR B 1 185 ? -22.547 -26.016 -11.477 1 97 185 THR B O 1
ATOM 3632 N N . VAL B 1 186 ? -22.016 -23.875 -11.234 1 96.62 186 VAL B N 1
ATOM 3633 C CA . VAL B 1 186 ? -21.391 -23.75 -12.547 1 96.62 186 VAL B CA 1
ATOM 3634 C C . VAL B 1 186 ? -20.047 -23.016 -12.406 1 96.62 186 VAL B C 1
ATOM 3636 O O . VAL B 1 186 ? -19.75 -22.453 -11.352 1 96.62 186 VAL B O 1
ATOM 3639 N N . GLU B 1 187 ? -19.234 -23.062 -13.43 1 96.5 187 GLU B N 1
ATOM 3640 C CA . GLU B 1 187 ? -17.984 -22.312 -13.469 1 96.5 187 GLU B CA 1
ATOM 3641 C C . GLU B 1 187 ? -18.25 -20.844 -13.773 1 96.5 187 GLU B C 1
ATOM 3643 O O . GLU B 1 187 ? -19.312 -20.484 -14.289 1 96.5 187 GLU B O 1
ATOM 3648 N N . ALA B 1 188 ? -17.266 -20.062 -13.477 1 96.5 188 ALA B N 1
ATOM 3649 C CA . ALA B 1 188 ? -17.391 -18.609 -13.68 1 96.5 188 ALA B CA 1
ATOM 3650 C C . ALA B 1 188 ? -17.719 -18.281 -15.133 1 96.5 188 ALA B C 1
ATOM 3652 O O . ALA B 1 188 ? -18.5 -17.391 -15.406 1 96.5 188 ALA B O 1
ATOM 3653 N N . THR B 1 189 ? -17.125 -19.016 -16.031 1 95.75 189 THR B N 1
ATOM 3654 C CA . THR B 1 189 ? -17.344 -18.766 -17.453 1 95.75 189 THR B CA 1
ATOM 3655 C C . THR B 1 189 ? -18.812 -18.875 -17.812 1 95.75 189 THR B C 1
ATOM 3657 O O . THR B 1 189 ? -19.328 -18.109 -18.641 1 95.75 189 THR B O 1
ATOM 3660 N N . GLU B 1 190 ? -19.453 -19.766 -17.172 1 97.38 190 GLU B N 1
ATOM 3661 C CA . GLU B 1 190 ? -20.875 -19.938 -17.391 1 97.38 190 GLU B CA 1
ATOM 3662 C C . GLU B 1 190 ? -21.672 -18.781 -16.781 1 97.38 190 GLU B C 1
ATOM 3664 O O . GLU B 1 190 ? -22.688 -18.344 -17.344 1 97.38 190 GLU B O 1
ATOM 3669 N N . VAL B 1 191 ? -21.266 -18.297 -15.664 1 97.94 191 VAL B N 1
ATOM 3670 C CA . VAL B 1 191 ? -21.938 -17.172 -15.031 1 97.94 191 VAL B CA 1
ATOM 3671 C C . VAL B 1 191 ? -21.875 -15.953 -15.945 1 97.94 191 VAL B C 1
ATOM 3673 O O . VAL B 1 191 ? -22.859 -15.234 -16.125 1 97.94 191 VAL B O 1
ATOM 3676 N N . TYR B 1 192 ? -20.703 -15.719 -16.547 1 96.62 192 TYR B N 1
ATOM 3677 C CA . TYR B 1 192 ? -20.562 -14.609 -17.484 1 96.62 192 TYR B CA 1
ATOM 3678 C C . TYR B 1 192 ? -21.5 -14.758 -18.672 1 96.62 192 TYR B C 1
ATOM 3680 O O . TYR B 1 192 ? -22.141 -13.789 -19.094 1 96.62 192 TYR B O 1
ATOM 3688 N N . LYS B 1 193 ? -21.562 -15.961 -19.156 1 96.94 193 LYS B N 1
ATOM 3689 C CA . LYS B 1 193 ? -22.453 -16.234 -20.281 1 96.94 193 LYS B CA 1
ATOM 3690 C C . LYS B 1 193 ? -23.906 -15.961 -19.906 1 96.94 193 LYS B C 1
ATOM 3692 O O . LYS B 1 193 ? -24.641 -15.367 -20.688 1 96.94 193 LYS B O 1
ATOM 3697 N N . GLN B 1 194 ? -24.312 -16.406 -18.766 1 97.75 194 GLN B N 1
ATOM 3698 C CA . GLN B 1 194 ? -25.688 -16.188 -18.281 1 97.75 194 GLN B CA 1
ATOM 3699 C C . GLN B 1 194 ? -25.984 -14.703 -18.125 1 97.75 194 GLN B C 1
ATOM 3701 O O . GLN B 1 194 ? -27.094 -14.258 -18.391 1 97.75 194 GLN B O 1
ATOM 3706 N N . ALA B 1 195 ? -25.016 -13.945 -17.672 1 97.81 195 ALA B N 1
ATOM 3707 C CA . ALA B 1 195 ? -25.188 -12.5 -17.562 1 97.81 195 ALA B CA 1
ATOM 3708 C C . ALA B 1 195 ? -25.438 -11.867 -18.922 1 97.81 195 ALA B C 1
ATOM 3710 O O . ALA B 1 195 ? -26.312 -11.023 -19.078 1 97.81 195 ALA B O 1
ATOM 3711 N N . GLU B 1 196 ? -24.688 -12.289 -19.859 1 96.5 196 GLU B N 1
ATOM 3712 C CA . GLU B 1 196 ? -24.844 -11.781 -21.234 1 96.5 196 GLU B CA 1
ATOM 3713 C C . GLU B 1 196 ? -26.219 -12.133 -21.797 1 96.5 196 GLU B C 1
ATOM 3715 O O . GLU B 1 196 ? -26.766 -11.398 -22.625 1 96.5 196 GLU B O 1
ATOM 3720 N N . GLN B 1 197 ? -26.703 -13.156 -21.359 1 97.81 197 GLN B N 1
ATOM 3721 C CA . GLN B 1 197 ? -27.984 -13.648 -21.844 1 97.81 197 GLN B CA 1
ATOM 3722 C C . GLN B 1 197 ? -29.141 -13.039 -21.062 1 97.81 197 GLN B C 1
ATOM 3724 O O . GLN B 1 197 ? -30.312 -13.352 -21.312 1 97.81 197 GLN B O 1
ATOM 3729 N N . GLY B 1 198 ? -28.797 -12.273 -20.016 1 97.75 198 GLY B N 1
ATOM 3730 C CA . GLY B 1 198 ? -29.844 -11.484 -19.359 1 97.75 198 GLY B CA 1
ATOM 3731 C C . GLY B 1 198 ? -30.281 -12.062 -18.031 1 97.75 198 GLY B C 1
ATOM 3732 O O . GLY B 1 198 ? -31.266 -11.602 -17.438 1 97.75 198 GLY B O 1
ATOM 3733 N N . ASP B 1 199 ? -29.625 -13.086 -17.547 1 97.94 199 ASP B N 1
ATOM 3734 C CA . ASP B 1 199 ? -29.938 -13.602 -16.219 1 97.94 199 ASP B CA 1
ATOM 3735 C C . ASP B 1 199 ? -29.688 -12.539 -15.156 1 97.94 199 ASP B C 1
ATOM 3737 O O . ASP B 1 199 ? -28.562 -12.055 -14.992 1 97.94 199 ASP B O 1
ATOM 3741 N N . ALA B 1 200 ? -30.688 -12.258 -14.391 1 98.25 200 ALA B N 1
ATOM 3742 C CA . ALA B 1 200 ? -30.641 -11.125 -13.469 1 98.25 200 ALA B CA 1
ATOM 3743 C C . ALA B 1 200 ? -29.609 -11.359 -12.359 1 98.25 200 ALA B C 1
ATOM 3745 O O . ALA B 1 200 ? -28.875 -10.445 -11.992 1 98.25 200 ALA B O 1
ATOM 3746 N N . VAL B 1 201 ? -29.625 -12.562 -11.867 1 98.25 201 VAL B N 1
ATOM 3747 C CA . VAL B 1 201 ? -28.703 -12.883 -10.781 1 98.25 201 VAL B CA 1
ATOM 3748 C C . VAL B 1 201 ? -27.266 -12.82 -11.289 1 98.25 201 VAL B C 1
ATOM 3750 O O . VAL B 1 201 ? -26.391 -12.25 -10.625 1 98.25 201 VAL B O 1
ATOM 3753 N N . ALA B 1 202 ? -27 -13.359 -12.453 1 98.44 202 ALA B N 1
ATOM 3754 C CA . ALA B 1 202 ? -25.672 -13.336 -13.055 1 98.44 202 ALA B CA 1
ATOM 3755 C C . ALA B 1 202 ? -25.203 -11.906 -13.305 1 98.44 202 ALA B C 1
ATOM 3757 O O . ALA B 1 202 ? -24.047 -11.555 -13.016 1 98.44 202 ALA B O 1
ATOM 3758 N N . ILE B 1 203 ? -26.109 -11.109 -13.797 1 98.31 203 ILE B N 1
ATOM 3759 C CA . ILE B 1 203 ? -25.797 -9.711 -14.078 1 98.31 203 ILE B CA 1
ATOM 3760 C C . ILE B 1 203 ? -25.391 -9.008 -12.789 1 98.31 203 ILE B C 1
ATOM 3762 O O . ILE B 1 203 ? -24.375 -8.305 -12.758 1 98.31 203 ILE B O 1
ATOM 3766 N N . GLU B 1 204 ? -26.094 -9.234 -11.75 1 97.94 204 GLU B N 1
ATOM 3767 C CA . GLU B 1 204 ? -25.812 -8.602 -10.461 1 97.94 204 GLU B CA 1
ATOM 3768 C C . GLU B 1 204 ? -24.484 -9.062 -9.898 1 97.94 204 GLU B C 1
ATOM 3770 O O . GLU B 1 204 ? -23.688 -8.25 -9.414 1 97.94 204 GLU B O 1
ATOM 3775 N N . GLU B 1 205 ? -24.234 -10.352 -9.992 1 97.69 205 GLU B N 1
ATOM 3776 C CA . GLU B 1 205 ? -23 -10.906 -9.414 1 97.69 205 GLU B CA 1
ATOM 3777 C C . GLU B 1 205 ? -21.781 -10.477 -10.211 1 97.69 205 GLU B C 1
ATOM 3779 O O . GLU B 1 205 ? -20.719 -10.227 -9.641 1 97.69 205 GLU B O 1
ATOM 3784 N N . VAL B 1 206 ? -21.938 -10.398 -11.484 1 97.75 206 VAL B N 1
ATOM 3785 C CA . VAL B 1 206 ? -20.828 -9.953 -12.328 1 97.75 206 VAL B CA 1
ATOM 3786 C C . VAL B 1 206 ? -20.547 -8.477 -12.07 1 97.75 206 VAL B C 1
ATOM 3788 O O . VAL B 1 206 ? -19.391 -8.07 -11.945 1 97.75 206 VAL B O 1
ATOM 3791 N N . ALA B 1 207 ? -21.578 -7.727 -11.938 1 96.81 207 ALA B N 1
ATOM 3792 C CA . ALA B 1 207 ? -21.406 -6.309 -11.625 1 96.81 207 ALA B CA 1
ATOM 3793 C C . ALA B 1 207 ? -20.719 -6.117 -10.281 1 96.81 207 ALA B C 1
ATOM 3795 O O . ALA B 1 207 ? -19.844 -5.266 -10.148 1 96.81 207 ALA B O 1
ATOM 3796 N N . TYR B 1 208 ? -21.125 -6.91 -9.359 1 95.88 208 TYR B N 1
ATOM 3797 C CA . TYR B 1 208 ? -20.531 -6.855 -8.031 1 95.88 208 TYR B CA 1
ATOM 3798 C C . TYR B 1 208 ? -19.047 -7.207 -8.086 1 95.88 208 TYR B C 1
ATOM 3800 O O . TYR B 1 208 ? -18.219 -6.539 -7.461 1 95.88 208 TYR B O 1
ATOM 3808 N N . GLN B 1 209 ? -18.703 -8.211 -8.82 1 96.94 209 GLN B N 1
ATOM 3809 C CA . GLN B 1 209 ? -17.312 -8.617 -8.977 1 96.94 209 GLN B CA 1
ATOM 3810 C C . GLN B 1 209 ? -16.469 -7.484 -9.57 1 96.94 209 GLN B C 1
ATOM 3812 O O . GLN B 1 209 ? -15.422 -7.133 -9.023 1 96.94 209 GLN B O 1
ATOM 3817 N N . PHE B 1 210 ? -16.938 -6.914 -10.625 1 97.06 210 PHE B N 1
ATOM 3818 C CA . PHE B 1 210 ? -16.156 -5.902 -11.336 1 97.06 210 PHE B CA 1
ATOM 3819 C C . PHE B 1 210 ? -16.062 -4.625 -10.516 1 97.06 210 PHE B C 1
ATOM 3821 O O . PHE B 1 210 ? -15.023 -3.959 -10.516 1 97.06 210 PHE B O 1
ATOM 3828 N N . GLU B 1 211 ? -17.094 -4.312 -9.836 1 95.31 211 GLU B N 1
ATOM 3829 C CA . GLU B 1 211 ? -17.016 -3.16 -8.945 1 95.31 211 GLU B CA 1
ATOM 3830 C C . GLU B 1 211 ? -15.969 -3.383 -7.855 1 95.31 211 GLU B C 1
ATOM 3832 O O . GLU B 1 211 ? -15.195 -2.479 -7.527 1 95.31 211 GLU B O 1
ATOM 3837 N N . SER B 1 212 ? -16.016 -4.562 -7.328 1 95.75 212 SER B N 1
ATOM 3838 C CA . SER B 1 212 ? -15.031 -4.918 -6.305 1 95.75 212 SER B CA 1
ATOM 3839 C C . SER B 1 212 ? -13.609 -4.828 -6.848 1 95.75 212 SER B C 1
ATOM 3841 O O . SER B 1 212 ? -12.734 -4.246 -6.207 1 95.75 212 SER B O 1
ATOM 3843 N N . LEU B 1 213 ? -13.422 -5.363 -8 1 97 213 LEU B N 1
ATOM 3844 C CA . LEU B 1 213 ? -12.109 -5.305 -8.641 1 97 213 LEU B CA 1
ATOM 3845 C C . LEU B 1 213 ? -11.68 -3.861 -8.859 1 97 213 LEU B C 1
ATOM 3847 O O . LEU B 1 213 ? -10.539 -3.498 -8.555 1 97 213 LEU B O 1
ATOM 3851 N N . ALA B 1 214 ? -12.578 -3.082 -9.328 1 95.12 214 ALA B N 1
ATOM 3852 C CA . ALA B 1 214 ? -12.289 -1.674 -9.578 1 95.12 214 ALA B CA 1
ATOM 3853 C C . ALA B 1 214 ? -11.938 -0.944 -8.289 1 95.12 214 ALA B C 1
ATOM 3855 O O . ALA B 1 214 ? -10.984 -0.162 -8.25 1 95.12 214 ALA B O 1
ATOM 3856 N N . ARG B 1 215 ? -12.664 -1.185 -7.242 1 94.69 215 ARG B N 1
ATOM 3857 C CA . ARG B 1 215 ? -12.414 -0.55 -5.949 1 94.69 215 ARG B CA 1
ATOM 3858 C C . ARG B 1 215 ? -11.031 -0.909 -5.422 1 94.69 215 ARG B C 1
ATOM 3860 O O . ARG B 1 215 ? -10.305 -0.041 -4.938 1 94.69 215 ARG B O 1
ATOM 3867 N N . GLY B 1 216 ? -10.711 -2.184 -5.488 1 96.06 216 GLY B N 1
ATOM 3868 C CA . GLY B 1 216 ? -9.398 -2.615 -5.035 1 96.06 216 GLY B CA 1
ATOM 3869 C C . GLY B 1 216 ? -8.266 -1.969 -5.801 1 96.06 216 GLY B C 1
ATOM 3870 O O . GLY B 1 216 ? -7.301 -1.483 -5.203 1 96.06 216 GLY B O 1
ATOM 3871 N N . LEU B 1 217 ? -8.414 -1.945 -7.102 1 96.5 217 LEU B N 1
ATOM 3872 C CA . LEU B 1 217 ? -7.387 -1.348 -7.949 1 96.5 217 LEU B CA 1
ATOM 3873 C C . LEU B 1 217 ? -7.289 0.155 -7.707 1 96.5 217 LEU B C 1
ATOM 3875 O O . LEU B 1 217 ? -6.191 0.715 -7.688 1 96.5 217 LEU B O 1
ATOM 3879 N N . TYR B 1 218 ? -8.414 0.771 -7.562 1 94.62 218 TYR B N 1
ATOM 3880 C CA . TYR B 1 218 ? -8.461 2.189 -7.223 1 94.62 218 TYR B CA 1
ATOM 3881 C C . TYR B 1 218 ? -7.715 2.461 -5.922 1 94.62 218 TYR B C 1
ATOM 3883 O O . TYR B 1 218 ? -6.883 3.367 -5.859 1 94.62 218 TYR B O 1
ATOM 3891 N N . ASN B 1 219 ? -7.953 1.682 -4.926 1 94.81 219 ASN B N 1
ATOM 3892 C CA . ASN B 1 219 ? -7.297 1.849 -3.633 1 94.81 219 ASN B CA 1
ATOM 3893 C C . ASN B 1 219 ? -5.785 1.668 -3.742 1 94.81 219 ASN B C 1
ATOM 3895 O O . ASN B 1 219 ? -5.02 2.48 -3.221 1 94.81 219 ASN B O 1
ATOM 3899 N N . LEU B 1 220 ? -5.352 0.662 -4.449 1 96 220 LEU B N 1
ATOM 3900 C CA . LEU B 1 220 ? -3.928 0.383 -4.598 1 96 220 LEU B CA 1
ATOM 3901 C C . LEU B 1 220 ? -3.223 1.521 -5.328 1 96 220 LEU B C 1
ATOM 3903 O O . LEU B 1 220 ? -2.055 1.809 -5.055 1 96 220 LEU B O 1
ATOM 3907 N N . THR B 1 221 ? -3.951 2.209 -6.223 1 94.25 221 THR B N 1
ATOM 3908 C CA . THR B 1 221 ? -3.404 3.33 -6.98 1 94.25 221 THR B CA 1
ATOM 3909 C C . THR B 1 221 ? -3.016 4.473 -6.047 1 94.25 221 THR B C 1
ATOM 3911 O O . THR B 1 221 ? -1.949 5.07 -6.203 1 94.25 221 THR B O 1
ATOM 3914 N N . PHE B 1 222 ? -3.793 4.688 -5.027 1 91.5 222 PHE B N 1
ATOM 3915 C CA . PHE B 1 222 ? -3.537 5.82 -4.145 1 91.5 222 PHE B CA 1
ATOM 3916 C C . PHE B 1 222 ? -2.639 5.41 -2.984 1 91.5 222 PHE B C 1
ATOM 3918 O O . PHE B 1 222 ? -1.879 6.227 -2.461 1 91.5 222 PHE B O 1
ATOM 3925 N N . VAL B 1 223 ? -2.693 4.172 -2.664 1 93.44 223 VAL B N 1
ATOM 3926 C CA . VAL B 1 223 ? -1.896 3.703 -1.535 1 93.44 223 VAL B CA 1
ATOM 3927 C C . VAL B 1 223 ? -0.424 3.629 -1.938 1 93.44 223 VAL B C 1
ATOM 3929 O O . VAL B 1 223 ? 0.443 4.168 -1.247 1 93.44 223 VAL B O 1
ATOM 3932 N N . PHE B 1 224 ? -0.182 3.115 -3.166 1 93.88 224 PHE B N 1
ATOM 3933 C CA . PHE B 1 224 ? 1.201 2.855 -3.549 1 93.88 224 PHE B CA 1
ATOM 3934 C C . PHE B 1 224 ? 1.628 3.77 -4.691 1 93.88 224 PHE B C 1
ATOM 3936 O O . PHE B 1 224 ? 2.818 4.039 -4.867 1 93.88 224 PHE B O 1
ATOM 3943 N N . ASP B 1 225 ? 0.72 4.141 -5.539 1 95.06 225 ASP B N 1
ATOM 3944 C CA . ASP B 1 225 ? 1.022 4.922 -6.738 1 95.06 225 ASP B CA 1
ATOM 3945 C C . ASP B 1 225 ? 2.146 4.273 -7.543 1 95.06 225 ASP B C 1
ATOM 3947 O O . ASP B 1 225 ? 3.166 4.91 -7.82 1 95.06 225 ASP B O 1
ATOM 3951 N N . PRO B 1 226 ? 1.942 3.01 -7.93 1 95.81 226 PRO B N 1
ATOM 3952 C CA . PRO B 1 226 ? 2.977 2.316 -8.703 1 95.81 226 PRO B CA 1
ATOM 3953 C C . PRO B 1 226 ? 3.055 2.801 -10.148 1 95.81 226 PRO B C 1
ATOM 3955 O O . PRO B 1 226 ? 2.088 3.361 -10.664 1 95.81 226 PRO B O 1
ATOM 3958 N N . GLU B 1 227 ? 4.16 2.562 -10.773 1 96.94 227 GLU B N 1
ATOM 3959 C CA . GLU B 1 227 ? 4.285 2.875 -12.188 1 96.94 227 GLU B CA 1
ATOM 3960 C C . GLU B 1 227 ? 3.414 1.952 -13.039 1 96.94 227 GLU B C 1
ATOM 3962 O O . GLU B 1 227 ? 2.857 2.375 -14.055 1 96.94 227 GLU B O 1
ATOM 3967 N N . ILE B 1 228 ? 3.293 0.715 -12.523 1 97.5 228 ILE B N 1
ATOM 3968 C CA . ILE B 1 228 ? 2.508 -0.264 -13.266 1 97.5 228 ILE B CA 1
ATOM 3969 C C . ILE B 1 228 ? 1.775 -1.186 -12.297 1 97.5 228 ILE B C 1
ATOM 3971 O O . ILE B 1 228 ? 2.324 -1.564 -11.258 1 97.5 228 ILE B O 1
ATOM 3975 N N . ILE B 1 229 ? 0.555 -1.506 -12.641 1 98 229 ILE B N 1
ATOM 3976 C CA . ILE B 1 229 ? -0.167 -2.615 -12.031 1 98 229 ILE B CA 1
ATOM 3977 C C . ILE B 1 229 ? -0.346 -3.74 -13.047 1 98 229 ILE B C 1
ATOM 3979 O O . ILE B 1 229 ? -1.134 -3.613 -13.984 1 98 229 ILE B O 1
ATOM 3983 N N . ALA B 1 230 ? 0.42 -4.82 -12.859 1 97.94 230 ALA B N 1
ATOM 3984 C CA . ALA B 1 230 ? 0.318 -5.992 -13.719 1 97.94 230 ALA B CA 1
ATOM 3985 C C . ALA B 1 230 ? -0.787 -6.934 -13.242 1 97.94 230 ALA B C 1
ATOM 3987 O O . ALA B 1 230 ? -0.841 -7.289 -12.07 1 97.94 230 ALA B O 1
ATOM 3988 N N . ILE B 1 231 ? -1.685 -7.277 -14.148 1 97.88 231 ILE B N 1
ATOM 3989 C CA . ILE B 1 231 ? -2.789 -8.18 -13.836 1 97.88 231 ILE B CA 1
ATOM 3990 C C . ILE B 1 231 ? -2.484 -9.578 -14.367 1 97.88 231 ILE B C 1
ATOM 3992 O O . ILE B 1 231 ? -2.309 -9.766 -15.57 1 97.88 231 ILE B O 1
ATOM 3996 N N . GLY B 1 232 ? -2.383 -10.5 -13.414 1 96.19 232 GLY B N 1
ATOM 3997 C CA . GLY B 1 232 ? -2.135 -11.883 -13.781 1 96.19 232 GLY B CA 1
ATOM 3998 C C . GLY B 1 232 ? -3.217 -12.836 -13.305 1 96.19 232 GLY B C 1
ATOM 3999 O O . GLY B 1 232 ? -4.301 -12.398 -12.914 1 96.19 232 GLY B O 1
ATOM 4000 N N . GLY B 1 233 ? -2.934 -14.156 -13.469 1 92.38 233 GLY B N 1
ATOM 4001 C CA . GLY B 1 233 ? -3.906 -15.188 -13.117 1 92.38 233 GLY B CA 1
ATOM 4002 C C . GLY B 1 233 ? -4.812 -15.562 -14.273 1 92.38 233 GLY B C 1
ATOM 4003 O O . GLY B 1 233 ? -4.824 -14.891 -15.305 1 92.38 233 GLY B O 1
ATOM 4004 N N . GLY B 1 234 ? -5.508 -16.625 -14.086 1 88.88 234 GLY B N 1
ATOM 4005 C CA . GLY B 1 234 ? -6.371 -17.125 -15.148 1 88.88 234 GLY B CA 1
ATOM 4006 C C . GLY B 1 234 ? -7.379 -16.094 -15.625 1 88.88 234 GLY B C 1
ATOM 4007 O O . GLY B 1 234 ? -7.727 -16.062 -16.812 1 88.88 234 GLY B O 1
ATOM 4008 N N . PHE B 1 235 ? -7.816 -15.219 -14.797 1 91.12 235 PHE B N 1
ATOM 4009 C CA . PHE B 1 235 ? -8.828 -14.219 -15.117 1 91.12 235 PHE B CA 1
ATOM 4010 C C . PHE B 1 235 ? -8.273 -13.195 -16.109 1 91.12 235 PHE B C 1
ATOM 4012 O O . PHE B 1 235 ? -9.039 -12.555 -16.828 1 91.12 235 PHE B O 1
ATOM 4019 N N . SER B 1 236 ? -6.973 -13.039 -16.094 1 91.5 236 SER B N 1
ATOM 4020 C CA . SER B 1 236 ? -6.34 -12.047 -16.953 1 91.5 236 SER B CA 1
ATOM 4021 C C . SER B 1 236 ? -6.477 -12.422 -18.422 1 91.5 236 SER B C 1
ATOM 4023 O O . SER B 1 236 ? -6.219 -11.602 -19.312 1 91.5 236 SER B O 1
ATOM 4025 N N . ASN B 1 237 ? -6.918 -13.664 -18.672 1 87.94 237 ASN B N 1
ATOM 4026 C CA . ASN B 1 237 ? -7.109 -14.133 -20.047 1 87.94 237 ASN B CA 1
ATOM 4027 C C . ASN B 1 237 ? -8.453 -13.68 -20.609 1 87.94 237 ASN B C 1
ATOM 4029 O O . ASN B 1 237 ? -8.727 -13.852 -21.797 1 87.94 237 ASN B O 1
ATOM 4033 N N . LYS B 1 238 ? -9.297 -13.164 -19.781 1 87.62 238 LYS B N 1
ATOM 4034 C CA . LYS B 1 238 ? -10.57 -12.641 -20.266 1 87.62 238 LYS B CA 1
ATOM 4035 C C . LYS B 1 238 ? -10.367 -11.539 -21.297 1 87.62 238 LYS B C 1
ATOM 4037 O O . LYS B 1 238 ? -9.617 -10.586 -21.062 1 87.62 238 LYS B O 1
ATOM 4042 N N . PRO B 1 239 ? -11.109 -11.727 -22.391 1 88.25 239 PRO B N 1
ATOM 4043 C CA . PRO B 1 239 ? -10.992 -10.68 -23.406 1 88.25 239 PRO B CA 1
ATOM 4044 C C . PRO B 1 239 ? -11.445 -9.312 -22.906 1 88.25 239 PRO B C 1
ATOM 4046 O O . PRO B 1 239 ? -12.398 -9.227 -22.125 1 88.25 239 PRO B O 1
ATOM 4049 N N . ASP B 1 240 ? -10.773 -8.281 -23.156 1 92.88 240 ASP B N 1
ATOM 4050 C CA . ASP B 1 240 ? -11.117 -6.891 -22.875 1 92.88 240 ASP B CA 1
ATOM 4051 C C . ASP B 1 240 ? -11.125 -6.613 -21.375 1 92.88 240 ASP B C 1
ATOM 4053 O O . ASP B 1 240 ? -11.852 -5.738 -20.906 1 92.88 240 ASP B O 1
ATOM 4057 N N . LEU B 1 241 ? -10.492 -7.453 -20.641 1 95 241 LEU B N 1
ATOM 4058 C CA . LEU B 1 241 ? -10.484 -7.32 -19.188 1 95 241 LEU B CA 1
ATOM 4059 C C . LEU B 1 241 ? -10.039 -5.918 -18.781 1 95 241 LEU B C 1
ATOM 4061 O O . LEU B 1 241 ? -10.727 -5.254 -18 1 95 241 LEU B O 1
ATOM 4065 N N . ILE B 1 242 ? -8.945 -5.445 -19.359 1 97.06 242 ILE B N 1
ATOM 4066 C CA . ILE B 1 242 ? -8.359 -4.168 -18.969 1 97.06 242 ILE B CA 1
ATOM 4067 C C . ILE B 1 242 ? -9.344 -3.037 -19.266 1 97.06 242 ILE B C 1
ATOM 4069 O O . ILE B 1 242 ? -9.578 -2.166 -18.422 1 97.06 242 ILE B O 1
ATOM 4073 N N . ASP B 1 243 ? -9.93 -3.102 -20.438 1 96.94 243 ASP B N 1
ATOM 4074 C CA . ASP B 1 243 ? -10.906 -2.084 -20.797 1 96.94 243 ASP B CA 1
ATOM 4075 C C . ASP B 1 243 ? -12.102 -2.104 -19.844 1 96.94 243 ASP B C 1
ATOM 4077 O O . ASP B 1 243 ? -12.586 -1.051 -19.422 1 96.94 243 ASP B O 1
ATOM 4081 N N . SER B 1 244 ? -12.539 -3.297 -19.547 1 96.31 244 SER B N 1
ATOM 4082 C CA . SER B 1 244 ? -13.672 -3.445 -18.641 1 96.31 244 SER B CA 1
ATOM 4083 C C . SER B 1 244 ? -13.352 -2.896 -17.25 1 96.31 244 SER B C 1
ATOM 4085 O O . SER B 1 244 ? -14.211 -2.291 -16.609 1 96.31 244 SER B O 1
ATOM 4087 N N . LEU B 1 245 ? -12.125 -3.113 -16.844 1 97.25 245 LEU B N 1
ATOM 4088 C CA . LEU B 1 245 ? -11.695 -2.605 -15.547 1 97.25 245 LEU B CA 1
ATOM 4089 C C . LEU B 1 245 ? -11.648 -1.08 -15.555 1 97.25 245 LEU B C 1
ATOM 4091 O O . LEU B 1 245 ? -12.125 -0.439 -14.609 1 97.25 245 LEU B O 1
ATOM 4095 N N . TYR B 1 246 ? -11.125 -0.482 -16.641 1 96.75 246 TYR B N 1
ATOM 4096 C CA . TYR B 1 246 ? -11.094 0.972 -16.75 1 96.75 246 TYR B CA 1
ATOM 4097 C C . TYR B 1 246 ? -12.508 1.547 -16.734 1 96.75 246 TYR B C 1
ATOM 4099 O O . TYR B 1 246 ? -12.789 2.5 -16 1 96.75 246 TYR B O 1
ATOM 4107 N N . ASP B 1 247 ? -13.336 0.917 -17.484 1 96.56 247 ASP B N 1
ATOM 4108 C CA . ASP B 1 247 ? -14.711 1.389 -17.578 1 96.56 247 ASP B CA 1
ATOM 4109 C C . ASP B 1 247 ? -15.383 1.374 -16.203 1 96.56 247 ASP B C 1
ATOM 4111 O O . ASP B 1 247 ? -16.047 2.34 -15.828 1 96.56 247 ASP B O 1
ATOM 4115 N N . THR B 1 248 ? -15.227 0.276 -15.531 1 95.94 248 THR B N 1
ATOM 4116 C CA . THR B 1 248 ? -15.836 0.137 -14.219 1 95.94 248 THR B CA 1
ATOM 4117 C C . THR B 1 248 ? -15.25 1.152 -13.242 1 95.94 248 THR B C 1
ATOM 4119 O O . THR B 1 248 ? -15.984 1.729 -12.43 1 95.94 248 THR B O 1
ATOM 4122 N N . MET B 1 249 ? -13.938 1.386 -13.25 1 94.44 249 MET B N 1
ATOM 4123 C CA . MET B 1 249 ? -13.297 2.361 -12.375 1 94.44 249 MET B CA 1
ATOM 4124 C C . MET B 1 249 ? -13.82 3.768 -12.656 1 94.44 249 MET B C 1
ATOM 4126 O O . MET B 1 249 ? -14.117 4.52 -11.727 1 94.44 249 MET B O 1
ATOM 4130 N N . TYR B 1 250 ? -13.945 4.105 -13.898 1 94.12 250 TYR B N 1
ATOM 4131 C CA . TYR B 1 250 ? -14.422 5.438 -14.25 1 94.12 250 TYR B CA 1
ATOM 4132 C C . TYR B 1 250 ? -15.891 5.609 -13.883 1 94.12 250 TYR B C 1
ATOM 4134 O O . TYR B 1 250 ? -16.312 6.691 -13.469 1 94.12 250 TYR B O 1
ATOM 4142 N N . ASP B 1 251 ? -16.625 4.551 -14.047 1 94.19 251 ASP B N 1
ATOM 4143 C CA . ASP B 1 251 ? -18.016 4.574 -13.586 1 94.19 251 ASP B CA 1
ATOM 4144 C C . ASP B 1 251 ? -18.094 4.848 -12.086 1 94.19 251 ASP B C 1
ATOM 4146 O O . ASP B 1 251 ? -18.938 5.621 -11.633 1 94.19 251 ASP B O 1
ATOM 4150 N N . LEU B 1 252 ? -17.25 4.164 -11.367 1 89.5 252 LEU B N 1
ATOM 4151 C CA . LEU B 1 252 ? -17.188 4.359 -9.922 1 89.5 252 LEU B CA 1
ATOM 4152 C C . LEU B 1 252 ? -16.859 5.809 -9.586 1 89.5 252 LEU B C 1
ATOM 4154 O O . LEU B 1 252 ? -17.5 6.406 -8.711 1 89.5 252 LEU B O 1
ATOM 4158 N N . VAL B 1 253 ? -15.836 6.359 -10.242 1 90.5 253 VAL B N 1
ATOM 4159 C CA . VAL B 1 253 ? -15.375 7.723 -10.016 1 90.5 253 VAL B CA 1
ATOM 4160 C C . VAL B 1 253 ? -16.516 8.703 -10.312 1 90.5 253 VAL B C 1
ATOM 4162 O O . VAL B 1 253 ? -16.734 9.641 -9.539 1 90.5 253 VAL B O 1
ATOM 4165 N N . ASP B 1 254 ? -17.219 8.422 -11.352 1 92 254 ASP B N 1
ATOM 4166 C CA . ASP B 1 254 ? -18.312 9.289 -11.742 1 92 254 ASP B CA 1
ATOM 4167 C C . ASP B 1 254 ? -19.484 9.18 -10.75 1 92 254 ASP B C 1
ATOM 4169 O O . ASP B 1 254 ? -20.016 10.195 -10.305 1 92 254 ASP B O 1
ATOM 4173 N N . ARG B 1 255 ? -19.812 7.988 -10.422 1 90.88 255 ARG B N 1
ATOM 4174 C CA . ARG B 1 255 ? -20.953 7.711 -9.562 1 90.88 255 ARG B CA 1
ATOM 4175 C C . ARG B 1 255 ? -20.781 8.344 -8.188 1 90.88 255 ARG B C 1
ATOM 4177 O O . ARG B 1 255 ? -21.734 8.828 -7.59 1 90.88 255 ARG B O 1
ATOM 4184 N N . TYR B 1 256 ? -19.547 8.352 -7.734 1 87.75 256 TYR B N 1
ATOM 4185 C CA . TYR B 1 256 ? -19.312 8.789 -6.363 1 87.75 256 TYR B CA 1
ATOM 4186 C C . TYR B 1 256 ? -18.562 10.117 -6.336 1 87.75 256 TYR B C 1
ATOM 4188 O O . TYR B 1 256 ? -18.094 10.555 -5.277 1 87.75 256 TYR B O 1
ATOM 4196 N N . ASN B 1 257 ? -18.312 10.781 -7.484 1 86.62 257 ASN B N 1
ATOM 4197 C CA . ASN B 1 257 ? -17.656 12.078 -7.613 1 86.62 257 ASN B CA 1
ATOM 4198 C C . ASN B 1 257 ? -16.281 12.062 -6.953 1 86.62 257 ASN B C 1
ATOM 4200 O O . ASN B 1 257 ? -15.969 12.93 -6.129 1 86.62 257 ASN B O 1
ATOM 4204 N N . LEU B 1 258 ? -15.609 11.055 -7.297 1 84.75 258 LEU B N 1
ATOM 4205 C CA . LEU B 1 258 ? -14.266 10.883 -6.754 1 84.75 258 LEU B CA 1
ATOM 4206 C C . LEU B 1 258 ? -13.234 11.602 -7.613 1 84.75 258 LEU B C 1
ATOM 4208 O O . LEU B 1 258 ? -13.523 12 -8.742 1 84.75 258 LEU B O 1
ATOM 4212 N N . LEU B 1 259 ? -12.07 11.883 -6.969 1 78.25 259 LEU B N 1
ATOM 4213 C CA . LEU B 1 259 ? -10.922 12.43 -7.691 1 78.25 259 LEU B CA 1
ATOM 4214 C C . LEU B 1 259 ? -10.031 11.312 -8.219 1 78.25 259 LEU B C 1
ATOM 4216 O O . LEU B 1 259 ? -9.75 10.352 -7.496 1 78.25 259 LEU B O 1
ATOM 4220 N N . PHE B 1 260 ? -9.773 11.328 -9.484 1 78.31 260 PHE B N 1
ATOM 4221 C CA . PHE B 1 260 ? -8.859 10.398 -10.133 1 78.31 260 PHE B CA 1
ATOM 4222 C C . PHE B 1 260 ? -7.875 11.148 -11.031 1 78.31 260 PHE B C 1
ATOM 4224 O O . PHE B 1 260 ? -8.047 11.195 -12.25 1 78.31 260 PHE B O 1
ATOM 4231 N N . PRO B 1 261 ? -6.879 11.688 -10.391 1 72.19 261 PRO B N 1
ATOM 4232 C CA . PRO B 1 261 ? -6.035 12.664 -11.086 1 72.19 261 PRO B CA 1
ATOM 4233 C C . PRO B 1 261 ? -5.266 12.047 -12.25 1 72.19 261 PRO B C 1
ATOM 4235 O O . PRO B 1 261 ? -4.77 12.766 -13.125 1 72.19 261 PRO B O 1
ATOM 4238 N N . TYR B 1 262 ? -5.129 10.773 -12.273 1 82.19 262 TYR B N 1
ATOM 4239 C CA . TYR B 1 262 ? -4.445 10.109 -13.375 1 82.19 262 TYR B CA 1
ATOM 4240 C C . TYR B 1 262 ? -4.992 8.703 -13.586 1 82.19 262 TYR B C 1
ATOM 4242 O O . TYR B 1 262 ? -5.551 8.102 -12.672 1 82.19 262 TYR B O 1
ATOM 4250 N N . ARG B 1 263 ? -4.832 8.227 -14.75 1 88.94 263 ARG B N 1
ATOM 4251 C CA . ARG B 1 263 ? -5.191 6.855 -15.094 1 88.94 263 ARG B CA 1
ATOM 4252 C C . ARG B 1 263 ? -4.074 5.891 -14.711 1 88.94 263 ARG B C 1
ATOM 4254 O O . ARG B 1 263 ? -2.951 6 -15.203 1 88.94 263 ARG B O 1
ATOM 4261 N N . PRO B 1 264 ? -4.414 4.914 -13.797 1 94.25 264 PRO B N 1
ATOM 4262 C CA . PRO B 1 264 ? -3.363 3.945 -13.477 1 94.25 264 PRO B CA 1
ATOM 4263 C C . PRO B 1 264 ? -2.939 3.117 -14.688 1 94.25 264 PRO B C 1
ATOM 4265 O O . PRO B 1 264 ? -3.744 2.881 -15.594 1 94.25 264 PRO B O 1
ATOM 4268 N N . ASN B 1 265 ? -1.721 2.748 -14.766 1 96.88 265 ASN B N 1
ATOM 4269 C CA . ASN B 1 265 ? -1.197 1.916 -15.844 1 96.88 265 ASN B CA 1
ATOM 4270 C C . ASN B 1 265 ? -1.446 0.434 -15.578 1 96.88 265 ASN B C 1
ATOM 4272 O O . ASN B 1 265 ? -0.623 -0.236 -14.953 1 96.88 265 ASN B O 1
ATOM 4276 N N . LEU B 1 266 ? -2.588 -0.058 -16.062 1 97.5 266 LEU B N 1
ATOM 4277 C CA . LEU B 1 266 ? -2.938 -1.47 -15.953 1 97.5 266 LEU B CA 1
ATOM 4278 C C . LEU B 1 266 ? -2.463 -2.242 -17.172 1 97.5 266 LEU B C 1
ATOM 4280 O O . LEU B 1 266 ? -2.717 -1.831 -18.312 1 97.5 266 LEU B O 1
ATOM 4284 N N . GLN B 1 267 ? -1.775 -3.35 -16.906 1 96.75 267 GLN B N 1
ATOM 4285 C CA . GLN B 1 267 ? -1.341 -4.215 -18 1 96.75 267 GLN B CA 1
ATOM 4286 C C . GLN B 1 267 ? -1.526 -5.684 -17.641 1 96.75 267 GLN B C 1
ATOM 4288 O O . GLN B 1 267 ? -1.287 -6.09 -16.5 1 96.75 267 GLN B O 1
ATOM 4293 N N . THR B 1 268 ? -1.902 -6.477 -18.656 1 96.81 268 THR B N 1
ATOM 4294 C CA . THR B 1 268 ? -1.928 -7.918 -18.438 1 96.81 268 THR B CA 1
ATOM 4295 C C . THR B 1 268 ? -0.512 -8.492 -18.438 1 96.81 268 THR B C 1
ATOM 4297 O O . THR B 1 268 ? 0.329 -8.078 -19.25 1 96.81 268 THR B O 1
ATOM 4300 N N . CYS B 1 269 ? -0.277 -9.406 -17.594 1 96.44 269 CYS B N 1
ATOM 4301 C CA . CYS B 1 269 ? 1.034 -10.039 -17.484 1 96.44 269 CYS B CA 1
ATOM 4302 C C . CYS B 1 269 ? 1.459 -10.641 -18.812 1 96.44 269 CYS B C 1
ATOM 4304 O O . CYS B 1 269 ? 0.621 -11.125 -19.578 1 96.44 269 CYS B O 1
ATOM 4306 N N . HIS B 1 270 ? 2.711 -10.648 -19.031 1 94.5 270 HIS B N 1
ATOM 4307 C CA . HIS B 1 270 ? 3.316 -11.125 -20.266 1 94.5 270 HIS B CA 1
ATOM 4308 C C . HIS B 1 270 ? 3.52 -12.641 -20.234 1 94.5 270 HIS B C 1
ATOM 4310 O O . HIS B 1 270 ? 3.145 -13.344 -21.172 1 94.5 270 HIS B O 1
ATOM 4316 N N . PHE B 1 271 ? 4.062 -13.242 -19.172 1 91.25 271 PHE B N 1
ATOM 4317 C CA . PHE B 1 271 ? 4.582 -14.602 -19.141 1 91.25 271 PHE B CA 1
ATOM 4318 C C . PHE B 1 271 ? 3.48 -15.594 -18.797 1 91.25 271 PHE B C 1
ATOM 4320 O O . PHE B 1 271 ? 3.604 -16.797 -19.094 1 91.25 271 PHE B O 1
ATOM 4327 N N . LYS B 1 272 ? 2.387 -15.164 -18.172 1 87.5 272 LYS B N 1
ATOM 4328 C CA . LYS B 1 272 ? 1.24 -16 -17.828 1 87.5 272 LYS B CA 1
ATOM 4329 C C . LYS B 1 272 ? 1.678 -17.25 -17.062 1 87.5 272 LYS B C 1
ATOM 4331 O O . LYS B 1 272 ? 2.332 -17.141 -16.016 1 87.5 272 LYS B O 1
ATOM 4336 N N . ASN B 1 273 ? 1.61 -18.438 -17.688 1 83.12 273 ASN B N 1
ATOM 4337 C CA . ASN B 1 273 ? 1.791 -19.703 -17 1 83.12 273 ASN B CA 1
ATOM 4338 C C . ASN B 1 273 ? 3.262 -19.953 -16.672 1 83.12 273 ASN B C 1
ATOM 4340 O O . ASN B 1 273 ? 3.578 -20.781 -15.812 1 83.12 273 ASN B O 1
ATOM 4344 N N . ASP B 1 274 ? 4.137 -19.297 -17.281 1 90.06 274 ASP B N 1
ATOM 4345 C CA . ASP B 1 274 ? 5.562 -19.547 -17.094 1 90.06 274 ASP B CA 1
ATOM 4346 C C . ASP B 1 274 ? 6.168 -18.547 -16.094 1 90.06 274 ASP B C 1
ATOM 4348 O O . ASP B 1 274 ? 7.336 -18.672 -15.719 1 90.06 274 ASP B O 1
ATOM 4352 N N . ALA B 1 275 ? 5.398 -17.641 -15.625 1 94.12 275 ALA B N 1
ATOM 4353 C CA . ALA B 1 275 ? 5.914 -16.531 -14.828 1 94.12 275 ALA B CA 1
ATOM 4354 C C . ALA B 1 275 ? 6.621 -17.031 -13.578 1 94.12 275 ALA B C 1
ATOM 4356 O O . ALA B 1 275 ? 7.715 -16.578 -13.242 1 94.12 275 ALA B O 1
ATOM 4357 N N . ASN B 1 276 ? 6.008 -18 -12.953 1 96.56 276 ASN B N 1
ATOM 4358 C CA . ASN B 1 276 ? 6.523 -18.469 -11.672 1 96.56 276 ASN B CA 1
ATOM 4359 C C . ASN B 1 276 ? 7.914 -19.078 -11.812 1 96.56 276 ASN B C 1
ATOM 4361 O O . ASN B 1 276 ? 8.812 -18.797 -11.023 1 96.56 276 ASN B O 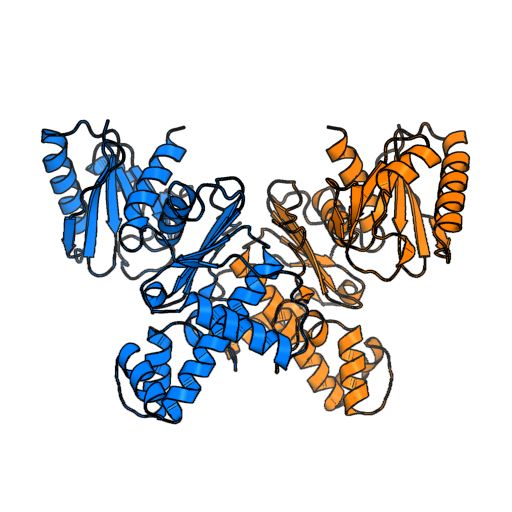1
ATOM 4365 N N . LEU B 1 277 ? 8.133 -19.891 -12.883 1 97.19 277 LEU B N 1
ATOM 4366 C CA . LEU B 1 277 ? 9.43 -20.5 -13.125 1 97.19 277 LEU B CA 1
ATOM 4367 C C . LEU B 1 277 ? 10.484 -19.453 -13.445 1 97.19 277 LEU B C 1
ATOM 4369 O O . LEU B 1 277 ? 11.578 -19.469 -12.883 1 97.19 277 LEU B O 1
ATOM 4373 N N . ILE B 1 278 ? 10.125 -18.594 -14.289 1 96.44 278 ILE B N 1
ATOM 4374 C CA . ILE B 1 278 ? 11.039 -17.547 -14.727 1 96.44 278 ILE B CA 1
ATOM 4375 C C . ILE B 1 278 ? 11.391 -16.656 -13.539 1 96.44 278 ILE B C 1
ATOM 4377 O O . ILE B 1 278 ? 12.555 -16.281 -13.359 1 96.44 278 ILE B O 1
ATOM 4381 N N . GLY B 1 279 ? 10.359 -16.328 -12.773 1 97.38 279 GLY B N 1
ATOM 4382 C CA . GLY B 1 279 ? 10.586 -15.516 -11.594 1 97.38 279 GLY B CA 1
ATOM 4383 C C . GLY B 1 279 ? 11.484 -16.188 -10.57 1 97.38 279 GLY B C 1
ATOM 4384 O O . GLY B 1 279 ? 12.297 -15.531 -9.922 1 97.38 279 GLY B O 1
ATOM 4385 N N . ALA B 1 280 ? 11.289 -17.453 -10.414 1 98 280 ALA B N 1
ATOM 4386 C CA . ALA B 1 280 ? 12.156 -18.219 -9.508 1 98 280 ALA B CA 1
ATOM 4387 C C . ALA B 1 280 ? 13.617 -18.141 -9.945 1 98 280 ALA B C 1
ATOM 4389 O O . ALA B 1 280 ? 14.516 -17.969 -9.117 1 98 280 ALA B O 1
ATOM 4390 N N . VAL B 1 281 ? 13.836 -18.234 -11.242 1 97.56 281 VAL B N 1
ATOM 4391 C CA . VAL B 1 281 ? 15.18 -18.141 -11.797 1 97.56 281 VAL B CA 1
ATOM 4392 C C . VAL B 1 281 ? 15.773 -16.766 -11.484 1 97.56 281 VAL B C 1
ATOM 4394 O O . VAL B 1 281 ? 16.922 -16.672 -11.023 1 97.56 281 VAL B O 1
ATOM 4397 N N . TYR B 1 282 ? 15 -15.797 -11.742 1 96.88 282 TYR B N 1
ATOM 4398 C CA . TYR B 1 282 ? 15.477 -14.445 -11.477 1 96.88 282 TYR B CA 1
ATOM 4399 C C . TYR B 1 282 ? 15.805 -14.266 -10 1 96.88 282 TYR B C 1
ATOM 4401 O O . TYR B 1 282 ? 16.812 -13.641 -9.648 1 96.88 282 TYR B O 1
ATOM 4409 N N . HIS B 1 283 ? 14.93 -14.758 -9.148 1 97.31 283 HIS B N 1
ATOM 4410 C CA . HIS B 1 283 ? 15.18 -14.711 -7.707 1 97.31 283 HIS B CA 1
ATOM 4411 C C . HIS B 1 283 ? 16.516 -15.367 -7.355 1 97.31 283 HIS B C 1
ATOM 4413 O O . HIS B 1 283 ? 17.281 -14.812 -6.57 1 97.31 283 HIS B O 1
ATOM 4419 N N . PHE B 1 284 ? 16.797 -16.516 -7.902 1 97.62 284 PHE B N 1
ATOM 4420 C CA . PHE B 1 284 ? 18.047 -17.219 -7.68 1 97.62 284 PHE B CA 1
ATOM 4421 C C . PHE B 1 284 ? 19.234 -16.359 -8.102 1 97.62 284 PHE B C 1
ATOM 4423 O O . PHE B 1 284 ? 20.203 -16.25 -7.355 1 97.62 284 PHE B O 1
ATOM 4430 N N . LYS B 1 285 ? 19.125 -15.758 -9.227 1 95.81 285 LYS B N 1
ATOM 4431 C CA . LYS B 1 285 ? 20.203 -14.914 -9.75 1 95.81 285 LYS B CA 1
ATOM 4432 C C . LYS B 1 285 ? 20.469 -13.734 -8.828 1 95.81 285 LYS B C 1
ATOM 4434 O O . LYS B 1 285 ? 21.625 -13.359 -8.609 1 95.81 285 LYS B O 1
ATOM 4439 N N . GLN B 1 286 ? 19.422 -13.133 -8.305 1 94.44 286 GLN B N 1
ATOM 4440 C CA . GLN B 1 286 ? 19.578 -11.984 -7.414 1 94.44 286 GLN B CA 1
ATOM 4441 C C . GLN B 1 286 ? 20.266 -12.391 -6.113 1 94.44 286 GLN B C 1
ATOM 4443 O O . GLN B 1 286 ? 21.031 -11.602 -5.547 1 94.44 286 GLN B O 1
ATOM 4448 N N . GLU B 1 287 ? 19.969 -13.562 -5.695 1 92.69 287 GLU B N 1
ATOM 4449 C CA . GLU B 1 287 ? 20.5 -14.031 -4.418 1 92.69 287 GLU B CA 1
ATOM 4450 C C . GLU B 1 287 ? 21.969 -14.406 -4.547 1 92.69 287 GLU B C 1
ATOM 4452 O O . GLU B 1 287 ? 22.688 -14.5 -3.543 1 92.69 287 GLU B O 1
ATOM 4457 N N . GLN B 1 288 ? 22.391 -14.742 -5.734 1 86.75 288 GLN B N 1
ATOM 4458 C CA . GLN B 1 288 ? 23.781 -15.078 -5.957 1 86.75 288 GLN B CA 1
ATOM 4459 C C . GLN B 1 288 ? 24.641 -13.82 -6.066 1 86.75 288 GLN B C 1
ATOM 4461 O O . GLN B 1 288 ? 25.875 -13.883 -5.957 1 86.75 288 GLN B O 1
ATOM 4466 N N . LYS B 1 289 ? 24.156 -12.68 -6.234 1 73 289 LYS B N 1
ATOM 4467 C CA . LYS B 1 289 ? 24.906 -11.43 -6.309 1 73 289 LYS B CA 1
ATOM 4468 C C . LYS B 1 289 ? 25.172 -10.859 -4.914 1 73 289 LYS B C 1
ATOM 4470 O O . LYS B 1 289 ? 24.359 -11.062 -4 1 73 289 LYS B O 1
#

Organism: NCBI:txid883103

=== Feature glossary ===
A reading guide for the features in this record.

Start from the sequence.

  · Sequence gives the chain of amino acids in standard one-letter code (A=alanine, C=cysteine, …, Y=tyrosine), read N→C. It is the only feature that is directly encoded by the gene; all structural features are derived from the folded form of this sequence.

Fold it, and you get atomic coordinates and the backbone conformation that goes with them.

  · The mmCIF table is the protein's shape written out atom by atom. For each backbone N, Cα, C, and carbonyl O, it records an (x, y, z) coordinate triple in Å plus the residue type, chain letter, and residue number.

  · Backbone dihedral angles. Every residue except chain termini has a φ (preceding-C → N → Cα → C) and a ψ (N → Cα → C → next-N). They are reported in degrees following the IUPAC sign convention. Secondary structure is essentially a statement about which (φ, ψ) basin each residue occupies.

  · DSSP 8-state secondary structure assigns each residue one of H (α-helix), G (3₁₀-helix), I (π-helix), E (extended β-strand), B (isolated β-bridge), T (hydrogen-bonded turn), S (bend), or '-' (coil). The assignment is computed from backbone hydrogen-bond geometry via the Kabsch–Sander algorithm.

  · P-SEA three-state annotation labels each residue as helix, strand, or coil based purely on the geometry of the Cα trace. It serves as a fallback when the full backbone (and thus DSSP) is unavailable.

Summarize the fold with a handful of shape descriptors and a per-residue structural alphabet.

  · Radius of gyration (Rg) is the root-mean-square distance of Cα atoms from their centroid — a single number for overall size and compactness. A globular domain of N residues has Rg ≈ 2.2·N^0.38 Å; an extended or disordered chain has a much larger Rg. The Cα contact count is the number of residue pairs whose Cα atoms are within 8 Å and are more than four positions apart in sequence — a standard proxy for tertiary packing density. The bounding box is the smallest axis-aligned box enclosing all Cα atoms.

  · Foldseek's 3Di representation compresses backbone geometry into a per-residue letter drawn from a learned twenty-state alphabet. It captures the tertiary interaction pattern around each residue — which residues are packed against it in space, regardless of where they are in sequence.

  · Accessible surface area quantifies burial. A residue with SASA near zero is packed into the hydrophobic core; one with SASA >100 Å² sits on the surface. Computed here via the Shrake–Rupley numerical algorithm with a 1.4 Å probe.

Ask how reliable the model is.

  · For AlphaFold models, the B-factor field carries pLDDT — the model's own estimate of local accuracy on a 0–100 scale. Regions with pLDDT<50 should be treated as essentially unmodeled; they often correspond to intrinsically disordered segments.

  · For experimental (PDB) structures, the B-factor (temperature factor) quantifies the positional spread of each atom in the crystal — a combination of thermal vibration and static disorder — in units of Å². High B-factors mark flexible loops or poorly resolved regions; low B-factors mark the rigid, well-ordered core.

  · PAE(i, j) answers: if I align the predicted and true structures on residue i, how far off (in Å) do I expect residue j to be? A block-diagonal PAE matrix with low values on the blocks and high values off-diagonal is the signature of a multi-domain protein with confidently predicted domains but uncertain inter-domain orientation.

Place it in context: what it resembles, what it is annotated as, and how it looks.

  · Structural nearest neighbors (via Foldseek easy-search vs the PDB). Reported per hit: target PDB id, E-value, and alignment TM-score. A TM-score above ~0.5 is the conventional threshold for 'same fold'.

  · Functional annotations link the protein to curated databases. InterPro entries identify conserved domains and families by matching the sequence against member-database signatures (Pfam, PROSITE, CDD, …). Gene Ontology (GO) terms describe molecular function, biological process, and cellular component in a controlled vocabulary. CATH places the structure in a hierarchical fold classification (Class/Architecture/Topology/Homologous-superfamily). The organism is the source species.

  · Plot images: a contact map (which residues are close in 3D, as an N×N binary image), a Ramachandran scatter (backbone torsion angles, revealing secondary-structure composition at a glance), and — for AlphaFold structures — a PAE heatmap (pairwise prediction confidence).

  · Structure images are PyMOL renders from six orthogonal camera directions. Cartoon representation draws helices as coils and strands as arrows; sticks shows the backbone as bonds; surface shows the solvent-excluded envelope. Rainbow coloring maps sequence position to hue (blue→red, N→C); chain coloring assigns a distinct color per polypeptide.